Protein AF-Q0J909-F1 (afdb_monomer)

Radius of gyration: 33.49 Å; Cα contacts (8 Å, |Δi|>4): 844; chains: 1; bounding box: 97×80×98 Å

Structure (mmCIF, N/CA/C/O backbone):
data_AF-Q0J909-F1
#
_entry.id   AF-Q0J909-F1
#
loop_
_atom_site.group_PDB
_atom_site.id
_atom_site.type_symbol
_atom_site.label_atom_id
_atom_site.label_alt_id
_atom_site.label_comp_id
_atom_site.label_asym_id
_atom_site.label_entity_id
_atom_site.label_seq_id
_atom_site.pdbx_PDB_ins_code
_atom_site.Cartn_x
_atom_site.Cartn_y
_atom_site.Cartn_z
_atom_site.occupancy
_atom_site.B_iso_or_equiv
_atom_site.auth_seq_id
_atom_site.auth_comp_id
_atom_site.auth_asym_id
_atom_site.auth_atom_id
_atom_site.pdbx_PDB_model_num
ATOM 1 N N . MET A 1 1 ? -29.937 -26.859 -43.754 1.00 43.00 1 MET A N 1
ATOM 2 C CA . MET A 1 1 ? -29.170 -27.765 -44.635 1.00 43.00 1 MET A CA 1
ATOM 3 C C . MET A 1 1 ? -28.444 -27.011 -45.752 1.00 43.00 1 MET A C 1
ATOM 5 O O . MET A 1 1 ? -27.355 -27.433 -46.075 1.00 43.00 1 MET A O 1
ATOM 9 N N . GLY A 1 2 ? -28.944 -25.880 -46.273 1.00 47.59 2 GLY A N 1
ATOM 10 C CA . GLY A 1 2 ? -28.291 -25.130 -47.368 1.00 47.59 2 GLY A CA 1
ATOM 11 C C . GLY A 1 2 ? -27.468 -23.893 -46.971 1.00 47.59 2 GLY A C 1
ATOM 12 O O . GLY A 1 2 ? -27.563 -22.887 -47.648 1.00 47.59 2 GLY A O 1
ATOM 13 N N . LEU A 1 3 ? -26.727 -23.919 -45.856 1.00 42.72 3 LEU A N 1
ATOM 14 C CA . LEU A 1 3 ? -25.835 -22.806 -45.449 1.00 42.72 3 LEU A CA 1
ATOM 15 C C . LEU A 1 3 ? -24.378 -23.249 -45.230 1.00 42.72 3 LEU A C 1
ATOM 17 O O . LEU A 1 3 ? -23.549 -22.442 -44.827 1.00 42.72 3 LEU A O 1
ATOM 21 N N . LEU A 1 4 ? -24.066 -24.528 -45.478 1.00 38.72 4 LEU A N 1
ATOM 22 C CA . LEU A 1 4 ? -22.717 -25.081 -45.316 1.00 38.72 4 LEU A CA 1
ATOM 23 C C . LEU A 1 4 ? -22.028 -25.434 -46.646 1.00 38.72 4 LEU A C 1
ATOM 25 O O . LEU A 1 4 ? -20.832 -25.696 -46.635 1.00 38.72 4 LEU A O 1
ATOM 29 N N . GLU A 1 5 ? -22.743 -25.430 -47.774 1.00 42.75 5 GLU A N 1
ATOM 30 C CA . GLU A 1 5 ? -22.166 -25.790 -49.081 1.00 42.75 5 GLU A CA 1
ATOM 31 C C . GLU A 1 5 ? -21.520 -24.604 -49.813 1.00 42.75 5 GLU A C 1
ATOM 33 O O . GLU A 1 5 ? -20.544 -24.803 -50.533 1.00 42.75 5 GLU A O 1
ATOM 38 N N . ASP A 1 6 ? -21.937 -23.364 -49.539 1.00 44.66 6 ASP A N 1
ATOM 39 C CA . ASP A 1 6 ? -21.357 -22.175 -50.189 1.00 44.66 6 ASP A CA 1
ATOM 40 C C . ASP A 1 6 ? -19.928 -21.845 -49.723 1.00 44.66 6 ASP A C 1
ATOM 42 O O . ASP A 1 6 ? -19.246 -21.025 -50.333 1.00 44.66 6 ASP A O 1
ATOM 46 N N . LEU A 1 7 ? -19.436 -22.499 -48.665 1.00 38.06 7 LEU A N 1
ATOM 47 C CA . LEU A 1 7 ? -18.060 -22.324 -48.189 1.00 38.06 7 LEU A CA 1
ATOM 48 C C . LEU A 1 7 ? -17.057 -23.315 -48.793 1.00 38.06 7 LEU A C 1
ATOM 50 O O . LEU A 1 7 ? -15.861 -23.148 -48.569 1.00 38.06 7 LEU A O 1
ATOM 54 N N . LEU A 1 8 ? -17.498 -24.323 -49.555 1.00 39.81 8 LEU A N 1
ATOM 55 C CA . LEU A 1 8 ? -16.590 -25.354 -50.081 1.00 39.81 8 LEU A CA 1
ATOM 56 C C . LEU A 1 8 ? -16.497 -25.423 -51.609 1.00 39.81 8 LEU A C 1
ATOM 58 O O . LEU A 1 8 ? -15.704 -26.214 -52.118 1.00 39.81 8 LEU A O 1
ATOM 62 N N . LEU A 1 9 ? -17.230 -24.592 -52.354 1.00 37.00 9 LEU A N 1
ATOM 63 C CA . LEU A 1 9 ? -17.228 -24.641 -53.819 1.00 37.00 9 LEU A CA 1
ATOM 64 C C . LEU A 1 9 ? -17.112 -23.249 -54.461 1.00 37.00 9 LEU A C 1
ATOM 66 O O . LEU A 1 9 ? -18.035 -22.749 -55.092 1.00 37.00 9 LEU A O 1
ATOM 70 N N . ALA A 1 10 ? -15.923 -22.656 -54.366 1.00 34.31 10 ALA A N 1
ATOM 71 C CA . ALA A 1 10 ? -15.422 -21.693 -55.348 1.00 34.31 10 ALA A CA 1
ATOM 72 C C . ALA A 1 10 ? -13.923 -21.963 -55.593 1.00 34.31 10 ALA A C 1
ATOM 74 O O . ALA A 1 10 ? -13.232 -22.434 -54.689 1.00 34.31 10 ALA A O 1
ATOM 75 N N . PRO A 1 11 ? -13.432 -21.799 -56.832 1.00 37.03 11 PRO A N 1
ATOM 76 C CA . PRO A 1 11 ? -12.669 -22.855 -57.485 1.00 37.03 11 PRO A CA 1
ATOM 77 C C . PRO A 1 11 ? -11.154 -22.654 -57.441 1.00 37.03 11 PRO A C 1
ATOM 79 O O . PRO A 1 11 ? -10.652 -21.533 -57.391 1.00 37.03 11 PRO A O 1
ATOM 82 N N . ARG A 1 12 ? -10.443 -23.788 -57.543 1.00 33.84 12 ARG A N 1
ATOM 83 C CA . ARG A 1 12 ? -9.033 -23.893 -57.946 1.00 33.84 12 ARG A CA 1
ATOM 84 C C . ARG A 1 12 ? -8.745 -22.921 -59.092 1.00 33.84 12 ARG A C 1
ATOM 86 O O . ARG A 1 12 ? -9.200 -23.132 -60.213 1.00 33.84 12 ARG A O 1
ATOM 93 N N . VAL A 1 13 ? -7.973 -21.881 -58.805 1.00 36.84 13 VAL A N 1
ATOM 94 C CA . VAL A 1 13 ? -7.290 -21.104 -59.834 1.00 36.84 13 VAL A CA 1
ATOM 95 C C . VAL A 1 13 ? -6.000 -21.855 -60.141 1.00 36.84 13 VAL A C 1
ATOM 97 O O . VAL A 1 13 ? -4.994 -21.694 -59.457 1.00 36.84 13 VAL A O 1
ATOM 100 N N . ASP A 1 14 ? -6.064 -22.722 -61.149 1.00 33.91 14 ASP A N 1
ATOM 101 C CA . ASP A 1 14 ? -4.879 -23.224 -61.835 1.00 33.91 14 ASP A CA 1
ATOM 102 C C . ASP A 1 14 ? -4.364 -22.090 -62.730 1.00 33.91 14 ASP A C 1
ATOM 104 O O . ASP A 1 14 ? -4.928 -21.786 -63.780 1.00 33.91 14 ASP A O 1
ATOM 108 N N . GLY A 1 15 ? -3.309 -21.420 -62.278 1.00 31.89 15 GLY A N 1
ATOM 109 C CA . GLY A 1 15 ? -2.657 -20.341 -63.007 1.00 31.89 15 GLY A CA 1
ATOM 110 C C . GLY A 1 15 ? -1.181 -20.317 -62.661 1.00 31.89 15 GLY A C 1
ATOM 111 O O . GLY A 1 15 ? -0.756 -19.570 -61.787 1.00 31.89 15 GLY A O 1
ATOM 112 N N . GLY A 1 16 ? -0.409 -21.176 -63.327 1.00 27.52 16 GLY A N 1
ATOM 113 C CA . GLY A 1 16 ? 1.044 -21.128 -63.291 1.00 27.52 16 GLY A CA 1
ATOM 114 C C . GLY A 1 16 ? 1.539 -19.781 -63.809 1.00 27.52 16 GLY A C 1
ATOM 115 O O . GLY A 1 16 ? 1.366 -19.454 -64.979 1.00 27.52 16 GLY A O 1
ATOM 116 N N . GLY A 1 17 ? 2.167 -19.016 -62.926 1.00 30.94 17 GLY A N 1
ATOM 117 C CA . GLY A 1 17 ? 2.993 -17.871 -63.266 1.00 30.94 17 GLY A CA 1
ATOM 118 C C . GLY A 1 17 ? 4.293 -18.019 -62.501 1.00 30.94 17 GLY A C 1
ATOM 119 O O . GLY A 1 17 ? 4.354 -17.673 -61.327 1.00 30.94 17 GLY A O 1
ATOM 120 N N . GLY A 1 18 ? 5.307 -18.592 -63.150 1.00 27.58 18 GLY A N 1
ATOM 121 C CA . GLY A 1 18 ? 6.688 -18.474 -62.699 1.00 27.58 18 GLY A CA 1
ATOM 122 C C . GLY A 1 18 ? 7.088 -17.011 -62.826 1.00 27.58 18 GLY A C 1
ATOM 123 O O . GLY A 1 18 ? 7.491 -16.574 -63.897 1.00 27.58 18 GLY A O 1
ATOM 124 N N . GLY A 1 19 ? 6.857 -16.250 -61.763 1.00 31.36 19 GLY A N 1
ATOM 125 C CA . GLY A 1 19 ? 7.408 -14.923 -61.556 1.00 31.36 19 GLY A CA 1
ATOM 126 C C . GLY A 1 19 ? 8.471 -15.060 -60.487 1.00 31.36 19 GLY A C 1
ATOM 127 O O . GLY A 1 19 ? 8.207 -15.640 -59.434 1.00 31.36 19 GLY A O 1
ATOM 128 N N . ASP A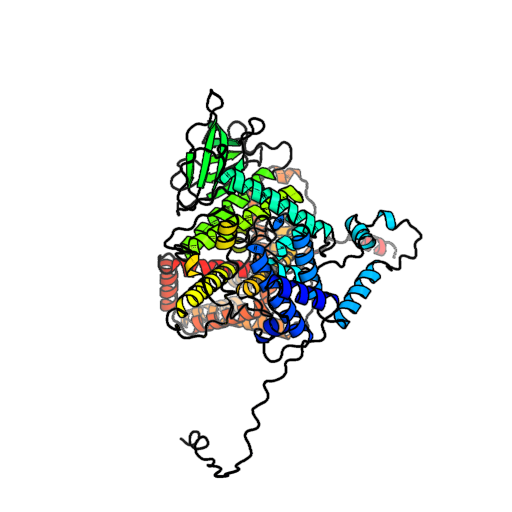 1 20 ? 9.671 -14.618 -60.827 1.00 36.84 20 ASP A N 1
ATOM 129 C CA . ASP A 1 20 ? 10.882 -14.695 -60.029 1.00 36.84 20 ASP A CA 1
ATOM 130 C C . ASP A 1 20 ? 10.630 -14.379 -58.556 1.00 36.84 20 ASP A C 1
ATOM 132 O O . ASP A 1 20 ? 9.845 -13.493 -58.220 1.00 36.84 20 ASP A O 1
ATOM 136 N N . GLY A 1 21 ? 11.291 -15.138 -57.680 1.00 31.75 21 GLY A N 1
ATOM 137 C CA . GLY A 1 21 ? 11.264 -14.917 -56.245 1.00 31.75 21 GLY A CA 1
ATOM 138 C C . GLY A 1 21 ? 11.787 -13.526 -55.916 1.00 31.75 21 GLY A C 1
ATOM 139 O O . GLY A 1 21 ? 12.967 -13.354 -55.622 1.00 31.75 21 GLY A O 1
ATOM 140 N N . GLU A 1 22 ? 10.898 -12.538 -55.936 1.00 31.69 22 GLU A N 1
ATOM 141 C CA . GLU A 1 22 ? 11.043 -11.317 -55.171 1.00 31.69 22 GLU A CA 1
ATOM 142 C C . GLU A 1 22 ? 11.067 -11.767 -53.717 1.00 31.69 22 GLU A C 1
ATOM 144 O O . GLU A 1 22 ? 10.040 -12.016 -53.082 1.00 31.69 22 GLU A O 1
ATOM 149 N N . ALA A 1 23 ? 12.290 -11.981 -53.228 1.00 35.38 23 ALA A N 1
ATOM 150 C CA . ALA A 1 23 ? 12.590 -12.061 -51.820 1.00 35.38 23 ALA A CA 1
ATOM 151 C C . ALA A 1 23 ? 11.832 -10.909 -51.170 1.00 35.38 23 ALA A C 1
ATOM 153 O O . ALA A 1 23 ? 12.134 -9.746 -51.428 1.00 35.38 23 ALA A O 1
ATOM 154 N N . MET A 1 24 ? 10.784 -11.259 -50.426 1.00 29.08 24 MET A N 1
ATOM 155 C CA . MET A 1 24 ? 9.930 -10.331 -49.710 1.00 29.08 24 MET A CA 1
ATOM 156 C C . MET A 1 24 ? 10.866 -9.471 -48.867 1.00 29.08 24 MET A C 1
ATOM 158 O O . MET A 1 24 ? 11.413 -9.952 -47.874 1.00 29.08 24 MET A O 1
ATOM 162 N N . ALA A 1 25 ? 11.159 -8.260 -49.349 1.00 31.27 25 ALA A N 1
ATOM 163 C CA . ALA A 1 25 ? 12.110 -7.373 -48.712 1.00 31.27 25 ALA A CA 1
ATOM 164 C C . ALA A 1 25 ? 11.622 -7.197 -47.279 1.00 31.27 25 ALA A C 1
ATOM 166 O O . ALA A 1 25 ? 10.479 -6.780 -47.060 1.00 31.27 25 ALA A O 1
ATOM 167 N N . ALA A 1 26 ? 12.444 -7.616 -46.313 1.00 33.62 26 ALA A N 1
ATOM 168 C CA . ALA A 1 26 ? 12.159 -7.357 -44.915 1.00 33.62 26 ALA A CA 1
ATOM 169 C C . ALA A 1 26 ? 11.871 -5.853 -44.816 1.00 33.62 26 ALA A C 1
ATOM 171 O O . ALA A 1 26 ? 12.670 -5.077 -45.342 1.00 33.62 26 ALA A O 1
ATOM 172 N N . PRO A 1 27 ? 10.718 -5.432 -44.269 1.00 35.47 27 PRO A N 1
ATOM 173 C CA . PRO A 1 27 ? 10.393 -4.020 -44.196 1.00 35.47 27 PRO A CA 1
ATOM 174 C C . PRO A 1 27 ? 11.543 -3.324 -43.474 1.00 35.47 27 PRO A C 1
ATOM 176 O O . PRO A 1 27 ? 11.805 -3.625 -42.309 1.00 35.47 27 PRO A O 1
ATOM 179 N N . ASP A 1 28 ? 12.252 -2.448 -44.187 1.00 40.09 28 ASP A N 1
ATOM 180 C CA . ASP A 1 28 ? 13.230 -1.540 -43.606 1.00 40.09 28 ASP A CA 1
ATOM 181 C C . ASP A 1 28 ? 12.456 -0.665 -42.618 1.00 40.09 28 ASP A C 1
ATOM 183 O O . ASP A 1 28 ? 11.872 0.360 -42.979 1.00 40.09 28 ASP A O 1
ATOM 187 N N . TYR A 1 29 ? 12.366 -1.105 -41.364 1.00 49.53 29 TYR A N 1
ATOM 188 C CA . TYR A 1 29 ? 11.854 -0.287 -40.278 1.00 49.53 29 TYR A CA 1
ATOM 189 C C . TYR A 1 29 ? 12.897 0.799 -40.031 1.00 49.53 29 TYR A C 1
ATOM 191 O O . TYR A 1 29 ? 13.772 0.668 -39.179 1.00 49.53 29 TYR A O 1
ATOM 199 N N . ALA A 1 30 ? 12.834 1.858 -40.838 1.00 55.03 30 ALA A N 1
ATOM 200 C CA . ALA A 1 30 ? 13.628 3.052 -40.638 1.00 55.03 30 ALA A CA 1
ATOM 201 C C . ALA A 1 30 ? 13.407 3.548 -39.202 1.00 55.03 30 ALA A C 1
ATOM 203 O O . ALA A 1 30 ? 12.271 3.613 -38.717 1.00 55.03 30 ALA A O 1
ATOM 204 N N . ILE A 1 31 ? 14.506 3.871 -38.519 1.00 58.97 31 ILE A N 1
ATOM 205 C CA . ILE A 1 31 ? 14.492 4.484 -37.190 1.00 58.97 31 ILE A CA 1
ATOM 206 C C . ILE A 1 31 ? 13.526 5.680 -37.242 1.00 58.97 31 ILE A C 1
ATOM 208 O O . ILE A 1 31 ? 13.651 6.509 -38.150 1.00 58.97 31 ILE A O 1
ATOM 212 N N . PRO A 1 32 ? 12.543 5.782 -36.326 1.00 65.62 32 PRO A N 1
ATOM 213 C CA . PRO A 1 32 ? 11.624 6.912 -36.342 1.00 65.62 32 PRO A CA 1
ATOM 214 C C . PRO A 1 32 ? 12.419 8.215 -36.164 1.00 65.62 32 PRO A C 1
ATOM 216 O O . PRO A 1 32 ? 13.461 8.195 -35.504 1.00 65.62 32 PRO A O 1
ATOM 219 N N . PRO A 1 33 ? 11.963 9.354 -36.714 1.00 75.44 33 PRO A N 1
ATOM 220 C CA . PRO A 1 33 ? 12.597 10.638 -36.437 1.00 75.44 33 PRO A CA 1
ATOM 221 C C . PRO A 1 33 ? 12.484 10.932 -34.933 1.00 75.44 33 PRO A C 1
ATOM 223 O O . PRO A 1 33 ? 11.413 11.263 -34.426 1.00 75.44 33 PRO A O 1
ATOM 226 N N . LEU A 1 34 ? 13.588 10.727 -34.214 1.00 82.69 34 LEU A N 1
ATOM 227 C CA . LEU A 1 34 ? 13.705 10.958 -32.779 1.00 82.69 34 LEU A CA 1
ATOM 228 C C . LEU A 1 34 ? 14.229 12.370 -32.523 1.00 82.69 34 LEU A C 1
ATOM 230 O O . LEU A 1 34 ? 15.119 12.841 -33.232 1.00 82.69 34 LEU A O 1
ATOM 234 N N . SER A 1 35 ? 13.753 12.995 -31.448 1.00 87.31 35 SER A N 1
ATOM 235 C CA . SER A 1 35 ? 14.297 14.262 -30.970 1.00 87.31 35 SER A CA 1
ATOM 236 C C . SER A 1 35 ? 15.788 14.124 -30.642 1.00 87.31 35 SER A C 1
ATOM 238 O O . SER A 1 35 ? 16.225 13.042 -30.228 1.00 87.31 35 SER A O 1
ATOM 240 N N . PRO A 1 36 ? 16.595 15.198 -30.723 1.00 86.88 36 PRO A N 1
ATOM 241 C CA . PRO A 1 36 ? 18.010 15.160 -30.355 1.00 86.88 36 PRO A CA 1
ATOM 242 C C . PRO A 1 36 ? 18.249 14.561 -28.965 1.00 86.88 36 PRO A C 1
ATOM 244 O O . PRO A 1 36 ? 19.218 13.831 -28.743 1.00 86.88 36 PRO A O 1
ATOM 247 N N . THR A 1 37 ? 17.336 14.826 -28.022 1.00 86.94 37 THR A N 1
ATOM 248 C CA . THR A 1 37 ? 17.410 14.252 -26.675 1.00 86.94 37 THR A CA 1
ATOM 249 C C . THR A 1 37 ? 17.089 12.765 -26.637 1.00 86.94 37 THR A C 1
ATOM 251 O O . THR A 1 37 ? 17.826 12.014 -25.997 1.00 86.94 37 THR A O 1
ATOM 254 N N . ALA A 1 38 ? 16.057 12.314 -27.352 1.00 89.44 38 ALA A N 1
ATOM 255 C CA . ALA A 1 38 ? 15.718 10.898 -27.425 1.00 89.44 38 ALA A CA 1
ATOM 256 C C . ALA A 1 38 ? 16.793 10.094 -28.166 1.00 89.44 38 ALA A C 1
ATOM 258 O O . ALA A 1 38 ? 17.232 9.059 -27.666 1.00 89.44 38 ALA A O 1
ATOM 259 N N . ALA A 1 39 ? 17.303 10.613 -29.286 1.00 89.44 39 ALA A N 1
ATOM 260 C CA . ALA A 1 39 ? 18.415 10.016 -30.015 1.00 89.44 39 ALA A CA 1
ATOM 261 C C . ALA A 1 39 ? 19.658 9.883 -29.120 1.00 89.44 39 ALA A C 1
ATOM 263 O O . ALA A 1 39 ? 20.246 8.805 -29.044 1.00 89.44 39 ALA A O 1
ATOM 264 N N . SER A 1 40 ? 20.027 10.935 -28.381 1.00 91.44 40 SER A N 1
ATOM 265 C CA . SER A 1 40 ? 21.156 10.901 -27.438 1.00 91.44 40 SER A CA 1
ATOM 266 C C . SER A 1 40 ? 20.986 9.826 -26.355 1.00 91.44 40 SER A C 1
ATOM 268 O O . SER A 1 40 ? 21.911 9.049 -26.095 1.00 91.44 40 SER A O 1
ATOM 270 N N . VAL A 1 41 ? 19.789 9.719 -25.766 1.00 93.06 41 VAL A N 1
ATOM 271 C CA . VAL A 1 41 ? 19.477 8.684 -24.769 1.00 93.06 41 VAL A CA 1
ATOM 272 C C . VAL A 1 41 ? 19.569 7.285 -25.373 1.00 93.06 41 VAL A C 1
ATOM 274 O O . VAL A 1 41 ? 20.197 6.423 -24.763 1.00 93.06 41 VAL A O 1
ATOM 277 N N . VAL A 1 42 ? 19.017 7.053 -26.568 1.00 90.75 42 VAL A N 1
ATOM 278 C CA . VAL A 1 42 ? 19.082 5.748 -27.250 1.00 90.75 42 VAL A CA 1
ATOM 279 C C . VAL A 1 42 ? 20.530 5.340 -27.527 1.00 90.75 42 VAL A C 1
ATOM 281 O O . VAL A 1 42 ? 20.920 4.227 -27.179 1.00 90.75 42 VAL A O 1
ATOM 284 N N . HIS A 1 43 ? 21.364 6.248 -28.044 1.00 91.44 43 HIS A N 1
ATOM 285 C CA . HIS A 1 43 ? 22.791 5.976 -28.261 1.00 91.44 43 HIS A CA 1
ATOM 286 C C . HIS A 1 43 ? 23.529 5.669 -26.952 1.00 91.44 43 HIS A C 1
ATOM 288 O O . HIS A 1 43 ? 24.398 4.796 -26.911 1.00 91.44 43 HIS A O 1
ATOM 294 N N . ARG A 1 44 ? 23.192 6.372 -25.863 1.00 93.19 44 ARG A N 1
ATOM 295 C CA . ARG A 1 44 ? 23.768 6.101 -24.541 1.00 93.19 44 ARG A CA 1
ATOM 296 C C . ARG A 1 44 ? 23.315 4.743 -23.999 1.00 93.19 44 ARG A C 1
ATOM 298 O O . ARG A 1 44 ? 24.145 4.021 -23.458 1.00 93.19 44 ARG A O 1
ATOM 305 N N . CYS A 1 45 ? 22.049 4.375 -24.188 1.00 91.06 45 CYS A N 1
ATOM 306 C CA . CYS A 1 45 ? 21.513 3.071 -23.796 1.00 91.06 45 CYS A CA 1
ATOM 307 C C . CYS A 1 45 ? 22.178 1.926 -24.569 1.00 91.06 45 CYS A C 1
ATOM 309 O O . CYS A 1 45 ? 22.599 0.949 -23.959 1.00 91.06 45 CYS A O 1
ATOM 311 N N . ALA A 1 46 ? 22.336 2.077 -25.886 1.00 88.19 46 ALA A N 1
ATOM 312 C CA . ALA A 1 46 ? 23.019 1.108 -26.741 1.00 88.19 46 ALA A CA 1
ATOM 313 C C . ALA A 1 46 ? 24.483 0.903 -26.308 1.00 88.19 46 ALA A C 1
ATOM 315 O O . ALA A 1 46 ? 24.937 -0.227 -26.136 1.00 88.19 46 ALA A O 1
ATOM 316 N N . ARG A 1 47 ? 25.190 1.998 -25.989 1.00 91.06 47 ARG A N 1
ATOM 317 C CA . ARG A 1 47 ? 26.558 1.941 -25.450 1.00 91.06 47 ARG A CA 1
ATOM 318 C C . ARG A 1 47 ? 26.644 1.190 -24.121 1.00 91.06 47 ARG A C 1
ATOM 320 O O . ARG A 1 47 ? 27.578 0.423 -23.933 1.00 91.06 47 ARG A O 1
ATOM 327 N N . ILE A 1 48 ? 25.690 1.411 -23.214 1.00 88.19 48 ILE A N 1
ATOM 328 C CA . ILE A 1 48 ? 25.613 0.690 -21.932 1.00 88.19 48 ILE A CA 1
ATOM 329 C C . ILE A 1 48 ? 25.341 -0.800 -22.169 1.00 88.19 48 ILE A C 1
ATOM 331 O O . ILE A 1 48 ? 25.934 -1.639 -21.501 1.00 88.19 48 ILE A O 1
ATOM 335 N N . ALA A 1 49 ? 24.484 -1.131 -23.137 1.00 83.50 49 ALA A N 1
ATOM 336 C CA . ALA A 1 49 ? 24.191 -2.511 -23.509 1.00 83.50 49 ALA A CA 1
ATOM 337 C C . ALA A 1 49 ? 25.360 -3.217 -24.225 1.00 83.50 49 ALA A C 1
ATOM 339 O O . ALA A 1 49 ? 25.352 -4.440 -24.308 1.00 83.50 49 ALA A O 1
ATOM 340 N N . GLY A 1 50 ? 26.345 -2.473 -24.742 1.00 84.19 50 GLY A N 1
ATOM 341 C CA . GLY A 1 50 ? 27.449 -3.019 -25.537 1.00 84.19 50 GLY A CA 1
ATOM 342 C C . GLY A 1 50 ? 27.038 -3.450 -26.950 1.00 84.19 50 GLY A C 1
ATOM 343 O O . GLY A 1 50 ? 27.705 -4.288 -27.546 1.00 84.19 50 GLY A O 1
ATOM 344 N N . VAL A 1 51 ? 25.939 -2.899 -27.472 1.00 83.81 51 VAL A N 1
ATOM 345 C CA . VAL A 1 51 ? 25.309 -3.291 -28.745 1.00 83.81 51 VAL A CA 1
ATOM 346 C C . VAL A 1 51 ? 25.124 -2.047 -29.621 1.00 83.81 51 VAL A C 1
ATOM 348 O O . VAL A 1 51 ? 24.938 -0.944 -29.104 1.00 83.81 51 VAL A O 1
ATOM 351 N N . GLU A 1 52 ? 25.169 -2.192 -30.947 1.00 83.69 52 GLU A N 1
ATOM 352 C CA . GLU A 1 52 ? 24.856 -1.081 -31.857 1.00 83.69 52 GLU A CA 1
ATOM 353 C C . GLU A 1 52 ? 23.361 -0.726 -31.829 1.00 83.69 52 GLU A C 1
ATOM 355 O O . GLU A 1 52 ? 22.505 -1.584 -31.612 1.00 83.69 52 GLU A O 1
ATOM 360 N N . VAL A 1 53 ? 23.021 0.544 -32.084 1.00 81.94 53 VAL A N 1
ATOM 361 C CA . VAL A 1 53 ? 21.620 1.008 -32.072 1.00 81.94 53 VAL A CA 1
ATOM 362 C C . VAL A 1 53 ? 20.767 0.201 -33.058 1.00 81.94 53 VAL A C 1
ATOM 364 O O . VAL A 1 53 ? 19.710 -0.293 -32.675 1.00 81.94 53 VAL A O 1
ATOM 367 N N . GLU A 1 54 ? 21.254 -0.026 -34.280 1.00 78.75 54 GLU A N 1
ATOM 368 C CA . GLU A 1 54 ? 20.578 -0.849 -35.292 1.00 78.75 54 GLU A CA 1
ATOM 369 C C . GLU A 1 54 ? 20.268 -2.266 -34.797 1.00 78.75 54 GLU A C 1
ATOM 371 O O . GLU A 1 54 ? 19.176 -2.785 -35.015 1.00 78.75 54 GLU A O 1
ATOM 376 N N . GLN A 1 55 ? 21.218 -2.902 -34.110 1.00 77.88 55 GLN A N 1
ATOM 377 C CA . GLN A 1 55 ? 21.049 -4.257 -33.584 1.00 77.88 55 GLN A CA 1
ATOM 378 C C . GLN A 1 55 ? 20.024 -4.289 -32.444 1.00 77.88 55 GLN A C 1
ATOM 380 O O . GLN A 1 55 ? 19.220 -5.218 -32.358 1.00 77.88 55 GLN A O 1
ATOM 385 N N . LEU A 1 56 ? 20.016 -3.254 -31.599 1.00 75.88 56 LEU A N 1
ATOM 386 C CA . LEU A 1 56 ? 19.037 -3.099 -30.528 1.00 75.88 56 LEU A CA 1
ATOM 387 C C . LEU A 1 56 ? 17.619 -2.946 -31.096 1.00 75.88 56 LEU A C 1
ATOM 389 O O . LEU A 1 56 ? 16.699 -3.613 -30.629 1.00 75.88 56 LEU A O 1
ATOM 393 N N . LEU A 1 57 ? 17.457 -2.118 -32.132 1.00 76.62 57 LEU A N 1
ATOM 394 C CA . LEU A 1 57 ? 16.168 -1.867 -32.782 1.00 76.62 57 LEU A CA 1
ATOM 395 C C . LEU A 1 57 ? 15.687 -3.045 -33.634 1.00 76.62 57 LEU A C 1
ATOM 397 O O . LEU A 1 57 ? 14.491 -3.298 -33.679 1.00 76.62 57 LEU A O 1
ATOM 401 N N . ARG A 1 58 ? 16.589 -3.827 -34.242 1.00 71.94 58 ARG A N 1
ATOM 402 C CA . ARG A 1 58 ? 16.214 -5.071 -34.944 1.00 71.94 58 ARG A CA 1
ATOM 403 C C . ARG A 1 58 ? 15.584 -6.113 -34.023 1.00 71.94 58 ARG A C 1
ATOM 405 O O . ARG A 1 58 ? 14.774 -6.908 -34.481 1.00 71.94 58 ARG A O 1
ATOM 412 N N . ARG A 1 59 ? 15.963 -6.117 -32.740 1.00 68.44 59 ARG A N 1
ATOM 413 C CA . ARG A 1 59 ? 15.373 -6.996 -31.716 1.00 68.44 59 ARG A CA 1
ATOM 414 C C . ARG A 1 59 ? 14.020 -6.491 -31.206 1.00 68.44 59 ARG A C 1
ATOM 416 O O . ARG A 1 59 ? 13.340 -7.215 -30.488 1.00 68.44 59 ARG A O 1
ATOM 423 N N . PHE A 1 60 ? 13.647 -5.257 -31.536 1.00 69.69 60 PHE A N 1
ATOM 424 C CA . PHE A 1 60 ? 12.397 -4.652 -31.109 1.00 69.69 60 PHE A CA 1
ATOM 425 C C . PHE A 1 60 ? 11.292 -4.937 -32.133 1.00 69.69 60 PHE A C 1
ATOM 427 O O . PHE A 1 60 ? 11.327 -4.432 -33.252 1.00 69.69 60 PHE A O 1
ATOM 434 N N . GLU A 1 61 ? 10.291 -5.726 -31.746 1.00 65.94 61 GLU A N 1
ATOM 435 C CA . GLU A 1 61 ? 9.086 -5.943 -32.550 1.00 65.94 61 GLU A CA 1
ATOM 436 C C . GLU A 1 61 ? 7.997 -4.934 -32.135 1.00 65.94 61 GLU A C 1
ATOM 438 O O . GLU A 1 61 ? 7.442 -5.057 -31.040 1.00 65.94 61 GLU A O 1
ATOM 443 N N . PRO A 1 62 ? 7.664 -3.921 -32.960 1.00 61.88 62 PRO A N 1
ATOM 444 C CA . PRO A 1 62 ? 6.595 -2.985 -32.622 1.00 61.88 62 PRO A CA 1
ATOM 445 C C . PRO A 1 62 ? 5.205 -3.623 -32.669 1.00 61.88 62 PRO A C 1
ATOM 447 O O . PRO A 1 62 ? 4.915 -4.472 -33.519 1.00 61.88 62 PRO A O 1
ATOM 450 N N . GLU A 1 63 ? 4.293 -3.132 -31.825 1.00 62.16 63 GLU A N 1
ATOM 451 C CA . GLU A 1 63 ? 2.873 -3.455 -31.956 1.00 62.16 63 GLU A CA 1
ATOM 452 C C . GLU A 1 63 ? 2.333 -2.884 -33.285 1.00 62.16 63 GLU A C 1
ATOM 454 O O . GLU A 1 63 ? 2.465 -1.698 -33.606 1.00 62.16 63 GLU A O 1
ATOM 459 N N . LYS A 1 64 ? 1.742 -3.753 -34.117 1.00 57.34 64 LYS A N 1
ATOM 460 C CA . LYS A 1 64 ? 1.231 -3.373 -35.444 1.00 57.34 64 LYS A CA 1
ATOM 461 C C . LYS A 1 64 ? 0.116 -2.331 -35.314 1.00 57.34 64 LYS A C 1
ATOM 463 O O . LYS A 1 64 ? -0.931 -2.617 -34.739 1.00 57.34 64 LYS A O 1
ATOM 468 N N . GLY A 1 65 ? 0.298 -1.176 -35.956 1.00 61.50 65 GLY A N 1
ATOM 469 C CA . GLY A 1 65 ? -0.713 -0.113 -36.036 1.00 61.50 65 GLY A CA 1
ATOM 470 C C . GLY A 1 65 ? -0.537 1.030 -35.034 1.00 61.50 65 GLY A C 1
ATOM 471 O O . GLY A 1 65 ? -1.413 1.894 -34.959 1.00 61.50 65 GLY A O 1
ATOM 472 N N . ASP A 1 66 ? 0.572 1.064 -34.294 1.00 63.31 66 ASP A N 1
ATOM 473 C CA . ASP A 1 66 ? 0.877 2.175 -33.399 1.00 63.31 66 ASP A CA 1
ATOM 474 C C . ASP A 1 66 ? 1.059 3.503 -34.147 1.00 63.31 66 ASP A C 1
ATOM 476 O O . ASP A 1 66 ? 1.651 3.586 -35.225 1.00 63.31 66 ASP A O 1
ATOM 480 N N . GLN A 1 67 ? 0.548 4.578 -33.544 1.00 75.06 67 GLN A N 1
ATOM 481 C CA . GLN A 1 67 ? 0.809 5.941 -34.006 1.00 75.06 67 GLN A CA 1
ATOM 482 C C . GLN A 1 67 ? 2.320 6.235 -33.935 1.00 75.06 67 GLN A C 1
ATOM 484 O O . GLN A 1 67 ? 2.975 5.741 -33.014 1.00 75.06 67 GLN A O 1
ATOM 489 N N . PRO A 1 68 ? 2.879 7.098 -34.808 1.00 77.88 68 PRO A N 1
ATOM 490 C CA . PRO A 1 68 ? 4.316 7.405 -34.818 1.00 77.88 68 PRO A CA 1
ATOM 491 C C . PRO A 1 68 ? 4.886 7.784 -33.441 1.00 77.88 68 PRO A C 1
ATOM 493 O O . PRO A 1 68 ? 5.959 7.320 -33.062 1.00 77.88 68 PRO A O 1
ATOM 496 N N . LEU A 1 69 ? 4.124 8.548 -32.647 1.00 81.88 69 LEU A N 1
ATOM 497 C CA . LEU A 1 69 ? 4.480 8.913 -31.271 1.00 81.88 69 LEU A CA 1
ATOM 498 C C . LEU A 1 69 ? 4.539 7.708 -30.325 1.00 81.88 69 LEU A C 1
ATOM 500 O O . LEU A 1 69 ? 5.445 7.611 -29.502 1.00 81.88 69 LEU A O 1
ATOM 504 N N . ALA A 1 70 ? 3.570 6.794 -30.416 1.00 82.19 70 ALA A N 1
ATOM 505 C CA . ALA A 1 70 ? 3.524 5.594 -29.582 1.00 82.19 70 ALA A CA 1
ATOM 506 C C . ALA A 1 70 ? 4.690 4.653 -29.912 1.00 82.19 70 ALA A C 1
ATOM 508 O O . ALA A 1 70 ? 5.345 4.146 -28.999 1.00 82.19 70 ALA A O 1
ATOM 509 N N . TYR A 1 71 ? 5.014 4.515 -31.199 1.00 82.38 71 TYR A N 1
ATOM 510 C CA . TYR A 1 71 ? 6.183 3.770 -31.650 1.00 82.38 71 TYR A CA 1
ATOM 511 C C . TYR A 1 71 ? 7.486 4.383 -31.115 1.00 82.38 71 TYR A C 1
ATOM 513 O O . TYR A 1 71 ? 8.275 3.688 -30.476 1.00 82.38 71 TYR A O 1
ATOM 521 N N . ALA A 1 72 ? 7.677 5.699 -31.270 1.00 84.94 72 ALA A N 1
ATOM 522 C CA . ALA A 1 72 ? 8.869 6.389 -30.778 1.00 84.94 72 ALA A CA 1
ATOM 523 C C . ALA A 1 72 ? 9.028 6.277 -29.245 1.00 84.94 72 ALA A C 1
ATOM 525 O O . ALA A 1 72 ? 10.128 6.016 -28.750 1.00 84.94 72 ALA A O 1
ATOM 526 N N . ARG A 1 73 ? 7.928 6.381 -28.479 1.00 88.69 73 ARG A N 1
ATOM 527 C CA . ARG A 1 73 ? 7.933 6.123 -27.026 1.00 88.69 73 ARG A CA 1
ATOM 528 C C . ARG A 1 73 ? 8.338 4.697 -26.690 1.00 88.69 73 ARG A C 1
ATOM 530 O O . ARG A 1 73 ? 9.127 4.505 -25.769 1.00 88.69 73 ARG A O 1
ATOM 537 N N . SER A 1 74 ? 7.810 3.719 -27.418 1.00 85.88 74 SER A N 1
ATOM 538 C CA . SER A 1 74 ? 8.090 2.302 -27.172 1.00 85.88 74 SER A CA 1
ATOM 539 C C . SER A 1 74 ? 9.551 1.955 -27.464 1.00 85.88 74 SER A C 1
ATOM 541 O O . SER A 1 74 ? 10.160 1.219 -26.692 1.00 85.88 74 SER A O 1
ATOM 543 N N . VAL A 1 75 ? 10.153 2.575 -28.486 1.00 86.56 75 VAL A N 1
ATOM 544 C CA . VAL A 1 75 ? 11.595 2.475 -28.765 1.00 86.56 75 VAL A CA 1
ATOM 545 C C . VAL A 1 75 ? 12.428 3.025 -27.602 1.00 86.56 75 VAL A C 1
ATOM 547 O O . VAL A 1 75 ? 13.320 2.340 -27.100 1.00 86.56 75 VAL A O 1
ATOM 550 N N . VAL A 1 76 ? 12.131 4.242 -27.127 1.00 89.75 76 VAL A N 1
ATOM 551 C CA . VAL A 1 76 ? 12.845 4.831 -25.978 1.00 89.75 76 VAL A CA 1
ATOM 552 C C . VAL A 1 76 ? 12.657 3.977 -24.723 1.00 89.75 76 VAL A C 1
ATOM 554 O O . VAL A 1 76 ? 13.616 3.755 -23.982 1.00 89.75 76 VAL A O 1
ATOM 557 N N . GLU A 1 77 ? 11.443 3.476 -24.491 1.00 88.50 77 GLU A N 1
ATOM 558 C CA . GLU A 1 77 ? 11.099 2.599 -23.370 1.00 88.50 77 GLU A CA 1
ATOM 559 C C . GLU A 1 77 ? 11.926 1.304 -23.403 1.00 88.50 77 GLU A C 1
ATOM 561 O O . GLU A 1 77 ? 12.591 0.978 -22.418 1.00 88.50 77 GLU A O 1
ATOM 566 N N . TYR A 1 78 ? 11.965 0.621 -24.550 1.00 85.69 78 TYR A N 1
ATOM 567 C CA . TYR A 1 78 ? 12.726 -0.612 -24.756 1.00 85.69 78 TYR A CA 1
ATOM 568 C C . TYR A 1 78 ? 14.223 -0.421 -24.482 1.00 85.69 78 TYR A C 1
ATOM 570 O O . TYR A 1 78 ? 14.805 -1.118 -23.644 1.00 85.69 78 TYR A O 1
ATOM 578 N N . CYS A 1 79 ? 14.832 0.582 -25.122 1.00 88.19 79 CYS A N 1
ATOM 579 C CA . CYS A 1 79 ? 16.246 0.908 -24.942 1.00 88.19 79 CYS A CA 1
ATOM 580 C C . CYS A 1 79 ? 16.563 1.262 -23.482 1.00 88.19 79 CYS A C 1
ATOM 582 O O . CYS A 1 79 ? 17.565 0.799 -22.928 1.00 88.19 79 CYS A O 1
ATOM 584 N N . SER A 1 80 ? 15.686 2.041 -22.838 1.00 90.56 80 SER A N 1
ATOM 585 C CA . SER A 1 80 ? 15.848 2.438 -21.437 1.00 90.56 80 SER A CA 1
ATOM 586 C C . SER A 1 80 ? 15.808 1.235 -20.500 1.00 90.56 80 SER A C 1
ATOM 588 O O . SER A 1 80 ? 16.624 1.139 -19.586 1.00 90.56 80 SER A O 1
ATOM 590 N N . TYR A 1 81 ? 14.889 0.296 -20.726 1.00 87.56 81 TYR A N 1
ATOM 591 C CA . TYR A 1 81 ? 14.770 -0.908 -19.909 1.00 87.56 81 TYR A CA 1
ATOM 592 C C . TYR A 1 81 ? 15.988 -1.820 -20.017 1.00 87.56 81 TYR A C 1
ATOM 594 O O . TYR A 1 81 ? 16.422 -2.359 -18.999 1.00 87.56 81 TYR A O 1
ATOM 602 N N . ILE A 1 82 ? 16.567 -1.966 -21.209 1.00 84.25 82 ILE A N 1
ATOM 603 C CA . ILE A 1 82 ? 17.796 -2.748 -21.391 1.00 84.25 82 ILE A CA 1
ATOM 604 C C . ILE A 1 82 ? 18.961 -2.088 -20.652 1.00 84.25 82 ILE A C 1
ATOM 606 O O . ILE A 1 82 ? 19.629 -2.744 -19.853 1.00 84.25 82 ILE A O 1
ATOM 610 N N . ALA A 1 83 ? 19.157 -0.781 -20.834 1.00 88.88 83 ALA A N 1
ATOM 611 C CA . ALA A 1 83 ? 20.228 -0.057 -20.152 1.00 88.88 83 ALA A CA 1
ATOM 612 C C . ALA A 1 83 ? 20.073 -0.084 -18.623 1.00 88.88 83 ALA A C 1
ATOM 614 O O . ALA A 1 83 ? 21.044 -0.314 -17.906 1.00 88.88 83 ALA A O 1
ATOM 615 N N . LEU A 1 84 ? 18.850 0.090 -18.111 1.00 89.50 84 LEU A N 1
ATOM 616 C CA . LEU A 1 84 ? 18.562 -0.002 -16.680 1.00 89.50 84 LEU A CA 1
ATOM 617 C C . LEU A 1 84 ? 18.899 -1.381 -16.110 1.00 89.50 84 LEU A C 1
ATOM 619 O O . LEU A 1 84 ? 19.453 -1.451 -15.016 1.00 89.50 84 LEU A O 1
ATOM 623 N N . ARG A 1 85 ? 18.606 -2.468 -16.831 1.00 82.00 85 ARG A N 1
ATOM 624 C CA . ARG A 1 85 ? 18.956 -3.827 -16.386 1.00 82.00 85 ARG A CA 1
ATOM 625 C C . ARG A 1 85 ? 20.462 -3.974 -16.204 1.00 82.00 85 ARG A C 1
ATOM 627 O O . ARG A 1 85 ? 20.892 -4.384 -15.128 1.00 82.00 85 ARG A O 1
ATOM 634 N N . VAL A 1 86 ? 21.244 -3.548 -17.197 1.00 85.25 86 VAL A N 1
ATOM 635 C CA . VAL A 1 86 ? 22.713 -3.585 -17.133 1.00 85.25 86 VAL A CA 1
ATOM 636 C C . VAL A 1 86 ? 23.238 -2.716 -15.984 1.00 85.25 86 VAL A C 1
ATOM 638 O O . VAL A 1 86 ? 24.014 -3.189 -15.156 1.00 85.25 86 VAL A O 1
ATOM 641 N N . GLU A 1 87 ? 22.758 -1.475 -15.859 1.00 86.94 87 GLU A N 1
ATOM 642 C CA . GLU A 1 87 ? 23.188 -0.553 -14.797 1.00 86.94 87 GLU A CA 1
ATOM 643 C C . GLU A 1 87 ? 22.857 -1.064 -13.389 1.00 86.94 87 GLU A C 1
ATOM 645 O O . GLU A 1 87 ? 23.654 -0.898 -12.468 1.00 86.94 87 GLU A O 1
ATOM 650 N N . THR A 1 88 ? 21.709 -1.724 -13.199 1.00 84.00 88 THR A N 1
ATOM 651 C CA . THR A 1 88 ? 21.294 -2.224 -11.874 1.00 84.00 88 THR A CA 1
ATOM 652 C C . THR A 1 88 ? 22.114 -3.409 -11.360 1.00 84.00 88 THR A C 1
ATOM 654 O O . THR A 1 88 ? 22.022 -3.733 -10.173 1.00 84.00 88 THR A O 1
ATOM 657 N N . LYS A 1 89 ? 22.939 -4.039 -12.208 1.00 81.00 89 LYS A N 1
ATOM 658 C CA . LYS A 1 89 ? 23.928 -5.038 -11.771 1.00 81.00 89 LYS A CA 1
ATOM 659 C C . LYS A 1 89 ? 25.132 -4.404 -11.086 1.00 81.00 89 LYS A C 1
ATOM 661 O O . LYS A 1 89 ? 25.752 -5.026 -10.224 1.00 81.00 89 LYS A O 1
ATOM 666 N N . ARG A 1 90 ? 25.481 -3.173 -11.466 1.00 84.00 90 ARG A N 1
ATOM 667 C CA . ARG A 1 90 ? 26.636 -2.470 -10.910 1.00 84.00 90 ARG A CA 1
ATOM 668 C C . ARG A 1 90 ? 26.390 -2.176 -9.435 1.00 84.00 90 ARG A C 1
ATOM 670 O O . ARG A 1 90 ? 25.341 -1.667 -9.053 1.00 84.00 90 ARG A O 1
ATOM 677 N N . HIS A 1 91 ? 27.368 -2.460 -8.584 1.00 78.25 91 HIS A N 1
ATOM 678 C CA . HIS A 1 91 ? 27.267 -2.089 -7.176 1.00 78.25 91 HIS A CA 1
ATOM 679 C C . HIS A 1 91 ? 27.219 -0.565 -7.007 1.00 78.25 91 HIS A C 1
ATOM 681 O O . HIS A 1 91 ? 27.866 0.175 -7.742 1.00 78.25 91 HIS A O 1
ATOM 687 N N . ASP A 1 92 ? 26.454 -0.097 -6.018 1.00 83.06 92 ASP A N 1
ATOM 688 C CA . ASP A 1 92 ? 26.351 1.317 -5.636 1.00 83.06 92 ASP A CA 1
ATOM 689 C C . ASP A 1 92 ? 25.870 2.284 -6.749 1.00 83.06 92 ASP A C 1
ATOM 691 O O . ASP A 1 92 ? 26.035 3.500 -6.620 1.00 83.06 92 ASP A O 1
ATOM 695 N N . TYR A 1 93 ? 25.189 1.789 -7.793 1.00 89.75 93 TYR A N 1
ATOM 696 C CA . TYR A 1 93 ? 24.645 2.606 -8.894 1.00 89.75 93 TYR A CA 1
ATOM 697 C C . TYR A 1 93 ? 23.738 3.767 -8.428 1.00 89.75 93 TYR A C 1
ATOM 699 O O . TYR A 1 93 ? 23.743 4.841 -9.019 1.00 89.75 93 TYR A O 1
ATOM 707 N N . LEU A 1 94 ? 23.011 3.608 -7.312 1.00 90.69 94 LEU A N 1
ATOM 708 C CA . LEU A 1 94 ? 22.165 4.659 -6.712 1.00 90.69 94 LEU A CA 1
ATOM 709 C C . LEU A 1 94 ? 22.944 5.807 -6.050 1.00 90.69 94 LEU A C 1
ATOM 711 O O . LEU A 1 94 ? 22.342 6.778 -5.591 1.00 90.69 94 LEU A O 1
ATOM 715 N N . SER A 1 95 ? 24.264 5.688 -5.924 1.00 90.19 95 SER A N 1
ATOM 716 C CA . SER A 1 95 ? 25.118 6.783 -5.456 1.00 90.19 95 SER A CA 1
ATOM 717 C C . SER A 1 95 ? 25.721 7.592 -6.606 1.00 90.19 95 SER A C 1
ATOM 719 O O . SER A 1 95 ? 26.195 8.709 -6.380 1.00 90.19 95 SER A O 1
ATOM 721 N N . ASP A 1 96 ? 25.655 7.057 -7.827 1.00 93.12 96 ASP A N 1
ATOM 722 C CA . ASP A 1 96 ? 26.239 7.645 -9.022 1.00 93.12 96 ASP A CA 1
ATOM 723 C C . ASP A 1 96 ? 25.347 8.762 -9.590 1.00 93.12 96 ASP A C 1
ATOM 725 O O . ASP A 1 96 ? 24.205 8.557 -10.011 1.00 93.12 96 ASP A O 1
ATOM 729 N N . SER A 1 97 ? 25.887 9.981 -9.644 1.00 93.56 97 SER A N 1
ATOM 730 C CA . SER A 1 97 ? 25.196 11.125 -10.245 1.00 93.56 97 SER A CA 1
ATOM 731 C C . SER A 1 97 ? 24.952 10.970 -11.747 1.00 93.56 97 SER A C 1
ATOM 733 O O . SER A 1 97 ? 23.999 11.561 -12.270 1.00 93.56 97 SER A O 1
ATOM 735 N N . GLU A 1 98 ? 25.782 10.193 -12.448 1.00 93.50 98 GLU A N 1
ATOM 736 C CA . GLU A 1 98 ? 25.577 9.918 -13.869 1.00 93.50 98 GLU A CA 1
ATOM 737 C C . GLU A 1 98 ? 24.371 9.013 -14.096 1.00 93.50 98 GLU A C 1
ATOM 739 O O . GLU A 1 98 ? 23.615 9.262 -15.038 1.00 93.50 98 GLU A O 1
ATOM 744 N N . PHE A 1 99 ? 24.147 8.038 -13.207 1.00 95.31 99 PHE A N 1
ATOM 745 C CA . PHE A 1 99 ? 22.953 7.193 -13.214 1.00 95.31 99 PHE A CA 1
ATOM 746 C C . PHE A 1 99 ? 21.691 8.023 -12.946 1.00 95.31 99 PHE A C 1
ATOM 748 O O . PHE A 1 99 ? 20.679 7.867 -13.631 1.00 95.31 99 PHE A O 1
ATOM 755 N N . HIS A 1 100 ? 21.749 8.975 -12.007 1.00 95.50 100 HIS A N 1
ATOM 756 C CA . HIS A 1 100 ? 20.620 9.877 -11.736 1.00 95.50 100 HIS A CA 1
ATOM 757 C C . HIS A 1 100 ? 20.276 10.734 -12.953 1.00 95.50 100 HIS A C 1
ATOM 759 O O . HIS A 1 100 ? 19.104 10.939 -13.259 1.00 95.50 100 HIS A O 1
ATOM 765 N N . SER A 1 101 ? 21.299 11.242 -13.642 1.00 94.62 101 SER A N 1
ATOM 766 C CA . SER A 1 101 ? 21.112 12.045 -14.851 1.00 94.62 101 SER A CA 1
ATOM 767 C C . SER A 1 101 ? 20.568 11.185 -15.989 1.00 94.62 101 SER A C 1
ATOM 769 O O . SER A 1 101 ? 19.561 11.548 -16.577 1.00 94.62 101 SER A O 1
ATOM 771 N N . LEU A 1 102 ? 21.150 10.001 -16.218 1.00 95.62 102 LEU A N 1
ATOM 772 C CA . LEU A 1 102 ? 20.705 9.045 -17.235 1.00 95.62 102 LEU A CA 1
ATOM 773 C C . LEU A 1 102 ? 19.221 8.702 -17.092 1.00 95.62 102 LEU A C 1
ATOM 775 O O . LEU A 1 102 ? 18.459 8.824 -18.043 1.00 95.62 102 LEU A O 1
ATOM 779 N N . THR A 1 103 ? 18.809 8.288 -15.897 1.00 95.88 103 THR A N 1
ATOM 780 C CA . THR A 1 103 ? 17.424 7.879 -15.628 1.00 95.88 103 THR A CA 1
ATOM 781 C C . THR A 1 103 ? 16.440 9.041 -15.701 1.00 95.88 103 THR A C 1
ATOM 783 O O . THR A 1 103 ? 15.290 8.854 -16.096 1.00 95.88 103 THR A O 1
ATOM 786 N N . TYR A 1 104 ? 16.890 10.255 -15.380 1.00 95.56 104 TYR A N 1
ATOM 787 C CA . TYR A 1 104 ? 16.106 11.463 -15.598 1.00 95.56 104 TYR A CA 1
ATOM 788 C C . TYR A 1 104 ? 15.944 11.793 -17.084 1.00 95.56 104 TYR A C 1
ATOM 790 O O . TYR A 1 104 ? 14.831 12.059 -17.536 1.00 95.56 104 TYR A O 1
ATOM 798 N N . ASP A 1 105 ? 17.031 11.707 -17.848 1.00 94.81 105 ASP A N 1
ATOM 799 C CA . ASP A 1 105 ? 17.038 11.964 -19.286 1.00 94.81 105 ASP A CA 1
ATOM 800 C C . ASP A 1 105 ? 16.190 10.922 -20.037 1.00 94.81 105 ASP A C 1
ATOM 802 O O . ASP A 1 105 ? 15.465 11.288 -20.957 1.00 94.81 105 ASP A O 1
ATOM 806 N N . MET A 1 106 ? 16.177 9.655 -19.593 1.00 96.00 106 MET A N 1
ATOM 807 C CA . MET A 1 106 ? 15.267 8.614 -20.103 1.00 96.00 106 MET A CA 1
ATOM 808 C C . MET A 1 106 ? 13.791 9.010 -19.956 1.00 96.00 106 MET A C 1
ATOM 810 O O . MET A 1 106 ? 13.005 8.819 -20.881 1.00 96.00 106 MET A O 1
ATOM 814 N N . MET A 1 107 ? 13.400 9.596 -18.817 1.00 96.00 107 MET A N 1
ATOM 815 C CA . MET A 1 107 ? 12.027 10.076 -18.621 1.00 96.00 107 MET A CA 1
ATOM 816 C C . MET A 1 107 ? 11.696 11.258 -19.538 1.00 96.00 107 MET A C 1
ATOM 818 O O . MET A 1 107 ? 10.609 11.292 -20.109 1.00 96.00 107 MET A O 1
ATOM 822 N N . ILE A 1 108 ? 12.625 12.205 -19.707 1.00 92.81 108 ILE A N 1
ATOM 823 C CA . ILE A 1 108 ? 12.444 13.346 -20.621 1.00 92.81 108 ILE A CA 1
ATOM 824 C C . ILE A 1 108 ? 12.310 12.863 -22.069 1.00 92.81 108 ILE A C 1
ATOM 826 O O . ILE A 1 108 ? 11.396 13.290 -22.774 1.00 92.81 108 ILE A O 1
ATOM 830 N N . ALA A 1 109 ? 13.189 11.953 -22.495 1.00 92.88 109 ALA A N 1
ATOM 831 C CA . ALA A 1 109 ? 13.170 11.365 -23.829 1.00 92.88 109 ALA A CA 1
ATOM 832 C C . ALA A 1 109 ? 11.872 10.597 -24.105 1.00 92.88 109 ALA A C 1
ATOM 834 O O . ALA A 1 109 ? 11.358 10.646 -25.215 1.00 92.88 109 ALA A O 1
ATOM 835 N N . TRP A 1 110 ? 11.315 9.909 -23.105 1.00 92.94 110 TRP A N 1
ATOM 836 C CA . TRP A 1 110 ? 10.035 9.217 -23.259 1.00 92.94 110 TRP A CA 1
ATOM 837 C C . TRP A 1 110 ? 8.846 10.193 -23.329 1.00 92.94 110 TRP A C 1
ATOM 839 O O . TRP A 1 110 ? 7.870 9.946 -24.040 1.00 92.94 110 TRP A O 1
ATOM 849 N N . GLU A 1 111 ? 8.901 11.316 -22.604 1.00 90.75 111 GLU A N 1
ATOM 850 C CA . GLU A 1 111 ? 7.836 12.328 -22.636 1.00 90.75 111 GLU A CA 1
ATOM 851 C C . GLU A 1 111 ? 7.754 13.030 -24.001 1.00 90.75 111 GLU A C 1
ATOM 853 O O . GLU A 1 111 ? 6.650 13.149 -24.545 1.00 90.75 111 GLU A O 1
ATOM 858 N N . ALA A 1 112 ? 8.913 13.407 -24.560 1.00 88.88 112 ALA A N 1
ATOM 859 C CA . ALA A 1 112 ? 9.085 14.034 -25.877 1.00 88.88 112 ALA A CA 1
ATOM 860 C C . ALA A 1 112 ? 10.073 13.244 -26.764 1.00 88.88 112 ALA A C 1
ATOM 862 O O . ALA A 1 112 ? 11.248 13.623 -26.893 1.00 88.88 112 ALA A O 1
ATOM 863 N N . PRO A 1 113 ? 9.612 12.135 -27.371 1.00 87.19 113 PRO A N 1
ATOM 864 C CA . PRO A 1 113 ? 10.461 11.297 -28.209 1.00 87.19 113 PRO A CA 1
ATOM 865 C C . PRO A 1 113 ? 10.716 11.897 -29.596 1.00 87.19 113 PRO A C 1
ATOM 867 O O . PRO A 1 113 ? 11.725 11.564 -30.202 1.00 87.19 113 PRO A O 1
ATOM 870 N N . ASP A 1 114 ? 9.842 12.774 -30.086 1.00 86.19 114 ASP A N 1
ATOM 871 C CA . ASP A 1 114 ? 9.864 13.435 -31.395 1.00 86.19 114 ASP A CA 1
ATOM 872 C C . ASP A 1 114 ? 10.032 14.961 -31.258 1.00 86.19 114 ASP A C 1
ATOM 874 O O . ASP A 1 114 ? 9.745 15.544 -30.207 1.00 86.19 114 ASP A O 1
ATOM 878 N N . ASP A 1 115 ? 10.483 15.61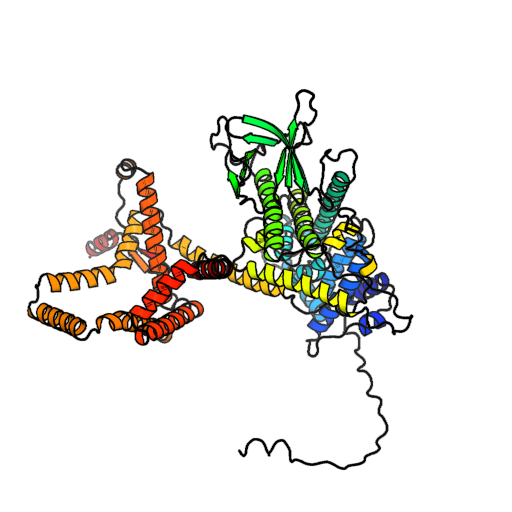4 -32.331 1.00 81.31 115 ASP A N 1
ATOM 879 C CA . ASP A 1 115 ? 10.767 17.056 -32.344 1.00 81.31 115 ASP A CA 1
ATOM 880 C C . ASP A 1 115 ? 9.520 17.931 -32.144 1.00 81.31 115 ASP A C 1
ATOM 882 O O . ASP A 1 115 ? 9.600 18.980 -31.502 1.00 81.31 115 ASP A O 1
ATOM 886 N N . GLU A 1 116 ? 8.358 17.514 -32.660 1.00 81.75 116 GLU A N 1
ATOM 887 C CA . GLU A 1 116 ? 7.116 18.285 -32.535 1.00 81.75 116 GLU A CA 1
ATOM 888 C C . GLU A 1 116 ? 6.640 18.329 -31.079 1.00 81.75 116 GLU A C 1
ATOM 890 O O . GLU A 1 116 ? 6.357 19.408 -30.541 1.00 81.75 116 GLU A O 1
ATOM 895 N N . THR A 1 117 ? 6.604 17.170 -30.413 1.00 80.31 117 THR A N 1
ATOM 896 C CA . THR A 1 117 ? 6.270 17.096 -28.984 1.00 80.31 117 THR A CA 1
ATOM 897 C C . THR A 1 117 ? 7.315 17.809 -28.128 1.00 80.31 117 THR A C 1
ATOM 899 O O . THR A 1 117 ? 6.944 18.487 -27.163 1.00 80.31 117 THR A O 1
ATOM 902 N N . ASP A 1 118 ? 8.606 17.719 -28.477 1.00 77.38 118 ASP A N 1
ATOM 903 C CA . ASP A 1 118 ? 9.663 18.451 -27.769 1.00 77.38 118 ASP A CA 1
ATOM 904 C C . ASP A 1 118 ? 9.448 19.971 -27.857 1.00 77.38 118 ASP A C 1
ATOM 906 O O . ASP A 1 118 ? 9.382 20.658 -26.831 1.00 77.38 118 ASP A O 1
ATOM 910 N N . ALA A 1 119 ? 9.222 20.500 -29.063 1.00 77.56 119 ALA A N 1
ATOM 911 C CA . ALA A 1 119 ? 8.956 21.920 -29.273 1.00 77.56 119 ALA A CA 1
ATOM 912 C C . ALA A 1 119 ? 7.688 22.396 -28.535 1.00 77.56 119 ALA A C 1
ATOM 914 O O . ALA A 1 119 ? 7.678 23.479 -27.935 1.00 77.56 119 ALA A O 1
ATOM 915 N N . ALA A 1 120 ? 6.626 21.581 -28.524 1.00 78.69 120 ALA A N 1
ATOM 916 C CA . ALA A 1 120 ? 5.387 21.892 -27.814 1.00 78.69 120 ALA A CA 1
ATOM 917 C C . ALA A 1 120 ? 5.594 21.987 -26.290 1.00 78.69 120 ALA A C 1
ATOM 919 O O . ALA A 1 120 ? 5.123 22.939 -25.656 1.00 78.69 120 ALA A O 1
ATOM 920 N N . LEU A 1 121 ? 6.331 21.042 -25.696 1.00 73.31 121 LEU A N 1
ATOM 921 C CA . LEU A 1 121 ? 6.628 21.047 -24.260 1.00 73.31 121 LEU A CA 1
ATOM 922 C C . LEU A 1 121 ? 7.587 22.172 -23.868 1.00 73.31 121 LEU A C 1
ATOM 924 O O . LEU A 1 121 ? 7.406 22.782 -22.808 1.00 73.31 121 LEU A O 1
ATOM 928 N N . GLN A 1 122 ? 8.561 22.504 -24.719 1.00 70.31 122 GLN A N 1
ATOM 929 C CA . GLN A 1 122 ? 9.420 23.670 -24.506 1.00 70.31 122 GLN A CA 1
ATOM 930 C C . GLN A 1 122 ? 8.586 24.953 -24.465 1.00 70.31 122 GLN A C 1
ATOM 932 O O . GLN A 1 122 ? 8.657 25.696 -23.486 1.00 70.31 122 GLN A O 1
ATOM 937 N N . LYS A 1 123 ? 7.704 25.170 -25.450 1.00 68.19 123 LYS A N 1
ATOM 938 C CA . LYS A 1 123 ? 6.816 26.344 -25.485 1.00 68.19 123 LYS A CA 1
ATOM 939 C C . LYS A 1 123 ? 5.915 26.431 -24.248 1.00 68.19 123 LYS A C 1
ATOM 941 O O . LYS A 1 123 ? 5.734 27.515 -23.695 1.00 68.19 123 LYS A O 1
ATOM 946 N N . MET A 1 124 ? 5.390 25.297 -23.776 1.00 62.88 124 MET A N 1
ATOM 947 C CA . MET A 1 124 ? 4.568 25.252 -22.564 1.00 62.88 124 MET A CA 1
ATOM 948 C C . MET A 1 124 ? 5.375 25.607 -21.306 1.00 62.88 124 MET A C 1
ATOM 950 O O . MET A 1 124 ? 4.879 26.338 -20.450 1.00 62.88 124 MET A O 1
ATOM 954 N N . SER A 1 125 ? 6.632 25.161 -21.225 1.00 57.88 125 SER A N 1
ATOM 955 C CA . SER A 1 125 ? 7.552 25.481 -20.123 1.00 57.88 125 SER A CA 1
ATOM 956 C C . SER A 1 125 ? 7.826 26.987 -20.025 1.00 57.88 125 SER A C 1
ATOM 958 O O . SER A 1 125 ? 7.818 27.536 -18.925 1.00 57.88 125 SER A O 1
ATOM 960 N N . PHE A 1 126 ? 7.979 27.667 -21.168 1.00 51.88 126 PHE A N 1
ATOM 961 C CA . PHE A 1 126 ? 8.128 29.126 -21.225 1.00 51.88 126 PHE A CA 1
ATOM 962 C C . PHE A 1 126 ? 6.814 29.879 -20.972 1.00 51.88 126 PHE A C 1
ATOM 964 O O . PHE A 1 126 ? 6.843 30.975 -20.431 1.00 51.88 126 PHE A O 1
ATOM 971 N N . SER A 1 127 ? 5.645 29.306 -21.282 1.00 48.91 127 SER A N 1
ATOM 972 C CA . SER A 1 127 ? 4.358 29.980 -21.026 1.00 48.91 127 SER A CA 1
ATOM 973 C C . SER A 1 127 ? 4.035 30.166 -19.537 1.00 48.91 127 SER A C 1
ATOM 975 O O . SER A 1 127 ? 3.370 31.132 -19.181 1.00 48.91 127 SER A O 1
ATOM 977 N N . PHE A 1 128 ? 4.570 29.313 -18.650 1.00 48.91 128 PHE A N 1
ATOM 978 C CA . PHE A 1 128 ? 4.506 29.542 -17.198 1.00 48.91 128 PHE A CA 1
ATOM 979 C C . PHE A 1 128 ? 5.263 30.809 -16.758 1.00 48.91 128 PHE A C 1
ATOM 981 O O . PHE A 1 128 ? 5.127 31.220 -15.608 1.00 48.91 128 PHE A O 1
ATOM 988 N N . VAL A 1 129 ? 6.072 31.403 -17.643 1.00 47.50 129 VAL A N 1
ATOM 989 C CA . VAL A 1 129 ? 6.855 32.619 -17.394 1.00 47.50 129 VAL A CA 1
ATOM 990 C C . VAL A 1 129 ? 6.090 33.880 -17.802 1.00 47.50 129 VAL A C 1
ATOM 992 O O . VAL A 1 129 ? 6.214 34.883 -17.114 1.00 47.50 129 VAL A O 1
ATOM 995 N N . ASP A 1 130 ? 5.273 33.830 -18.860 1.00 41.78 130 ASP A N 1
ATOM 996 C CA . ASP A 1 130 ? 4.584 35.013 -19.413 1.00 41.78 130 ASP A CA 1
ATOM 997 C C . ASP A 1 130 ? 3.132 35.137 -18.927 1.00 41.78 130 ASP A C 1
ATOM 999 O O . ASP A 1 130 ? 2.237 35.594 -19.639 1.00 41.78 130 ASP A O 1
ATOM 1003 N N . GLY A 1 131 ? 2.875 34.685 -17.695 1.00 40.50 131 GLY A N 1
ATOM 1004 C CA . GLY A 1 131 ? 1.648 35.036 -16.994 1.00 40.50 131 GLY A CA 1
ATOM 1005 C C . GLY A 1 131 ? 1.516 36.556 -16.998 1.00 40.50 131 GLY A C 1
ATOM 1006 O O . GLY A 1 131 ? 2.299 37.236 -16.346 1.00 40.50 131 GLY A O 1
ATOM 1007 N N . LYS A 1 132 ? 0.552 37.035 -17.789 1.00 38.75 132 LYS A N 1
ATOM 1008 C CA . LYS A 1 132 ? 0.111 38.412 -18.067 1.00 38.75 132 LYS A CA 1
ATOM 1009 C C . LYS A 1 132 ? -0.338 39.177 -16.807 1.00 38.75 132 LYS A C 1
ATOM 1011 O O . LYS A 1 132 ? -1.371 39.842 -16.823 1.00 38.75 132 LYS A O 1
ATOM 1016 N N . ASP A 1 133 ? 0.403 39.083 -15.715 1.00 44.12 133 ASP A N 1
ATOM 1017 C CA . ASP A 1 133 ? 0.187 39.941 -14.563 1.00 44.12 133 ASP A CA 1
ATOM 1018 C C . ASP A 1 133 ? 0.842 41.285 -14.894 1.00 44.12 133 ASP A C 1
ATOM 1020 O O . ASP A 1 133 ? 2.025 41.512 -14.658 1.00 44.12 133 ASP A O 1
ATOM 1024 N N . ASP A 1 134 ? 0.032 42.158 -15.501 1.00 40.91 134 ASP A N 1
ATOM 1025 C CA . ASP A 1 134 ? 0.271 43.585 -15.758 1.00 40.91 134 ASP A CA 1
ATOM 1026 C C . ASP A 1 134 ? 0.453 44.407 -14.453 1.00 40.91 134 ASP A C 1
ATOM 1028 O O . ASP A 1 134 ? 0.180 45.603 -14.430 1.00 40.91 134 ASP A O 1
ATOM 1032 N N . ASP A 1 135 ? 0.939 43.804 -13.367 1.00 47.25 135 ASP A N 1
ATOM 1033 C CA . ASP A 1 135 ? 1.224 44.491 -12.114 1.00 47.25 135 ASP A CA 1
ATOM 1034 C C . ASP A 1 135 ? 2.703 44.308 -11.751 1.00 47.25 135 ASP A C 1
ATOM 1036 O O . ASP A 1 135 ? 3.171 43.202 -11.484 1.00 47.25 135 ASP A O 1
ATOM 1040 N N . ASP A 1 136 ? 3.418 45.435 -11.685 1.00 44.31 136 ASP A N 1
ATOM 1041 C CA . ASP A 1 136 ? 4.810 45.672 -11.250 1.00 44.31 136 ASP A CA 1
ATOM 1042 C C . ASP A 1 136 ? 5.165 45.137 -9.835 1.00 44.31 136 ASP A C 1
ATOM 1044 O O . ASP A 1 136 ? 6.118 45.568 -9.179 1.00 44.31 136 ASP A O 1
ATOM 1048 N N . CYS A 1 137 ? 4.414 44.178 -9.304 1.00 39.62 137 CYS A N 1
ATOM 1049 C CA . CYS A 1 137 ? 4.542 43.689 -7.947 1.00 39.62 137 CYS A CA 1
ATOM 1050 C C . CYS A 1 137 ? 5.397 42.416 -7.890 1.00 39.62 137 CYS A C 1
ATOM 1052 O O . CYS A 1 137 ? 4.876 41.316 -7.757 1.00 39.62 137 CYS A O 1
ATOM 1054 N N . GLY A 1 138 ? 6.726 42.564 -7.946 1.00 45.50 138 GLY A N 1
ATOM 1055 C CA . GLY A 1 138 ? 7.686 41.679 -7.258 1.00 45.50 138 GLY A CA 1
ATOM 1056 C C . GLY A 1 138 ? 7.479 40.156 -7.353 1.00 45.50 138 GLY A C 1
ATOM 1057 O O . GLY A 1 138 ? 7.831 39.450 -6.405 1.00 45.50 138 GLY A O 1
ATOM 1058 N N . SER A 1 139 ? 6.949 39.645 -8.472 1.00 51.62 139 SER A N 1
ATOM 1059 C CA . SER A 1 139 ? 6.579 38.231 -8.690 1.00 51.62 139 SER A CA 1
ATOM 1060 C C . SER A 1 139 ? 7.721 37.246 -8.384 1.00 51.62 139 SER A C 1
ATOM 1062 O O . SER A 1 139 ? 7.489 36.125 -7.926 1.00 51.62 139 SER A O 1
ATOM 1064 N N . MET A 1 140 ? 8.974 37.704 -8.485 1.00 45.25 140 MET A N 1
ATOM 1065 C CA . MET A 1 140 ? 10.172 36.942 -8.123 1.00 45.25 140 MET A CA 1
ATOM 1066 C C . MET A 1 140 ? 10.156 36.416 -6.674 1.00 45.25 140 MET A C 1
ATOM 1068 O O . MET A 1 140 ? 10.677 35.333 -6.417 1.00 45.25 140 MET A O 1
ATOM 1072 N N . PHE A 1 141 ? 9.528 37.128 -5.727 1.00 50.12 141 PHE A N 1
ATOM 1073 C CA . PHE A 1 141 ? 9.434 36.682 -4.329 1.00 50.12 141 PHE A CA 1
ATOM 1074 C C . PHE A 1 141 ? 8.356 35.613 -4.082 1.00 50.12 141 PHE A C 1
ATOM 1076 O O . PHE A 1 141 ? 8.382 34.965 -3.034 1.00 50.12 141 PHE A O 1
ATOM 1083 N N . CYS A 1 142 ? 7.431 35.394 -5.022 1.00 52.19 142 CYS A N 1
ATOM 1084 C CA . CYS A 1 142 ? 6.358 34.402 -4.893 1.00 52.19 142 CYS A CA 1
ATOM 1085 C C . CYS A 1 142 ? 6.603 33.114 -5.690 1.00 52.19 142 CYS A C 1
ATOM 1087 O O . CYS A 1 142 ? 5.768 32.207 -5.657 1.00 52.19 142 CYS A O 1
ATOM 1089 N N . LEU A 1 143 ? 7.744 32.984 -6.368 1.00 53.28 143 LEU A N 1
ATOM 1090 C CA . LEU A 1 143 ? 8.122 31.730 -7.010 1.00 53.28 143 LEU A CA 1
ATOM 1091 C C . LEU A 1 143 ? 8.568 30.723 -5.948 1.00 53.28 143 LEU A C 1
ATOM 1093 O O . LEU A 1 143 ? 9.371 31.025 -5.062 1.00 53.28 143 LEU A O 1
ATOM 1097 N N . SER A 1 144 ? 8.073 29.486 -6.037 1.00 60.28 144 SER A N 1
ATOM 1098 C CA . SER A 1 144 ? 8.637 28.418 -5.216 1.00 60.28 144 SER A CA 1
ATOM 1099 C C . SER A 1 144 ? 10.134 28.272 -5.547 1.00 60.28 144 SER A C 1
ATOM 1101 O O . SER A 1 144 ? 10.528 28.456 -6.702 1.00 60.28 144 SER A O 1
ATOM 1103 N N . PRO A 1 145 ? 10.996 27.878 -4.590 1.00 65.31 145 PRO A N 1
ATOM 1104 C CA . PRO A 1 145 ? 12.415 27.631 -4.869 1.00 65.31 145 PRO A CA 1
ATOM 1105 C C . PRO A 1 145 ? 12.642 26.654 -6.025 1.00 65.31 145 PRO A C 1
ATOM 1107 O O . PRO A 1 145 ? 13.646 26.719 -6.722 1.00 65.31 145 PRO A O 1
ATOM 1110 N N . THR A 1 146 ? 11.689 25.750 -6.237 1.00 62.31 146 THR A N 1
ATOM 1111 C CA . THR A 1 146 ? 11.671 24.813 -7.354 1.00 62.31 146 THR A CA 1
ATOM 1112 C C . THR A 1 146 ? 11.313 25.470 -8.679 1.00 62.31 146 THR A C 1
ATOM 1114 O O . THR A 1 146 ? 11.939 25.128 -9.670 1.00 62.31 146 THR A O 1
ATOM 1117 N N . GLN A 1 147 ? 10.380 26.422 -8.712 1.00 64.19 147 GLN A N 1
ATOM 1118 C CA . GLN A 1 147 ? 10.078 27.199 -9.916 1.00 64.19 147 GLN A CA 1
ATOM 1119 C C . GLN A 1 147 ? 11.264 28.087 -10.308 1.00 64.19 147 GLN A C 1
ATOM 1121 O O . GLN A 1 147 ? 11.632 28.130 -11.478 1.00 64.19 147 GLN A O 1
ATOM 1126 N N . MET A 1 148 ? 11.931 28.699 -9.323 1.00 64.31 148 MET A N 1
ATOM 1127 C CA . MET A 1 148 ? 13.197 29.399 -9.557 1.00 64.31 148 MET A CA 1
ATOM 1128 C C . MET A 1 148 ? 14.282 28.445 -10.068 1.00 64.31 148 MET A C 1
ATOM 1130 O O . MET A 1 148 ? 14.981 28.765 -11.018 1.00 64.31 148 MET A O 1
ATOM 1134 N N . ALA A 1 149 ? 14.410 27.249 -9.487 1.00 63.03 149 ALA A N 1
ATOM 1135 C CA . ALA A 1 149 ? 15.386 26.270 -9.958 1.00 63.03 149 ALA A CA 1
ATOM 1136 C C . ALA A 1 149 ? 15.105 25.787 -11.388 1.00 63.03 149 ALA A C 1
ATOM 1138 O O . ALA A 1 149 ? 16.045 25.619 -12.153 1.00 63.03 149 ALA A O 1
ATOM 1139 N N . ILE A 1 150 ? 13.834 25.617 -11.768 1.00 64.44 150 ILE A N 1
ATOM 1140 C CA . ILE A 1 150 ? 13.441 25.300 -13.149 1.00 64.44 150 ILE A CA 1
ATOM 1141 C C . ILE A 1 150 ? 13.890 26.421 -14.099 1.00 64.44 150 ILE A C 1
ATOM 1143 O O . ILE A 1 150 ? 14.416 26.136 -15.172 1.00 64.44 150 ILE A O 1
ATOM 1147 N N . GLN A 1 151 ? 13.733 27.687 -13.691 1.00 61.91 151 GLN A N 1
ATOM 1148 C CA . GLN A 1 151 ? 14.194 28.844 -14.466 1.00 61.91 151 GLN A CA 1
ATOM 1149 C C . GLN A 1 151 ? 15.726 28.923 -14.565 1.00 61.91 151 GLN A C 1
ATOM 1151 O O . GLN A 1 151 ? 16.242 29.294 -15.615 1.00 61.91 151 GLN A O 1
ATOM 1156 N N . VAL A 1 152 ? 16.451 28.579 -13.495 1.00 59.44 152 VAL A N 1
ATOM 1157 C CA . VAL A 1 152 ? 17.919 28.702 -13.423 1.00 59.44 152 VAL A CA 1
ATOM 1158 C C . VAL A 1 152 ? 18.638 27.529 -14.094 1.00 59.44 152 VAL A C 1
ATOM 1160 O O . VAL A 1 152 ? 19.563 27.752 -14.869 1.00 59.44 152 VAL A O 1
ATOM 1163 N N . ASP A 1 153 ? 18.228 26.287 -13.817 1.00 61.06 153 ASP A N 1
ATOM 1164 C CA . ASP A 1 153 ? 18.893 25.090 -14.352 1.00 61.06 153 ASP A CA 1
ATOM 1165 C C . ASP A 1 153 ? 18.558 24.862 -15.836 1.00 61.06 153 ASP A C 1
ATOM 1167 O O . ASP A 1 153 ? 19.236 24.082 -16.506 1.00 61.06 153 ASP A O 1
ATOM 1171 N N . GLY A 1 154 ? 17.475 25.471 -16.341 1.00 66.31 154 GLY A N 1
ATOM 1172 C CA . GLY A 1 154 ? 16.972 25.279 -17.706 1.00 66.31 154 GLY A CA 1
ATOM 1173 C C . GLY A 1 154 ? 16.538 23.839 -18.019 1.00 66.31 154 GLY A C 1
ATOM 1174 O O . GLY A 1 154 ? 16.212 23.519 -19.163 1.00 66.31 154 GLY A O 1
ATOM 1175 N N . ARG A 1 155 ? 16.540 22.941 -17.023 1.00 74.81 155 ARG A N 1
ATOM 1176 C CA . ARG A 1 155 ? 16.146 21.541 -17.192 1.00 74.81 155 ARG A CA 1
ATOM 1177 C C . ARG A 1 155 ? 14.627 21.425 -17.266 1.00 74.81 155 ARG A C 1
ATOM 1179 O O . ARG A 1 155 ? 13.898 21.939 -16.418 1.00 74.81 155 ARG A O 1
ATOM 1186 N N . ARG A 1 156 ? 14.155 20.672 -18.262 1.00 80.88 156 ARG A N 1
ATOM 1187 C CA . ARG A 1 156 ? 12.743 20.296 -18.400 1.00 80.88 156 ARG A CA 1
ATOM 1188 C C . ARG A 1 156 ? 12.288 19.485 -17.188 1.00 80.88 156 ARG A C 1
ATOM 1190 O O . ARG A 1 156 ? 13.069 18.739 -16.605 1.00 80.88 156 ARG A O 1
ATOM 1197 N N . THR A 1 157 ? 11.018 19.634 -16.820 1.00 87.25 157 THR A N 1
ATOM 1198 C CA . THR A 1 157 ? 10.399 18.842 -15.750 1.00 87.25 157 THR A CA 1
ATOM 1199 C C . THR A 1 157 ? 9.716 17.603 -16.309 1.00 87.25 157 THR A C 1
ATOM 1201 O O . THR A 1 157 ? 9.297 17.585 -17.460 1.00 87.25 157 THR A O 1
ATOM 1204 N N . VAL A 1 158 ? 9.583 16.575 -15.475 1.00 91.25 158 VAL A N 1
ATOM 1205 C CA . VAL A 1 158 ? 9.035 15.273 -15.863 1.00 91.25 158 VAL A CA 1
ATOM 1206 C C . VAL A 1 158 ? 7.573 15.140 -15.424 1.00 91.25 158 VAL A C 1
ATOM 1208 O O . VAL A 1 158 ? 7.200 15.505 -14.302 1.00 91.25 158 VAL A O 1
ATOM 1211 N N . SER A 1 159 ? 6.739 14.606 -16.312 1.00 91.31 159 SER A N 1
ATOM 1212 C CA . SER A 1 159 ? 5.344 14.227 -16.074 1.00 91.31 159 SER A CA 1
ATOM 1213 C C . SER A 1 159 ? 5.194 13.013 -15.149 1.00 91.31 159 SER A C 1
ATOM 1215 O O . SER A 1 159 ? 6.077 12.154 -15.066 1.00 91.31 159 SER A O 1
ATOM 1217 N N . PRO A 1 160 ? 4.024 12.866 -14.501 1.00 91.94 160 PRO A N 1
ATOM 1218 C CA . PRO A 1 160 ? 3.691 11.635 -13.788 1.00 91.94 160 PRO A CA 1
ATOM 1219 C C . PRO A 1 160 ? 3.680 10.401 -14.702 1.00 91.94 160 PRO A C 1
ATOM 1221 O O . PRO A 1 160 ? 3.957 9.303 -14.226 1.00 91.94 160 PRO A O 1
ATOM 1224 N N . GLU A 1 161 ? 3.354 10.560 -15.989 1.00 91.06 161 GLU A N 1
ATOM 1225 C CA . GLU A 1 161 ? 3.257 9.460 -16.956 1.00 91.06 161 GLU A CA 1
ATOM 1226 C C . GLU A 1 161 ? 4.636 8.915 -17.327 1.00 91.06 161 GLU A C 1
ATOM 1228 O O . GLU A 1 161 ? 4.863 7.712 -17.199 1.00 91.06 161 GLU A O 1
ATOM 1233 N N . ALA A 1 162 ? 5.581 9.796 -17.669 1.00 93.12 162 ALA A N 1
ATOM 1234 C CA . ALA A 1 162 ? 6.957 9.406 -17.960 1.00 93.12 162 ALA A CA 1
ATOM 1235 C 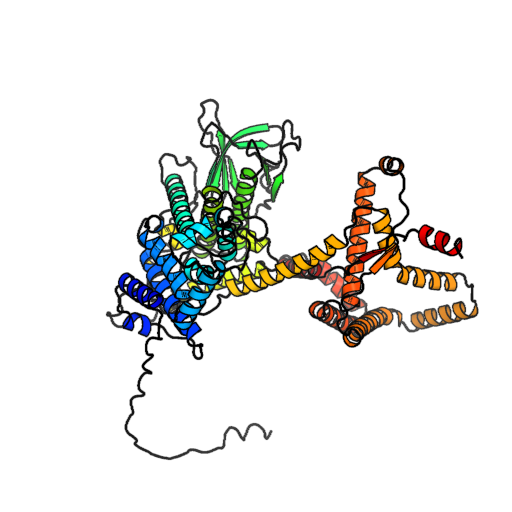C . ALA A 1 162 ? 7.638 8.753 -16.750 1.00 93.12 162 ALA A C 1
ATOM 1237 O O . ALA A 1 162 ? 8.269 7.700 -16.874 1.00 93.12 162 ALA A O 1
ATOM 1238 N N . PHE A 1 163 ? 7.432 9.311 -15.551 1.00 95.38 163 PHE A N 1
ATOM 1239 C CA . PHE A 1 163 ? 7.924 8.703 -14.314 1.00 95.38 163 PHE A CA 1
ATOM 1240 C C . PHE A 1 163 ? 7.307 7.322 -14.059 1.00 95.38 163 PHE A C 1
ATOM 1242 O O . PHE A 1 163 ? 8.010 6.387 -13.677 1.00 95.38 163 PHE A O 1
ATOM 1249 N N . ALA A 1 164 ? 5.996 7.173 -14.273 1.00 91.56 164 ALA A N 1
ATOM 1250 C CA . ALA A 1 164 ? 5.292 5.911 -14.066 1.00 91.56 164 ALA A CA 1
ATOM 1251 C C . ALA A 1 164 ? 5.661 4.823 -15.079 1.00 91.56 164 ALA A C 1
ATOM 1253 O O . ALA A 1 164 ? 5.493 3.646 -14.762 1.00 91.56 164 ALA A O 1
ATOM 1254 N N . LYS A 1 165 ? 6.148 5.202 -16.261 1.00 89.94 165 LYS A N 1
ATOM 1255 C CA . LYS A 1 165 ? 6.576 4.269 -17.303 1.00 89.94 165 LYS A CA 1
ATOM 1256 C C . LYS A 1 165 ? 8.012 3.803 -17.093 1.00 89.94 165 LYS A C 1
ATOM 1258 O O . LYS A 1 165 ? 8.230 2.617 -16.894 1.00 89.94 165 LYS A O 1
ATOM 1263 N N . ILE A 1 166 ? 8.975 4.718 -17.008 1.00 91.69 166 ILE A N 1
ATOM 1264 C CA . ILE A 1 166 ? 10.399 4.342 -16.985 1.00 91.69 166 ILE A CA 1
ATOM 1265 C C . ILE A 1 166 ? 10.849 3.789 -15.622 1.00 91.69 166 ILE A C 1
ATOM 1267 O O . ILE A 1 166 ? 11.559 2.788 -15.547 1.00 91.69 166 ILE A O 1
ATOM 1271 N N . ILE A 1 167 ? 10.451 4.421 -14.514 1.00 94.00 167 ILE A N 1
ATOM 1272 C CA . ILE A 1 167 ? 11.076 4.166 -13.204 1.00 94.00 167 ILE A CA 1
ATOM 1273 C C . ILE A 1 167 ? 10.739 2.797 -12.589 1.00 94.00 167 ILE A C 1
ATOM 1275 O O . ILE A 1 167 ? 11.634 2.210 -11.976 1.00 94.00 167 ILE A O 1
ATOM 1279 N N . PRO A 1 168 ? 9.517 2.236 -12.725 1.00 90.88 168 PRO A N 1
ATOM 1280 C CA . PRO A 1 168 ? 9.212 0.902 -12.201 1.00 90.88 168 PRO A CA 1
ATOM 1281 C C . PRO A 1 168 ? 10.044 -0.240 -12.788 1.00 90.88 168 PRO A C 1
ATOM 1283 O O . PRO A 1 168 ? 10.048 -1.319 -12.200 1.00 90.88 168 PRO A O 1
ATOM 1286 N N . ALA A 1 169 ? 10.763 -0.017 -13.894 1.00 87.25 169 ALA A N 1
ATOM 1287 C CA . ALA A 1 169 ? 11.726 -0.986 -14.412 1.00 87.25 169 ALA A CA 1
ATOM 1288 C C . ALA A 1 169 ? 12.934 -1.191 -13.490 1.00 87.25 169 ALA A C 1
ATOM 1290 O O . ALA A 1 169 ? 13.619 -2.200 -13.602 1.00 87.25 169 ALA A O 1
ATOM 1291 N N . CYS A 1 170 ? 13.174 -0.279 -12.545 1.00 90.25 170 CYS A N 1
ATOM 1292 C CA . CYS A 1 170 ? 14.092 -0.493 -11.437 1.00 90.25 170 CYS A CA 1
ATOM 1293 C C . CYS A 1 170 ? 13.286 -0.632 -10.132 1.00 90.25 170 CYS A C 1
ATOM 1295 O O . CYS A 1 170 ? 12.921 0.386 -9.523 1.00 90.25 170 CYS A O 1
ATOM 1297 N N . PRO A 1 171 ? 13.041 -1.866 -9.645 1.00 90.75 171 PRO A N 1
ATOM 1298 C CA . PRO A 1 171 ? 12.215 -2.115 -8.465 1.00 90.75 171 PRO A CA 1
ATOM 1299 C C . PRO A 1 171 ? 12.729 -1.445 -7.196 1.00 90.75 171 PRO A C 1
ATOM 1301 O O . PRO A 1 171 ? 11.953 -1.256 -6.262 1.00 90.75 171 PRO A O 1
ATOM 1304 N N . ALA A 1 172 ? 14.011 -1.069 -7.137 1.00 92.75 172 ALA A N 1
ATOM 1305 C CA . ALA A 1 172 ? 14.559 -0.257 -6.057 1.00 92.75 172 ALA A CA 1
ATOM 1306 C C . ALA A 1 172 ? 13.925 1.142 -6.022 1.00 92.75 172 ALA A C 1
ATOM 1308 O O . ALA A 1 172 ? 13.455 1.590 -4.971 1.00 92.75 172 ALA A O 1
ATOM 1309 N N . MET A 1 173 ? 13.861 1.808 -7.180 1.00 95.00 173 MET A N 1
ATOM 1310 C CA . MET A 1 173 ? 13.446 3.206 -7.307 1.00 95.00 173 MET A CA 1
ATOM 1311 C C . MET A 1 173 ? 11.937 3.390 -7.168 1.00 95.00 173 MET A C 1
ATOM 1313 O O . MET A 1 173 ? 11.503 4.303 -6.463 1.00 95.00 173 MET A O 1
ATOM 1317 N N . ALA A 1 174 ? 11.127 2.533 -7.792 1.00 94.38 174 ALA A N 1
ATOM 1318 C CA . ALA A 1 174 ? 9.673 2.558 -7.655 1.00 94.38 174 ALA A CA 1
ATOM 1319 C C . ALA A 1 174 ? 9.062 1.181 -7.930 1.00 94.38 174 ALA A C 1
ATOM 1321 O O . ALA A 1 174 ? 9.681 0.316 -8.529 1.00 94.38 174 ALA A O 1
ATOM 1322 N N . HIS A 1 175 ? 7.813 0.994 -7.508 1.00 93.38 175 HIS A N 1
ATOM 1323 C CA . HIS A 1 175 ? 7.029 -0.193 -7.841 1.00 93.38 175 HIS A CA 1
ATOM 1324 C C . HIS A 1 175 ? 5.777 0.225 -8.609 1.00 93.38 175 HIS A C 1
ATOM 1326 O O . HIS A 1 175 ? 5.131 1.204 -8.230 1.00 93.38 175 HIS A O 1
ATOM 1332 N N . ALA A 1 176 ? 5.379 -0.540 -9.629 1.00 90.00 176 ALA A N 1
ATOM 1333 C CA . ALA A 1 176 ? 4.264 -0.197 -10.519 1.00 90.00 176 ALA A CA 1
ATOM 1334 C C . ALA A 1 176 ? 2.948 0.117 -9.772 1.00 90.00 176 ALA A C 1
ATOM 1336 O O . ALA A 1 176 ? 2.214 1.030 -10.137 1.00 90.00 176 ALA A O 1
ATOM 1337 N N . ILE A 1 177 ? 2.669 -0.588 -8.667 1.00 92.38 177 ILE A N 1
ATOM 1338 C CA . ILE A 1 177 ? 1.478 -0.342 -7.826 1.00 92.38 177 ILE A CA 1
ATOM 1339 C C . ILE A 1 177 ? 1.501 1.038 -7.143 1.00 92.38 177 ILE A C 1
ATOM 1341 O O . ILE A 1 177 ? 0.450 1.645 -6.952 1.00 92.38 177 ILE A O 1
ATOM 1345 N N . THR A 1 178 ? 2.671 1.520 -6.717 1.00 94.38 178 THR A N 1
ATOM 1346 C CA . THR A 1 178 ? 2.792 2.700 -5.842 1.00 94.38 178 THR A CA 1
ATOM 1347 C C . THR A 1 178 ? 3.470 3.891 -6.509 1.00 94.38 178 THR A C 1
ATOM 1349 O O . THR A 1 178 ? 3.590 4.942 -5.882 1.00 94.38 178 THR A O 1
ATOM 1352 N N . VAL A 1 179 ? 3.861 3.763 -7.780 1.00 94.19 179 VAL A N 1
ATOM 1353 C CA . VAL A 1 179 ? 4.642 4.765 -8.515 1.00 94.19 179 VAL A CA 1
ATOM 1354 C C . VAL A 1 179 ? 3.961 6.133 -8.582 1.00 94.19 179 VAL A C 1
ATOM 1356 O O . VAL A 1 179 ? 4.608 7.140 -8.321 1.00 94.19 179 VAL A O 1
ATOM 1359 N N . ARG A 1 180 ? 2.641 6.188 -8.806 1.00 92.69 180 ARG A N 1
ATOM 1360 C CA . ARG A 1 180 ? 1.884 7.455 -8.826 1.00 92.69 180 ARG A CA 1
ATOM 1361 C C . ARG A 1 180 ? 1.855 8.135 -7.459 1.00 92.69 180 ARG A C 1
ATOM 1363 O O . ARG A 1 180 ? 2.086 9.329 -7.359 1.00 92.69 180 ARG A O 1
ATOM 1370 N N . ASN A 1 181 ? 1.655 7.357 -6.396 1.00 93.88 181 ASN A N 1
ATOM 1371 C CA . ASN A 1 181 ? 1.687 7.875 -5.028 1.00 93.88 181 ASN A CA 1
ATOM 1372 C C . ASN A 1 181 ? 3.084 8.370 -4.635 1.00 93.88 181 ASN A C 1
ATOM 1374 O O . ASN A 1 181 ? 3.209 9.325 -3.872 1.00 93.88 181 ASN A O 1
ATOM 1378 N N . LEU A 1 182 ? 4.132 7.700 -5.126 1.00 95.94 182 LEU A N 1
ATOM 1379 C CA . LEU A 1 182 ? 5.510 8.133 -4.931 1.00 95.94 182 LEU A CA 1
ATOM 1380 C C . LEU A 1 182 ? 5.772 9.444 -5.674 1.00 95.94 182 LEU A C 1
ATOM 1382 O O . LEU A 1 182 ? 6.319 10.360 -5.071 1.00 95.94 182 LEU A O 1
ATOM 1386 N N . PHE A 1 183 ? 5.338 9.550 -6.932 1.00 95.56 183 PHE A N 1
ATOM 1387 C CA . PHE A 1 183 ? 5.434 10.784 -7.705 1.00 95.56 183 PHE A CA 1
ATOM 1388 C C . PHE A 1 183 ? 4.743 11.938 -6.978 1.00 95.56 183 PHE A C 1
ATOM 1390 O O . PHE A 1 183 ? 5.407 12.916 -6.653 1.00 95.56 183 PHE A O 1
ATOM 1397 N N . ASP A 1 184 ? 3.473 11.769 -6.592 1.00 92.31 184 ASP A N 1
ATOM 1398 C CA . ASP A 1 184 ? 2.722 12.772 -5.830 1.00 92.31 184 ASP A CA 1
ATOM 1399 C C . ASP A 1 184 ? 3.467 13.184 -4.553 1.00 92.31 184 ASP A C 1
ATOM 1401 O O . ASP A 1 184 ? 3.541 14.364 -4.219 1.00 92.31 184 ASP A O 1
ATOM 1405 N N . ALA A 1 185 ? 4.055 12.220 -3.831 1.00 91.94 185 ALA A N 1
ATOM 1406 C CA . ALA A 1 185 ? 4.829 12.503 -2.627 1.00 91.94 185 ALA A CA 1
ATOM 1407 C C . ALA A 1 185 ? 6.054 13.388 -2.912 1.00 91.94 185 ALA A C 1
ATOM 1409 O O . ALA A 1 185 ? 6.332 14.294 -2.125 1.00 91.94 185 ALA A O 1
ATOM 1410 N N . LEU A 1 186 ? 6.753 13.146 -4.023 1.00 92.38 186 LEU A N 1
ATOM 1411 C CA . LEU A 1 186 ? 7.929 13.910 -4.442 1.00 92.38 186 LEU A CA 1
ATOM 1412 C C . LEU A 1 186 ? 7.562 15.284 -5.022 1.00 92.38 186 LEU A C 1
ATOM 1414 O O . LEU A 1 186 ? 8.297 16.244 -4.801 1.00 92.38 186 LEU A O 1
ATOM 1418 N N . THR A 1 187 ? 6.428 15.400 -5.717 1.00 90.06 187 THR A N 1
ATOM 1419 C CA . THR A 1 187 ? 6.026 16.618 -6.442 1.00 90.06 187 THR A CA 1
ATOM 1420 C C . THR A 1 187 ? 5.037 17.508 -5.695 1.00 90.06 187 THR A C 1
ATOM 1422 O O . THR A 1 187 ? 4.546 18.491 -6.254 1.00 90.06 187 THR A O 1
ATOM 1425 N N . ASN A 1 188 ? 4.731 17.208 -4.427 1.00 82.88 188 ASN A N 1
ATOM 1426 C CA . ASN A 1 188 ? 3.852 18.046 -3.601 1.00 82.88 188 ASN A CA 1
ATOM 1427 C C . ASN A 1 188 ? 4.327 19.512 -3.522 1.00 82.88 188 ASN A C 1
ATOM 1429 O O . ASN A 1 188 ? 3.505 20.403 -3.335 1.00 82.88 188 ASN A O 1
ATOM 1433 N N . SER A 1 189 ? 5.633 19.769 -3.662 1.00 75.88 189 SER A N 1
ATOM 1434 C CA . SER A 1 189 ? 6.228 21.113 -3.636 1.00 75.88 189 SER A CA 1
ATOM 1435 C C . SER A 1 189 ? 6.421 21.756 -5.018 1.00 75.88 189 SER A C 1
ATOM 1437 O O . SER A 1 189 ? 6.917 22.878 -5.097 1.00 75.88 189 SER A O 1
ATOM 1439 N N . THR A 1 190 ? 6.077 21.067 -6.109 1.00 74.38 190 THR A N 1
ATOM 1440 C CA . THR A 1 190 ? 6.367 21.489 -7.496 1.00 74.38 190 THR A CA 1
ATOM 1441 C C . THR A 1 190 ? 5.138 21.548 -8.392 1.00 74.38 190 THR A C 1
ATOM 1443 O O . THR A 1 190 ? 5.257 21.503 -9.613 1.00 74.38 190 THR A O 1
ATOM 1446 N N . GLY A 1 191 ? 3.939 21.599 -7.810 1.00 72.38 191 GLY A N 1
ATOM 1447 C CA . GLY A 1 191 ? 2.705 21.711 -8.591 1.00 72.38 191 GLY A CA 1
ATOM 1448 C C . GLY A 1 191 ? 2.423 20.504 -9.497 1.00 72.38 191 GLY A C 1
ATOM 1449 O O . GLY A 1 191 ? 1.715 20.644 -10.487 1.00 72.38 191 GLY A O 1
ATOM 1450 N N . GLY A 1 192 ? 2.966 19.319 -9.181 1.00 83.94 192 GLY A N 1
ATOM 1451 C CA . GLY A 1 192 ? 2.693 18.087 -9.937 1.00 83.94 192 GLY A CA 1
ATOM 1452 C C . GLY A 1 192 ? 3.645 17.791 -11.102 1.00 83.94 192 GLY A C 1
ATOM 1453 O O . GLY A 1 192 ? 3.345 16.921 -11.917 1.00 83.94 192 GLY A O 1
ATOM 1454 N N . ARG A 1 193 ? 4.794 18.471 -11.186 1.00 88.69 193 ARG A N 1
ATOM 1455 C CA . ARG A 1 193 ? 5.877 18.153 -12.136 1.00 88.69 193 ARG A CA 1
ATOM 1456 C C . ARG A 1 193 ? 7.173 17.815 -11.405 1.00 88.69 193 ARG A C 1
ATOM 1458 O O . ARG A 1 193 ? 7.497 18.444 -10.402 1.00 88.69 193 ARG A O 1
ATOM 1465 N N . LEU A 1 194 ? 7.932 16.829 -11.871 1.00 91.38 194 LEU A N 1
ATOM 1466 C CA . LEU A 1 194 ? 9.150 16.384 -11.187 1.00 91.38 194 LEU A CA 1
ATOM 1467 C C . LEU A 1 194 ? 10.393 17.094 -11.735 1.00 91.38 194 LEU A C 1
ATOM 1469 O O . LEU A 1 194 ? 10.797 16.881 -12.877 1.00 91.38 194 LEU A O 1
ATOM 1473 N N . HIS A 1 195 ? 11.037 17.896 -10.890 1.00 90.12 195 HIS A N 1
ATOM 1474 C CA . HIS A 1 195 ? 12.315 18.534 -11.209 1.00 90.12 195 HIS A CA 1
ATOM 1475 C C . HIS A 1 195 ? 13.517 17.642 -10.847 1.00 90.12 195 HIS A C 1
ATOM 1477 O O . HIS A 1 195 ? 13.470 16.901 -9.857 1.00 90.12 195 HIS A O 1
ATOM 1483 N N . PHE A 1 196 ? 14.619 17.767 -11.594 1.00 91.38 196 PHE A N 1
ATOM 1484 C CA . PHE A 1 196 ? 15.831 16.962 -11.415 1.00 91.38 196 PHE A CA 1
ATOM 1485 C C . PHE A 1 196 ? 16.390 17.027 -9.989 1.00 91.38 196 PHE A C 1
ATOM 1487 O O . PHE A 1 196 ? 16.711 15.995 -9.412 1.00 91.38 196 PHE A O 1
ATOM 1494 N N . LEU A 1 197 ? 16.436 18.212 -9.370 1.00 90.25 197 LEU A N 1
ATOM 1495 C CA . LEU A 1 197 ? 16.941 18.382 -7.996 1.00 90.25 197 LEU A CA 1
ATOM 1496 C C . LEU A 1 197 ? 16.200 17.504 -6.974 1.00 90.25 197 LEU A C 1
ATOM 1498 O O . LEU A 1 197 ? 16.814 16.952 -6.059 1.00 90.25 197 LEU A O 1
ATOM 1502 N N . ILE A 1 198 ? 14.881 17.357 -7.131 1.00 91.50 198 ILE A N 1
ATOM 1503 C CA . ILE A 1 198 ? 14.052 16.521 -6.252 1.00 91.50 198 ILE A CA 1
ATOM 1504 C C . ILE A 1 198 ? 14.326 15.049 -6.519 1.00 91.50 198 ILE A C 1
ATOM 1506 O O . ILE A 1 198 ? 14.493 14.281 -5.573 1.00 91.50 198 ILE A O 1
ATOM 1510 N N . TYR A 1 199 ? 14.404 14.671 -7.794 1.00 94.69 199 TYR A N 1
ATOM 1511 C CA . TYR A 1 199 ? 14.706 13.306 -8.202 1.00 94.69 199 TYR A CA 1
ATOM 1512 C C . TYR A 1 199 ? 16.094 12.859 -7.714 1.00 94.69 199 TYR A C 1
ATOM 1514 O O . TYR A 1 199 ? 16.225 11.844 -7.032 1.00 94.69 199 TYR A O 1
ATOM 1522 N N . HIS A 1 200 ? 17.115 13.686 -7.935 1.00 94.62 200 HIS A N 1
ATOM 1523 C CA . HIS A 1 200 ? 18.479 13.489 -7.442 1.00 94.62 200 HIS A CA 1
ATOM 1524 C C . HIS A 1 200 ? 18.534 13.374 -5.916 1.00 94.62 200 HIS A C 1
ATOM 1526 O O . HIS A 1 200 ? 19.185 12.478 -5.373 1.00 94.62 200 HIS A O 1
ATOM 1532 N N . LYS A 1 201 ? 17.819 14.253 -5.198 1.00 94.19 201 LYS A N 1
ATOM 1533 C CA . LYS A 1 201 ? 17.699 14.178 -3.735 1.00 94.19 201 LYS A CA 1
ATOM 1534 C C . LYS A 1 201 ? 17.043 12.867 -3.298 1.00 94.19 201 LYS A C 1
ATOM 1536 O O . LYS A 1 201 ? 17.509 12.259 -2.335 1.00 94.19 201 LYS A O 1
ATOM 1541 N N . TYR A 1 202 ? 15.987 12.435 -3.987 1.00 96.56 202 TYR A N 1
ATOM 1542 C CA . TYR A 1 202 ? 15.291 11.185 -3.696 1.00 96.56 202 TYR A CA 1
ATOM 1543 C C . TYR A 1 202 ? 16.230 9.983 -3.803 1.00 96.56 202 TYR A C 1
ATOM 1545 O O . TYR A 1 202 ? 16.334 9.231 -2.833 1.00 96.56 202 TYR A O 1
ATOM 1553 N N . LEU A 1 203 ? 16.970 9.850 -4.907 1.00 97.38 203 LEU A N 1
ATOM 1554 C CA . LEU A 1 203 ? 17.894 8.730 -5.103 1.00 97.38 203 LEU A CA 1
ATOM 1555 C C . LEU A 1 203 ? 19.056 8.745 -4.100 1.00 97.38 203 LEU A C 1
ATOM 1557 O O . LEU A 1 203 ? 19.323 7.725 -3.469 1.00 97.38 203 LEU A O 1
ATOM 1561 N N . LYS A 1 204 ? 19.643 9.916 -3.807 1.00 96.44 204 LYS A N 1
ATOM 1562 C CA . LYS A 1 204 ? 20.652 10.043 -2.734 1.00 96.44 204 LYS A CA 1
ATOM 1563 C C . LYS A 1 204 ? 20.117 9.638 -1.359 1.00 96.44 204 LYS A C 1
ATOM 1565 O O . LYS A 1 204 ? 20.840 9.059 -0.549 1.00 96.44 204 LYS A O 1
ATOM 1570 N N . CYS A 1 205 ? 18.871 9.986 -1.042 1.00 96.44 205 CYS A N 1
ATOM 1571 C CA . CYS A 1 205 ? 18.240 9.567 0.208 1.00 96.44 205 CYS A CA 1
ATOM 1572 C C . CYS A 1 205 ? 17.914 8.066 0.205 1.00 96.44 205 CYS A C 1
ATOM 1574 O O . CYS A 1 205 ? 18.019 7.430 1.253 1.00 96.44 205 CYS A O 1
ATOM 1576 N N . LEU A 1 206 ? 17.539 7.498 -0.944 1.00 96.81 206 LEU A N 1
ATOM 1577 C CA . LEU A 1 206 ? 17.285 6.068 -1.106 1.00 96.81 206 LEU A CA 1
ATOM 1578 C C . LEU A 1 206 ? 18.563 5.252 -0.882 1.00 96.81 206 LEU A C 1
ATOM 1580 O O . LEU A 1 206 ? 18.545 4.331 -0.069 1.00 96.81 206 LEU A O 1
ATOM 1584 N N . ASP A 1 207 ? 19.678 5.654 -1.496 1.00 95.44 207 ASP A N 1
ATOM 1585 C CA . ASP A 1 207 ? 20.999 5.047 -1.288 1.00 95.44 207 ASP A CA 1
ATOM 1586 C C . ASP A 1 207 ? 21.403 5.048 0.196 1.00 95.44 207 ASP A C 1
ATOM 1588 O O . ASP A 1 207 ? 21.751 4.009 0.758 1.00 95.44 207 ASP A O 1
ATOM 1592 N N . LYS A 1 208 ? 21.251 6.184 0.894 1.00 94.81 208 LYS A N 1
ATOM 1593 C CA . LYS A 1 208 ? 21.538 6.277 2.340 1.00 94.81 208 LYS A CA 1
ATOM 1594 C C . LYS A 1 208 ? 20.728 5.279 3.172 1.00 94.81 208 LYS A C 1
ATOM 1596 O O . LYS A 1 208 ? 21.277 4.664 4.091 1.00 94.81 208 LYS A O 1
ATOM 1601 N N . VAL A 1 209 ? 19.437 5.132 2.867 1.00 93.62 209 VAL A N 1
ATOM 1602 C CA . VAL A 1 209 ? 18.543 4.185 3.553 1.00 93.62 209 VAL A CA 1
ATOM 1603 C C . VAL A 1 209 ? 18.944 2.740 3.249 1.00 93.62 209 VAL A C 1
ATOM 1605 O O . VAL A 1 209 ? 19.006 1.922 4.167 1.00 93.62 209 VAL A O 1
ATOM 1608 N N . LEU A 1 210 ? 19.293 2.429 2.001 1.00 92.06 210 LEU A N 1
ATOM 1609 C CA . LEU A 1 210 ? 19.742 1.095 1.595 1.00 92.06 210 LEU A CA 1
ATOM 1610 C C . LEU A 1 210 ? 21.069 0.706 2.252 1.00 92.06 210 LEU A C 1
ATOM 1612 O O . LEU A 1 210 ? 21.176 -0.368 2.845 1.00 92.06 210 LEU A O 1
ATOM 1616 N N . ARG A 1 211 ? 22.055 1.609 2.265 1.00 90.88 211 ARG A N 1
ATOM 1617 C CA . ARG A 1 211 ? 23.323 1.403 2.986 1.00 90.88 211 ARG A CA 1
ATOM 1618 C C . ARG A 1 211 ? 23.106 1.224 4.487 1.00 90.88 211 ARG A C 1
ATOM 1620 O O . ARG A 1 211 ? 23.864 0.512 5.145 1.00 90.88 211 ARG A O 1
ATOM 1627 N N . PHE A 1 212 ? 22.106 1.886 5.071 1.00 89.44 212 PHE A N 1
ATOM 1628 C CA . PHE A 1 212 ? 21.734 1.662 6.468 1.00 89.44 212 PHE A CA 1
ATOM 1629 C C . PHE A 1 212 ? 21.154 0.257 6.685 1.00 89.44 212 PHE A C 1
ATOM 1631 O O . PHE A 1 212 ? 21.616 -0.437 7.589 1.00 89.44 212 PHE A O 1
ATOM 1638 N N . ALA A 1 213 ? 20.235 -0.193 5.827 1.00 89.50 213 ALA A N 1
ATOM 1639 C CA . ALA A 1 213 ? 19.678 -1.547 5.883 1.00 89.50 213 ALA A CA 1
ATOM 1640 C C . ALA A 1 213 ? 20.762 -2.633 5.731 1.00 89.50 213 ALA A C 1
ATOM 1642 O O . ALA A 1 213 ? 20.789 -3.600 6.497 1.00 89.50 213 ALA A O 1
ATOM 1643 N N . LYS A 1 214 ? 21.723 -2.430 4.818 1.00 87.19 214 LYS A N 1
ATOM 1644 C CA . LYS A 1 214 ? 22.853 -3.350 4.606 1.00 87.19 214 LYS A CA 1
ATOM 1645 C C . LYS A 1 214 ? 23.759 -3.442 5.834 1.00 87.19 214 LYS A C 1
ATOM 1647 O O . LYS A 1 214 ? 24.111 -4.536 6.263 1.00 87.19 214 LYS A O 1
ATOM 1652 N N . ARG A 1 215 ? 24.085 -2.301 6.454 1.00 85.06 215 ARG A N 1
ATOM 1653 C CA . ARG A 1 215 ? 24.893 -2.257 7.689 1.00 85.06 215 ARG A CA 1
ATOM 1654 C C . ARG A 1 215 ? 24.229 -2.965 8.865 1.00 85.06 215 ARG A C 1
ATOM 1656 O O . ARG A 1 215 ? 24.935 -3.551 9.679 1.00 85.06 215 ARG A O 1
ATOM 1663 N N . ILE A 1 216 ? 22.904 -2.880 8.973 1.00 83.25 216 ILE A N 1
ATOM 1664 C CA . ILE A 1 216 ? 22.158 -3.590 10.016 1.00 83.25 216 ILE A CA 1
ATOM 1665 C C . ILE A 1 216 ? 22.169 -5.097 9.769 1.00 83.25 216 ILE A C 1
ATOM 1667 O O . ILE A 1 216 ? 22.294 -5.852 10.724 1.00 83.25 216 ILE A O 1
ATOM 1671 N N . SER A 1 217 ? 22.049 -5.519 8.511 1.00 76.12 217 SER A N 1
ATOM 1672 C CA . SER A 1 217 ? 21.953 -6.939 8.163 1.00 76.12 217 SER A CA 1
ATOM 1673 C C . SER A 1 217 ? 23.301 -7.667 8.268 1.00 76.12 217 SER A C 1
ATOM 1675 O O . SER A 1 217 ? 23.326 -8.816 8.686 1.00 76.12 217 SER A O 1
ATOM 1677 N N . GLY A 1 218 ? 24.421 -7.011 7.927 1.00 64.75 218 GLY A N 1
ATOM 1678 C CA . GLY A 1 218 ? 25.750 -7.650 7.889 1.00 64.75 218 GLY A CA 1
ATOM 1679 C C . GLY A 1 218 ? 26.738 -7.264 8.999 1.00 64.75 218 GLY A C 1
ATOM 1680 O O . GLY A 1 218 ? 27.873 -7.729 8.984 1.00 64.75 218 GLY A O 1
ATOM 1681 N N . GLY A 1 219 ? 26.390 -6.360 9.920 1.00 54.72 219 GLY A N 1
ATOM 1682 C CA . GLY A 1 219 ? 27.363 -5.772 10.849 1.00 54.72 219 GLY A CA 1
ATOM 1683 C C . GLY A 1 219 ? 27.477 -6.476 12.206 1.00 54.72 219 GLY A C 1
ATOM 1684 O O . GLY A 1 219 ? 26.491 -6.957 12.742 1.00 54.72 219 GLY A O 1
ATOM 1685 N N . HIS A 1 220 ? 28.638 -6.361 12.867 1.00 46.81 220 HIS A N 1
ATOM 1686 C CA . HIS A 1 220 ? 28.827 -6.691 14.298 1.00 46.81 220 HIS A CA 1
ATOM 1687 C C . HIS A 1 220 ? 27.876 -5.940 15.258 1.00 46.81 220 HIS A C 1
ATOM 1689 O O . HIS A 1 220 ? 27.793 -6.267 16.436 1.00 46.81 220 HIS A O 1
ATOM 1695 N N . LYS A 1 221 ? 27.184 -4.899 14.769 1.00 51.41 221 LYS A N 1
ATOM 1696 C CA . LYS A 1 221 ? 26.143 -4.154 15.498 1.00 51.41 221 LYS A CA 1
ATOM 1697 C C . LYS A 1 221 ? 24.730 -4.687 15.248 1.00 51.41 221 LYS A C 1
ATOM 1699 O O . LYS A 1 221 ? 23.781 -4.095 15.768 1.00 51.41 221 LYS A O 1
ATOM 1704 N N . ALA A 1 222 ? 24.576 -5.726 14.427 1.00 55.38 222 ALA A N 1
ATOM 1705 C CA . ALA A 1 222 ? 23.308 -6.414 14.280 1.00 55.38 222 ALA A CA 1
ATOM 1706 C C . ALA A 1 222 ? 22.852 -6.884 15.671 1.00 55.38 222 ALA A C 1
ATOM 1708 O O . ALA A 1 222 ? 23.680 -7.331 16.472 1.00 55.38 222 ALA A O 1
ATOM 1709 N N . PRO A 1 223 ? 21.564 -6.732 16.008 1.00 60.31 223 PRO A N 1
ATOM 1710 C CA . PRO A 1 223 ? 21.038 -7.332 17.222 1.00 60.31 223 PRO A CA 1
ATOM 1711 C C . PRO A 1 223 ? 21.289 -8.846 17.137 1.00 60.31 223 PRO A C 1
ATOM 1713 O O . PRO A 1 223 ? 21.150 -9.421 16.057 1.00 60.31 223 PRO A O 1
ATOM 1716 N N . ALA A 1 224 ? 21.708 -9.479 18.237 1.00 68.31 224 ALA A N 1
ATOM 1717 C CA . ALA A 1 224 ? 22.013 -10.912 18.293 1.00 68.31 224 ALA A CA 1
ATOM 1718 C C . ALA A 1 224 ? 20.714 -11.743 18.253 1.00 68.31 224 ALA A C 1
ATOM 1720 O O . ALA A 1 224 ? 20.378 -12.466 19.187 1.00 68.31 224 ALA A O 1
ATOM 1721 N N . LEU A 1 225 ? 19.937 -11.566 17.184 1.00 76.00 225 LEU A N 1
ATOM 1722 C CA . LEU A 1 225 ? 18.661 -12.217 16.946 1.00 76.00 225 LEU A CA 1
ATOM 1723 C C . LEU A 1 225 ? 18.907 -13.512 16.183 1.00 76.00 225 LEU A C 1
ATOM 1725 O O . LEU A 1 225 ? 19.622 -13.533 15.182 1.00 76.00 225 LEU A O 1
ATOM 1729 N N . GLN A 1 226 ? 18.253 -14.581 16.626 1.00 77.62 226 GLN A N 1
ATOM 1730 C CA . GLN A 1 226 ? 18.143 -15.815 15.857 1.00 77.62 226 GLN A CA 1
ATOM 1731 C C . GLN A 1 226 ? 17.132 -15.584 14.727 1.00 77.62 226 GLN A C 1
ATOM 1733 O O . GLN A 1 226 ? 15.932 -15.815 14.887 1.00 77.62 226 GLN A O 1
ATOM 1738 N N . LEU A 1 227 ? 17.611 -15.022 13.618 1.00 83.06 227 LEU A N 1
ATOM 1739 C CA . LEU A 1 227 ? 16.813 -14.806 12.415 1.00 83.06 227 LEU A CA 1
ATOM 1740 C C . LEU A 1 227 ? 16.684 -16.111 11.633 1.00 83.06 227 LEU A C 1
ATOM 1742 O O . LEU A 1 227 ? 17.613 -16.916 11.580 1.00 83.06 227 LEU A O 1
ATOM 1746 N N . SER A 1 228 ? 15.520 -16.311 11.025 1.00 81.06 228 SER A N 1
ATOM 1747 C CA . SER A 1 228 ? 15.299 -17.422 10.101 1.00 81.06 228 SER A CA 1
ATOM 1748 C C . SER A 1 228 ? 15.950 -17.165 8.736 1.00 81.06 228 SER A C 1
ATOM 1750 O O . SER A 1 228 ? 16.197 -16.019 8.355 1.00 81.06 228 SER A O 1
ATOM 1752 N N . ASP A 1 229 ? 16.209 -18.224 7.967 1.00 76.81 229 ASP A N 1
ATOM 1753 C CA . ASP A 1 229 ? 16.750 -18.082 6.610 1.00 76.81 229 ASP A CA 1
ATOM 1754 C C . ASP A 1 229 ? 15.847 -17.198 5.734 1.00 76.81 229 ASP A C 1
ATOM 1756 O O . ASP A 1 229 ? 14.631 -17.402 5.645 1.00 76.81 229 ASP A O 1
ATOM 1760 N N . GLY A 1 230 ? 16.453 -16.216 5.062 1.00 78.94 230 GLY A N 1
ATOM 1761 C CA . GLY A 1 230 ? 15.750 -15.244 4.218 1.00 78.94 230 GLY A CA 1
ATOM 1762 C C . GLY A 1 230 ? 15.011 -14.142 4.992 1.00 78.94 230 GLY A C 1
ATOM 1763 O O . GLY A 1 230 ? 14.280 -13.346 4.395 1.00 78.94 230 GLY A O 1
ATOM 1764 N N . GLU A 1 231 ? 15.168 -14.068 6.315 1.00 88.56 231 GLU A N 1
ATOM 1765 C CA . GLU A 1 231 ? 14.565 -13.023 7.133 1.00 88.56 231 GLU A CA 1
ATOM 1766 C C . GLU A 1 231 ? 15.401 -11.741 7.145 1.00 88.56 231 GLU A C 1
ATOM 1768 O O . GLU A 1 231 ? 16.443 -11.638 7.784 1.00 88.56 231 GLU A O 1
ATOM 1773 N N . VAL A 1 232 ? 14.893 -10.716 6.462 1.00 89.94 232 VAL A N 1
ATOM 1774 C CA . VAL A 1 232 ? 15.554 -9.406 6.379 1.00 89.94 232 VAL A CA 1
ATOM 1775 C C . VAL A 1 232 ? 15.087 -8.470 7.496 1.00 89.94 232 VAL A C 1
ATOM 1777 O O . VAL A 1 232 ? 13.879 -8.350 7.743 1.00 89.94 232 VAL A O 1
ATOM 1780 N N . ILE A 1 233 ? 16.028 -7.763 8.135 1.00 91.38 233 ILE A N 1
ATOM 1781 C CA . ILE A 1 233 ? 15.731 -6.670 9.073 1.00 91.38 233 ILE A CA 1
ATOM 1782 C C . ILE A 1 233 ? 15.306 -5.425 8.285 1.00 91.38 233 ILE A C 1
ATOM 1784 O O . ILE A 1 233 ? 16.030 -4.932 7.423 1.00 91.38 233 ILE A O 1
ATOM 1788 N N . LEU A 1 234 ? 14.132 -4.887 8.612 1.00 92.62 234 LEU A N 1
ATOM 1789 C CA . LEU A 1 234 ? 13.531 -3.745 7.923 1.00 92.62 234 LEU A CA 1
ATOM 1790 C C . LEU A 1 234 ? 13.833 -2.422 8.628 1.00 92.62 234 LEU A C 1
ATOM 1792 O O . LEU A 1 234 ? 14.161 -1.424 7.984 1.00 92.62 234 LEU A O 1
ATOM 1796 N N . ASP A 1 235 ? 13.704 -2.398 9.956 1.00 91.56 235 ASP A N 1
ATOM 1797 C CA . ASP A 1 235 ? 14.033 -1.223 10.758 1.00 91.56 235 ASP A CA 1
ATOM 1798 C C . ASP A 1 235 ? 14.316 -1.597 12.216 1.00 91.56 235 ASP A C 1
ATOM 1800 O O . ASP A 1 235 ? 13.777 -2.573 12.742 1.00 91.56 235 ASP A O 1
ATOM 1804 N N . ILE A 1 236 ? 15.132 -0.777 12.876 1.00 89.19 236 ILE A N 1
ATOM 1805 C CA . ILE A 1 236 ? 15.481 -0.903 14.291 1.00 89.19 236 ILE A CA 1
ATOM 1806 C C . ILE A 1 236 ? 15.229 0.438 14.962 1.00 89.19 236 ILE A C 1
ATOM 1808 O O . ILE A 1 236 ? 15.666 1.489 14.488 1.00 89.19 236 ILE A O 1
ATOM 1812 N N . TYR A 1 237 ? 14.570 0.409 16.114 1.00 84.44 237 TYR A N 1
ATOM 1813 C CA . TYR A 1 237 ? 14.341 1.601 16.912 1.00 84.44 237 TYR A CA 1
ATOM 1814 C C . TYR A 1 237 ? 14.579 1.334 18.401 1.00 84.44 237 TYR A C 1
ATOM 1816 O O . TYR A 1 237 ? 14.260 0.270 18.912 1.00 84.44 237 TYR A O 1
ATOM 1824 N N . GLY A 1 238 ? 15.142 2.318 19.110 1.00 71.44 238 GLY A N 1
ATOM 1825 C CA . GLY A 1 238 ? 15.519 2.190 20.525 1.00 71.44 238 GLY A CA 1
ATOM 1826 C C . GLY A 1 238 ? 16.964 1.729 20.757 1.00 71.44 238 GLY A C 1
ATOM 1827 O O . GLY A 1 238 ? 17.344 1.487 21.894 1.00 71.44 238 GLY A O 1
ATOM 1828 N N . ALA A 1 239 ? 17.784 1.639 19.700 1.00 60.41 239 ALA A N 1
ATOM 1829 C CA . ALA A 1 239 ? 19.216 1.332 19.813 1.00 60.41 239 ALA A CA 1
ATOM 1830 C C . ALA A 1 239 ? 20.033 2.464 20.466 1.00 60.41 239 ALA A C 1
ATOM 1832 O O . ALA A 1 239 ? 21.086 2.219 21.042 1.00 60.41 239 ALA A O 1
ATOM 1833 N N . ALA A 1 240 ? 19.558 3.710 20.369 1.00 59.31 240 ALA A N 1
ATOM 1834 C CA . ALA A 1 240 ? 20.113 4.827 21.119 1.00 59.31 240 ALA A CA 1
ATOM 1835 C C . ALA A 1 240 ? 19.370 4.943 22.454 1.00 59.31 240 ALA A C 1
ATOM 1837 O O . ALA A 1 240 ? 18.148 5.124 22.466 1.00 59.31 240 ALA A O 1
ATOM 1838 N N . THR A 1 241 ? 20.116 4.918 23.560 1.00 58.75 241 THR A N 1
ATOM 1839 C CA . THR A 1 241 ? 19.609 5.085 24.937 1.00 58.75 241 THR A CA 1
ATOM 1840 C C . THR A 1 241 ? 18.764 6.349 25.125 1.00 58.75 241 THR A C 1
ATOM 1842 O O . THR A 1 241 ? 17.946 6.425 26.034 1.00 58.75 241 THR A O 1
ATOM 1845 N N . THR A 1 242 ? 18.902 7.335 24.235 1.00 61.94 242 THR A N 1
ATOM 1846 C CA . THR A 1 242 ? 18.194 8.616 24.302 1.00 61.94 242 THR A CA 1
ATOM 1847 C C . THR A 1 242 ? 16.693 8.532 24.018 1.00 61.94 242 THR A C 1
ATOM 1849 O O . THR A 1 242 ? 15.971 9.456 24.393 1.00 61.94 242 THR A O 1
ATOM 1852 N N . LYS A 1 243 ? 16.194 7.486 23.335 1.00 72.69 243 LYS A N 1
ATOM 1853 C CA . LYS A 1 243 ? 14.760 7.351 22.989 1.00 72.69 243 LYS A CA 1
ATOM 1854 C C . LYS A 1 243 ? 14.307 5.878 22.938 1.00 72.69 243 LYS A C 1
ATOM 1856 O O . LYS A 1 243 ? 14.046 5.390 21.831 1.00 72.69 243 LYS A O 1
ATOM 1861 N N . PRO A 1 244 ? 14.196 5.176 24.083 1.00 79.88 244 PRO A N 1
ATOM 1862 C CA . PRO A 1 244 ? 13.732 3.789 24.109 1.00 79.88 244 PRO A CA 1
ATOM 1863 C C . PRO A 1 244 ? 12.270 3.670 23.653 1.00 79.88 244 PRO A C 1
ATOM 1865 O O . PRO A 1 244 ? 11.509 4.643 23.676 1.00 79.88 244 PRO A O 1
ATOM 1868 N N . ILE A 1 245 ? 11.880 2.465 23.237 1.00 86.81 245 ILE A N 1
ATOM 1869 C CA . ILE A 1 245 ? 10.468 2.087 23.083 1.00 86.81 245 ILE A CA 1
ATOM 1870 C C . ILE A 1 245 ? 9.996 1.530 24.410 1.00 86.81 245 ILE A C 1
ATOM 1872 O O . ILE A 1 245 ? 10.719 0.767 25.045 1.00 86.81 245 ILE A O 1
ATOM 1876 N N . LEU A 1 246 ? 8.785 1.904 24.809 1.00 88.62 246 LEU A N 1
ATOM 1877 C CA . LEU A 1 246 ? 8.149 1.334 25.987 1.00 88.62 246 LEU A CA 1
ATOM 1878 C C . LEU A 1 246 ? 7.150 0.279 25.525 1.00 88.62 246 LEU A C 1
ATOM 1880 O O . LEU A 1 246 ? 6.227 0.575 24.766 1.00 88.62 246 LEU A O 1
ATOM 1884 N N . GLN A 1 247 ? 7.352 -0.953 25.962 1.00 89.50 247 GLN A N 1
ATOM 1885 C CA . GLN A 1 247 ? 6.376 -2.017 25.827 1.00 89.50 247 GLN A CA 1
ATOM 1886 C C . GLN A 1 247 ? 5.468 -2.016 27.053 1.00 89.50 247 GLN A C 1
ATOM 1888 O O . GLN A 1 247 ? 5.961 -2.090 28.174 1.00 89.50 247 GLN A O 1
ATOM 1893 N N . HIS A 1 248 ? 4.156 -2.005 26.841 1.00 88.12 248 HIS A N 1
ATOM 1894 C CA . HIS A 1 248 ? 3.166 -2.149 27.903 1.00 88.12 248 HIS A CA 1
ATOM 1895 C C . HIS A 1 248 ? 2.398 -3.459 27.759 1.00 88.12 248 HIS A C 1
ATOM 1897 O O . HIS A 1 248 ? 1.887 -3.764 26.676 1.00 88.12 248 HIS A O 1
ATOM 1903 N N . ILE A 1 249 ? 2.306 -4.213 28.853 1.00 86.56 249 ILE A N 1
ATOM 1904 C CA . ILE A 1 249 ? 1.500 -5.435 28.977 1.00 86.56 249 ILE A CA 1
ATOM 1905 C C . ILE A 1 249 ? 0.752 -5.333 30.306 1.00 86.56 249 ILE A C 1
ATOM 1907 O O . ILE A 1 249 ? 1.376 -5.306 31.372 1.00 86.56 249 ILE A O 1
ATOM 1911 N N . GLY A 1 250 ? -0.572 -5.200 30.241 1.00 82.50 250 GLY A N 1
ATOM 1912 C CA . GLY A 1 250 ? -1.388 -4.898 31.414 1.00 82.50 250 GLY A CA 1
ATOM 1913 C C . GLY A 1 250 ? -0.936 -3.593 32.076 1.00 82.50 250 GLY A C 1
ATOM 1914 O O . GLY A 1 250 ? -0.945 -2.534 31.451 1.00 82.50 250 GLY A O 1
ATOM 1915 N N . THR A 1 251 ? -0.512 -3.674 33.336 1.00 80.31 251 THR A N 1
ATOM 1916 C CA . THR A 1 251 ? 0.040 -2.547 34.110 1.00 80.31 251 THR A CA 1
ATOM 1917 C C . THR A 1 251 ? 1.568 -2.468 34.084 1.00 80.31 251 THR A C 1
ATOM 1919 O O . THR A 1 251 ? 2.135 -1.568 34.699 1.00 80.31 251 THR A O 1
ATOM 1922 N N . SER A 1 252 ? 2.247 -3.411 33.423 1.00 85.19 252 SER A N 1
ATOM 1923 C CA . SER A 1 252 ? 3.711 -3.452 33.355 1.00 85.19 252 SER A CA 1
ATOM 1924 C C . SER A 1 252 ? 4.236 -2.664 32.155 1.00 85.19 252 SER A C 1
ATOM 1926 O O . SER A 1 252 ? 3.663 -2.740 31.067 1.00 85.19 252 SER A O 1
ATOM 1928 N N . THR A 1 253 ? 5.337 -1.937 32.351 1.00 86.62 253 THR A N 1
ATOM 1929 C CA . THR A 1 253 ? 6.000 -1.135 31.316 1.00 86.62 253 THR A CA 1
ATOM 1930 C C . THR A 1 253 ? 7.485 -1.473 31.274 1.00 86.62 253 THR A C 1
ATOM 1932 O O . THR A 1 253 ? 8.176 -1.330 32.280 1.00 86.62 253 THR A O 1
ATOM 1935 N N . TRP A 1 254 ? 7.986 -1.868 30.107 1.00 87.31 254 TRP A N 1
ATOM 1936 C CA . TRP A 1 254 ? 9.375 -2.274 29.900 1.00 87.31 254 TRP A CA 1
ATOM 1937 C C . TRP A 1 254 ? 10.038 -1.404 28.829 1.00 87.31 254 TRP A C 1
ATOM 1939 O O . TRP A 1 254 ? 9.525 -1.334 27.710 1.00 87.31 254 TRP A O 1
ATOM 1949 N N . PRO A 1 255 ? 11.161 -0.728 29.120 1.00 89.00 255 PRO A N 1
ATOM 1950 C CA . PRO A 1 255 ? 11.949 -0.050 28.099 1.00 89.00 255 PRO A CA 1
ATOM 1951 C C . PRO A 1 255 ? 12.771 -1.059 27.288 1.00 89.00 255 PRO A C 1
ATOM 1953 O O . PRO A 1 255 ? 13.323 -2.011 27.833 1.00 89.00 255 PRO A O 1
ATOM 1956 N N . GLY A 1 256 ? 12.875 -0.841 25.979 1.00 89.81 256 GLY A N 1
ATOM 1957 C CA . GLY A 1 256 ? 13.551 -1.770 25.080 1.00 89.81 256 GLY A CA 1
ATOM 1958 C C . GLY A 1 256 ? 13.853 -1.215 23.696 1.00 89.81 256 GLY A C 1
ATOM 1959 O O . GLY A 1 256 ? 13.536 -0.067 23.351 1.00 89.81 256 GLY A O 1
ATOM 1960 N N . ARG A 1 257 ? 14.463 -2.086 22.896 1.00 89.44 257 ARG A N 1
ATOM 1961 C CA . ARG A 1 257 ? 14.685 -1.918 21.461 1.00 89.44 257 ARG A CA 1
ATOM 1962 C C . ARG A 1 257 ? 13.671 -2.768 20.702 1.00 89.44 257 ARG A C 1
ATOM 1964 O O . ARG A 1 257 ? 13.422 -3.911 21.061 1.00 89.44 257 ARG A O 1
ATOM 1971 N N . LEU A 1 258 ? 13.081 -2.199 19.656 1.00 92.44 258 LEU A N 1
ATOM 1972 C CA . LEU A 1 258 ? 12.173 -2.901 18.755 1.00 92.44 258 LEU A CA 1
ATOM 1973 C C . LEU A 1 258 ? 12.826 -3.031 17.384 1.00 92.44 258 LEU A C 1
ATOM 1975 O O . LEU A 1 258 ? 13.230 -2.031 16.783 1.00 92.44 258 LEU A O 1
ATOM 1979 N N . THR A 1 259 ? 12.856 -4.254 16.881 1.00 92.44 259 THR A N 1
ATOM 1980 C CA . THR A 1 259 ? 13.345 -4.594 15.549 1.00 92.44 259 THR A CA 1
ATOM 1981 C C . THR A 1 259 ? 12.191 -5.192 14.755 1.00 92.44 259 THR A C 1
ATOM 1983 O O . THR A 1 259 ? 11.562 -6.153 15.196 1.00 92.44 259 THR A O 1
ATOM 1986 N N . LEU A 1 260 ? 11.878 -4.609 13.598 1.00 95.38 260 LEU A N 1
ATOM 1987 C CA . LEU A 1 260 ? 10.936 -5.198 12.648 1.00 95.38 260 LEU A CA 1
ATOM 1988 C C . LEU A 1 260 ? 11.717 -5.940 11.577 1.00 95.38 260 LEU A C 1
ATOM 1990 O O . LEU A 1 260 ? 12.593 -5.363 10.929 1.00 95.38 260 LEU A O 1
ATOM 1994 N N . THR A 1 261 ? 11.329 -7.181 11.341 1.00 94.62 261 THR A N 1
ATOM 1995 C CA . THR A 1 261 ? 11.806 -7.985 10.224 1.00 94.62 261 THR A CA 1
ATOM 1996 C C . THR A 1 261 ? 10.664 -8.275 9.254 1.00 94.62 261 THR A C 1
ATOM 1998 O O . THR A 1 261 ? 9.498 -7.935 9.479 1.00 94.62 261 THR A O 1
ATOM 2001 N N . THR A 1 262 ? 10.997 -8.942 8.156 1.00 95.00 262 THR A N 1
ATOM 2002 C CA . THR A 1 262 ? 10.019 -9.485 7.204 1.00 95.00 262 THR A CA 1
ATOM 2003 C C . THR A 1 262 ? 9.091 -10.552 7.798 1.00 95.00 262 THR A C 1
ATOM 2005 O O . THR A 1 262 ? 8.082 -10.865 7.166 1.00 95.00 262 THR A O 1
ATOM 2008 N N . HIS A 1 263 ? 9.375 -11.106 8.984 1.00 94.06 263 HIS A N 1
ATOM 2009 C CA . HIS A 1 263 ? 8.591 -12.197 9.578 1.00 94.06 263 HIS A CA 1
ATOM 2010 C C . HIS A 1 263 ? 7.982 -11.859 10.941 1.00 94.06 263 HIS A C 1
ATOM 2012 O O . HIS A 1 263 ? 6.882 -12.334 11.234 1.00 94.06 263 HIS A O 1
ATOM 2018 N N . ALA A 1 264 ? 8.639 -11.040 11.761 1.00 95.00 264 ALA A N 1
ATOM 2019 C CA . ALA A 1 264 ? 8.211 -10.789 13.130 1.00 95.00 264 ALA A CA 1
ATOM 2020 C C . ALA A 1 264 ? 8.661 -9.418 13.663 1.00 95.00 264 ALA A C 1
ATOM 2022 O O . ALA A 1 264 ? 9.459 -8.694 13.065 1.00 95.00 264 ALA A O 1
ATOM 2023 N N . LEU A 1 265 ? 8.111 -9.056 14.819 1.00 95.12 265 LEU A N 1
ATOM 2024 C CA . LEU A 1 265 ? 8.635 -7.997 15.673 1.00 95.12 265 LEU A CA 1
ATOM 2025 C C . LEU A 1 265 ? 9.444 -8.628 16.804 1.00 95.12 265 LEU A C 1
ATOM 2027 O O . LEU A 1 265 ? 8.930 -9.478 17.524 1.00 95.12 265 LEU A O 1
ATOM 2031 N N . TYR A 1 266 ? 10.669 -8.159 16.991 1.00 93.69 266 TYR A N 1
ATOM 2032 C CA . TYR A 1 266 ? 11.555 -8.565 18.074 1.00 93.69 266 TYR A CA 1
ATOM 2033 C C . TYR A 1 266 ? 11.669 -7.408 19.056 1.00 93.69 266 TYR A C 1
ATOM 2035 O O . TYR A 1 266 ? 12.099 -6.316 18.678 1.00 93.69 266 TYR A O 1
ATOM 2043 N N . PHE A 1 267 ? 11.256 -7.631 20.301 1.00 93.06 267 PHE A N 1
ATOM 2044 C CA . PHE A 1 267 ? 11.416 -6.660 21.376 1.00 93.06 267 PHE A CA 1
ATOM 2045 C C . PHE A 1 267 ? 12.481 -7.141 22.355 1.00 93.06 267 PHE A C 1
ATOM 2047 O O . PHE A 1 267 ? 12.291 -8.145 23.031 1.00 93.06 267 PHE A O 1
ATOM 2054 N N . GLU A 1 268 ? 13.586 -6.413 22.430 1.00 90.81 268 GLU A N 1
ATOM 2055 C CA . GLU A 1 268 ? 14.701 -6.676 23.336 1.00 90.81 268 GLU A CA 1
ATOM 2056 C C . GLU A 1 268 ? 14.589 -5.735 24.547 1.00 90.81 268 GLU A C 1
ATOM 2058 O O . GLU A 1 268 ? 14.839 -4.528 24.402 1.00 90.81 268 GLU A O 1
ATOM 2063 N N . PRO A 1 269 ? 14.186 -6.232 25.733 1.00 89.56 269 PRO A N 1
ATOM 2064 C CA . PRO A 1 269 ? 14.098 -5.399 26.922 1.00 89.56 269 PRO A CA 1
ATOM 2065 C C . PRO A 1 269 ? 15.496 -5.000 27.405 1.00 89.56 269 PRO A C 1
ATOM 2067 O O . PRO A 1 269 ? 16.438 -5.794 27.351 1.00 89.56 269 PRO A O 1
ATOM 2070 N N . VAL A 1 270 ? 15.628 -3.763 27.885 1.00 87.38 270 VAL A N 1
ATOM 2071 C CA . VAL A 1 270 ? 16.871 -3.278 28.497 1.00 87.38 270 VAL A CA 1
ATOM 2072 C C . VAL A 1 270 ? 17.046 -3.945 29.862 1.00 87.38 270 VAL A C 1
ATOM 2074 O O . VAL A 1 270 ? 16.133 -3.931 30.689 1.00 87.38 270 VAL A O 1
ATOM 2077 N N . SER A 1 271 ? 18.217 -4.534 30.083 1.00 81.50 271 SER A N 1
ATOM 2078 C CA . SER A 1 271 ? 18.634 -5.110 31.359 1.00 81.50 271 SER A CA 1
ATOM 2079 C C . SER A 1 271 ? 19.191 -4.029 32.297 1.00 81.50 271 SER A C 1
ATOM 2081 O O . SER A 1 271 ? 19.423 -2.884 31.903 1.00 81.50 271 SER A O 1
ATOM 2083 N N . VAL A 1 272 ? 19.440 -4.398 33.555 1.00 77.44 272 VAL A N 1
ATOM 2084 C CA . VAL A 1 272 ? 20.039 -3.494 34.552 1.00 77.44 272 VAL A CA 1
ATOM 2085 C C . VAL A 1 272 ? 21.442 -3.032 34.130 1.00 77.44 272 VAL A C 1
ATOM 2087 O O . VAL A 1 272 ? 21.795 -1.879 34.361 1.00 77.44 272 VAL A O 1
ATOM 2090 N N . ASP A 1 273 ? 22.196 -3.879 33.423 1.00 78.94 273 ASP A N 1
ATOM 2091 C CA . ASP A 1 273 ? 23.570 -3.600 32.980 1.00 78.94 273 ASP A CA 1
ATOM 2092 C C . ASP A 1 273 ? 23.629 -2.760 31.688 1.00 78.94 273 ASP A C 1
ATOM 2094 O O . ASP A 1 273 ? 24.666 -2.691 31.027 1.00 78.94 273 ASP A O 1
ATOM 2098 N N . PHE A 1 274 ? 22.505 -2.155 31.278 1.00 72.38 274 PHE A N 1
ATOM 2099 C CA . PHE A 1 274 ? 22.320 -1.485 29.981 1.00 72.38 274 PHE A CA 1
ATOM 2100 C C . PHE A 1 274 ? 22.573 -2.388 28.760 1.00 72.38 274 PHE A C 1
ATOM 2102 O O . PHE A 1 274 ? 22.660 -1.900 27.629 1.00 72.38 274 PHE A O 1
ATOM 2109 N N . SER A 1 275 ? 22.662 -3.702 28.972 1.00 80.88 275 SER A N 1
ATOM 2110 C CA . SER A 1 275 ? 22.659 -4.707 27.915 1.00 80.88 275 SER A CA 1
ATOM 2111 C C . SER A 1 275 ? 21.220 -5.047 27.514 1.00 80.88 275 SER A C 1
ATOM 2113 O O . SER A 1 275 ? 20.252 -4.599 28.131 1.00 80.88 275 SER A O 1
ATOM 2115 N N . TYR A 1 276 ? 21.059 -5.805 26.436 1.00 80.62 276 TYR A N 1
ATOM 2116 C CA . TYR A 1 276 ? 19.748 -6.264 25.992 1.00 80.62 276 TYR A CA 1
ATOM 2117 C C . TYR A 1 276 ? 19.542 -7.712 26.424 1.00 80.62 276 TYR A C 1
ATOM 2119 O O . TYR A 1 276 ? 20.414 -8.553 26.210 1.00 80.62 276 TYR A O 1
ATOM 2127 N N . ASN A 1 277 ? 18.385 -7.983 27.022 1.00 85.19 277 ASN A N 1
ATOM 2128 C CA . ASN A 1 277 ? 17.932 -9.343 27.286 1.00 85.19 277 ASN A CA 1
ATOM 2129 C C . ASN A 1 277 ? 17.485 -10.025 25.983 1.00 85.19 277 ASN A C 1
ATOM 2131 O O . ASN A 1 277 ? 17.351 -9.385 24.937 1.00 85.19 277 ASN A O 1
ATOM 2135 N N . GLU A 1 278 ? 17.210 -11.326 26.069 1.00 87.38 278 GLU A N 1
ATOM 2136 C CA . GLU A 1 278 ? 16.674 -12.105 24.955 1.00 87.38 278 GLU A CA 1
ATOM 2137 C C . GLU A 1 278 ? 15.392 -11.478 24.380 1.00 87.38 278 GLU A C 1
ATOM 2139 O O . GLU A 1 278 ? 14.524 -10.978 25.104 1.00 87.38 278 GLU A O 1
ATOM 2144 N N . ALA A 1 279 ? 15.292 -11.486 23.051 1.00 89.00 279 ALA A N 1
ATOM 2145 C CA . ALA A 1 279 ? 14.209 -10.833 22.341 1.00 89.00 279 ALA A CA 1
ATOM 2146 C C . ALA A 1 279 ? 12.886 -11.600 22.472 1.00 89.00 279 ALA A C 1
ATOM 2148 O O . ALA A 1 279 ? 12.782 -12.773 22.114 1.00 89.00 279 ALA A O 1
ATOM 2149 N N . VAL A 1 280 ? 11.826 -10.900 22.872 1.00 91.62 280 VAL A N 1
ATOM 2150 C CA . VAL A 1 280 ? 10.455 -11.407 22.787 1.00 91.62 280 VAL A CA 1
ATOM 2151 C C . VAL A 1 280 ? 9.966 -11.276 21.345 1.00 91.62 280 VAL A C 1
ATOM 2153 O O . VAL A 1 280 ? 9.923 -10.172 20.794 1.00 91.62 280 VAL A O 1
ATOM 2156 N N . VAL A 1 281 ? 9.581 -12.401 20.737 1.00 93.00 281 VAL A N 1
ATOM 2157 C CA . VAL A 1 281 ? 9.200 -12.482 19.318 1.00 93.00 281 VAL A CA 1
ATOM 2158 C C . VAL A 1 281 ? 7.680 -12.446 19.143 1.00 93.00 281 VAL A C 1
ATOM 2160 O O . VAL A 1 281 ? 6.949 -13.289 19.665 1.00 93.00 281 VAL A O 1
ATOM 2163 N N . TYR A 1 282 ? 7.196 -11.499 18.342 1.00 94.56 282 TYR A N 1
ATOM 2164 C CA . TYR A 1 282 ? 5.796 -11.370 17.944 1.00 94.56 282 TYR A CA 1
ATOM 2165 C C . TYR A 1 282 ? 5.642 -11.665 16.453 1.00 94.56 282 TYR A C 1
ATOM 2167 O O . TYR A 1 282 ? 5.945 -10.836 15.594 1.00 94.56 282 TYR A O 1
ATOM 2175 N N . ASP A 1 283 ? 5.160 -12.866 16.157 1.00 94.50 283 ASP A N 1
ATOM 2176 C CA . ASP A 1 283 ? 5.077 -13.412 14.804 1.00 94.50 283 ASP A CA 1
ATOM 2177 C C . ASP A 1 283 ? 4.020 -12.715 13.920 1.00 94.50 283 ASP A C 1
ATOM 2179 O O . ASP A 1 283 ? 2.826 -12.671 14.241 1.00 94.50 283 ASP A O 1
ATOM 2183 N N . LEU A 1 284 ? 4.451 -12.220 12.757 1.00 95.31 284 LEU A N 1
ATOM 2184 C CA . LEU A 1 284 ? 3.599 -11.630 11.716 1.00 95.31 284 LEU A CA 1
ATOM 2185 C C . LEU A 1 284 ? 3.353 -12.592 10.540 1.00 95.31 284 LEU A C 1
ATOM 2187 O O . LEU A 1 284 ? 2.481 -12.334 9.705 1.00 95.31 284 LEU A O 1
ATOM 2191 N N . SER A 1 285 ? 4.090 -13.702 10.475 1.00 93.12 285 SER A N 1
ATOM 2192 C CA . SER A 1 285 ? 4.097 -14.646 9.356 1.00 93.12 285 SER A CA 1
ATOM 2193 C C . SER A 1 285 ? 2.971 -15.682 9.424 1.00 93.12 285 SER A C 1
ATOM 2195 O O . SER A 1 285 ? 2.305 -15.949 8.414 1.00 93.12 285 SER A O 1
ATOM 2197 N N . ARG A 1 286 ? 2.687 -16.246 10.608 1.00 92.19 286 ARG A N 1
ATOM 2198 C CA . ARG A 1 286 ? 1.620 -17.252 10.796 1.00 92.19 286 ARG A CA 1
ATOM 2199 C C . ARG A 1 286 ? 0.245 -16.603 10.909 1.00 92.19 286 ARG A C 1
ATOM 2201 O O . ARG A 1 286 ? 0.121 -15.407 11.157 1.00 92.19 286 ARG A O 1
ATOM 2208 N N . ASP A 1 287 ? -0.823 -17.367 10.682 1.00 90.25 287 ASP A N 1
ATOM 2209 C CA . ASP A 1 287 ? -2.199 -16.852 10.767 1.00 90.25 287 ASP A CA 1
ATOM 2210 C C . ASP A 1 287 ? -2.745 -16.950 12.195 1.00 90.25 287 ASP A C 1
ATOM 2212 O O . ASP A 1 287 ? -3.614 -17.764 12.500 1.00 90.25 287 ASP A O 1
ATOM 2216 N N . LEU A 1 288 ? -2.215 -16.117 13.091 1.00 91.94 288 LEU A N 1
ATOM 2217 C CA . LEU A 1 288 ? -2.566 -16.112 14.516 1.00 91.94 288 LEU A CA 1
ATOM 2218 C C . LEU A 1 288 ? -3.682 -15.107 14.829 1.00 91.94 288 LEU A C 1
ATOM 2220 O O . LEU A 1 288 ? -3.755 -14.574 15.936 1.00 91.94 288 LEU A O 1
ATOM 2224 N N . LYS A 1 289 ? -4.537 -14.797 13.840 1.00 89.00 289 LYS A N 1
ATOM 2225 C CA . LYS A 1 289 ? -5.596 -13.774 13.933 1.00 89.00 289 LYS A CA 1
ATOM 2226 C C . LYS A 1 289 ? -5.065 -12.448 14.502 1.00 89.00 289 LYS A C 1
ATOM 2228 O O . LYS A 1 289 ? -5.696 -11.846 15.373 1.00 89.00 289 LYS A O 1
ATOM 2233 N N . GLN A 1 290 ? -3.895 -12.013 14.026 1.00 93.69 290 GLN A N 1
ATOM 2234 C CA . GLN A 1 290 ? -3.250 -10.802 14.517 1.00 93.69 290 GLN A CA 1
ATOM 2235 C C . GLN A 1 290 ? -4.125 -9.571 14.262 1.00 93.69 290 GLN A C 1
ATOM 2237 O O . GLN A 1 290 ? -4.646 -9.361 13.164 1.00 93.69 290 GLN A O 1
ATOM 2242 N N . SER A 1 291 ? -4.246 -8.714 15.270 1.00 92.00 291 SER A N 1
ATOM 2243 C CA . SER A 1 291 ? -4.873 -7.407 15.167 1.00 92.00 291 SER A CA 1
ATOM 2244 C C . SER A 1 291 ? -3.868 -6.329 15.540 1.00 92.00 291 SER A C 1
ATOM 2246 O O . SER A 1 291 ? -3.377 -6.305 16.667 1.00 92.00 291 SER A O 1
ATOM 2248 N N . ILE A 1 292 ? -3.608 -5.429 14.591 1.00 94.06 292 ILE A N 1
ATOM 2249 C CA . ILE A 1 292 ? -2.745 -4.266 14.786 1.00 94.06 292 ILE A CA 1
ATOM 2250 C C . ILE A 1 292 ? -3.588 -3.001 14.691 1.00 94.06 292 ILE A C 1
ATOM 2252 O O . ILE A 1 292 ? -4.218 -2.734 13.653 1.00 94.06 292 ILE A O 1
ATOM 2256 N N . LYS A 1 293 ? -3.592 -2.208 15.763 1.00 92.69 293 LYS A N 1
ATOM 2257 C CA . LYS A 1 293 ? -4.330 -0.941 15.846 1.00 92.69 293 LYS A CA 1
ATOM 2258 C C . LYS A 1 293 ? -3.448 0.165 16.408 1.00 92.69 293 LYS A C 1
ATOM 2260 O O . LYS A 1 293 ? -2.469 -0.090 17.099 1.00 92.69 293 LYS A O 1
ATOM 2265 N N . ARG A 1 294 ? -3.804 1.397 16.063 1.00 91.31 294 ARG A N 1
ATOM 2266 C CA . ARG A 1 294 ? -3.302 2.584 16.754 1.00 91.31 294 ARG A CA 1
ATOM 2267 C C . ARG A 1 294 ? -4.097 2.683 18.043 1.00 91.31 294 ARG A C 1
ATOM 2269 O O . ARG A 1 294 ? -5.322 2.648 17.960 1.00 91.31 294 ARG A O 1
ATOM 2276 N N . GLU A 1 295 ? -3.410 2.804 19.163 1.00 85.81 295 GLU A N 1
ATOM 2277 C CA . GLU A 1 295 ? -4.053 2.969 20.461 1.00 85.81 295 GLU A CA 1
ATOM 2278 C C . GLU A 1 295 ? -3.412 4.139 21.205 1.00 85.81 295 GLU A C 1
ATOM 2280 O O . GLU A 1 295 ? -2.274 4.533 20.921 1.00 85.81 295 GLU A O 1
ATOM 2285 N N . SER A 1 296 ? -4.155 4.687 22.158 1.00 81.56 296 SER A N 1
ATOM 2286 C CA . SER A 1 296 ? -3.636 5.672 23.093 1.00 81.56 296 SER A CA 1
ATOM 2287 C C . SER A 1 296 ? -3.138 4.974 24.355 1.00 81.56 296 SER A C 1
ATOM 2289 O O . SER A 1 296 ? -3.851 4.150 24.923 1.00 81.56 296 SER A O 1
ATOM 2291 N N . THR A 1 297 ? -1.931 5.314 24.795 1.00 74.25 297 THR A N 1
ATOM 2292 C CA . THR A 1 297 ? -1.337 4.872 26.062 1.00 74.25 297 THR A CA 1
ATOM 2293 C C . THR A 1 297 ? -1.058 6.064 26.965 1.00 74.25 297 THR A C 1
ATOM 2295 O O . THR A 1 297 ? -1.077 7.220 26.544 1.00 74.25 297 THR A O 1
ATOM 2298 N N . GLY A 1 298 ? -0.809 5.787 28.234 1.00 68.50 298 GLY A N 1
ATOM 2299 C CA . GLY A 1 298 ? -0.509 6.779 29.248 1.00 68.50 298 GLY A CA 1
ATOM 2300 C C . GLY A 1 298 ? -0.252 6.091 30.583 1.00 68.50 298 GLY A C 1
ATOM 2301 O O . GLY A 1 298 ? -0.472 4.879 30.699 1.00 68.50 298 GLY A O 1
ATOM 2302 N N . PRO A 1 299 ? 0.218 6.843 31.591 1.00 64.56 299 PRO A N 1
ATOM 2303 C CA . PRO A 1 299 ? 0.395 6.327 32.941 1.00 64.56 299 PRO A CA 1
ATOM 2304 C C . PRO A 1 299 ? -0.859 5.573 33.406 1.00 64.56 299 PRO A C 1
ATOM 2306 O O . PRO A 1 299 ? -1.979 6.043 33.194 1.00 64.56 299 PRO A O 1
ATOM 2309 N N . TRP A 1 300 ? -0.670 4.387 33.991 1.00 60.50 300 TRP A N 1
ATOM 2310 C CA . TRP A 1 300 ? -1.748 3.525 34.506 1.00 60.50 300 TRP A CA 1
ATOM 2311 C C . TRP A 1 300 ? -2.809 3.096 33.473 1.00 60.50 300 TRP A C 1
ATOM 2313 O O . TRP A 1 300 ? -3.945 2.802 33.835 1.00 60.50 300 TRP A O 1
ATOM 2323 N N . GLY A 1 301 ? -2.459 3.056 32.182 1.00 62.31 301 GLY A N 1
ATOM 2324 C CA . GLY A 1 301 ? -3.382 2.654 31.113 1.00 62.31 301 GLY A CA 1
ATOM 2325 C C . GLY A 1 301 ? -4.348 3.758 30.669 1.00 62.31 301 GLY A C 1
ATOM 2326 O O . GLY A 1 301 ? -5.272 3.491 29.900 1.00 62.31 301 GLY A O 1
ATOM 2327 N N . ALA A 1 302 ? -4.145 5.001 31.118 1.00 66.69 302 ALA A N 1
ATOM 2328 C CA . ALA A 1 302 ? -4.943 6.135 30.672 1.00 66.69 302 ALA A CA 1
ATOM 2329 C C . ALA A 1 302 ? -4.739 6.402 29.167 1.00 66.69 302 ALA A C 1
ATOM 2331 O O . ALA A 1 302 ? -3.615 6.425 28.673 1.00 66.69 302 ALA A O 1
ATOM 2332 N N . GLN A 1 303 ? -5.818 6.661 28.426 1.00 70.06 303 GLN A N 1
ATOM 2333 C CA . GLN A 1 303 ? -5.781 6.944 26.983 1.00 70.06 303 GLN A CA 1
ATOM 2334 C C . GLN A 1 303 ? -5.368 8.401 26.689 1.00 70.06 303 GLN A C 1
ATOM 2336 O O . GLN A 1 303 ? -6.109 9.150 26.058 1.00 70.06 303 GLN A O 1
ATOM 2341 N N . LEU A 1 304 ? -4.195 8.820 27.173 1.00 69.25 304 LEU A N 1
ATOM 2342 C CA . LEU A 1 304 ? -3.746 10.220 27.115 1.00 69.25 304 LEU A CA 1
ATOM 2343 C C . LEU A 1 304 ? -2.911 10.540 25.874 1.00 69.25 304 LEU A C 1
ATOM 2345 O O . LEU A 1 304 ? -3.044 11.617 25.296 1.00 69.25 304 LEU A O 1
ATOM 2349 N N . PHE A 1 305 ? -2.040 9.619 25.466 1.00 73.50 305 PHE A N 1
ATOM 2350 C CA . PHE A 1 305 ? -1.090 9.832 24.384 1.00 73.50 305 PHE A CA 1
ATOM 2351 C C . PHE A 1 305 ? -1.351 8.846 23.260 1.00 73.50 305 PHE A C 1
ATOM 2353 O O . PHE A 1 305 ? -1.175 7.642 23.408 1.00 73.50 305 PHE A O 1
ATOM 2360 N N . ASP A 1 306 ? -1.682 9.355 22.084 1.00 81.75 306 ASP A N 1
ATOM 2361 C CA . ASP A 1 306 ? -1.917 8.589 20.864 1.00 81.75 306 ASP A CA 1
ATOM 2362 C C . ASP A 1 306 ? -0.596 8.105 20.222 1.00 81.75 306 ASP A C 1
ATOM 2364 O O . ASP A 1 306 ? -0.341 8.263 19.026 1.00 81.75 306 ASP A O 1
ATOM 2368 N N . LYS A 1 307 ? 0.293 7.521 21.029 1.00 85.31 307 LYS A N 1
ATOM 2369 C CA . LYS A 1 307 ? 1.683 7.210 20.664 1.00 85.31 307 LYS A CA 1
ATOM 2370 C C . LYS A 1 307 ? 1.978 5.717 20.606 1.00 85.31 307 LYS A C 1
ATOM 2372 O O . LYS A 1 307 ? 3.130 5.361 20.362 1.00 85.31 307 LYS A O 1
ATOM 2377 N N . ALA A 1 308 ? 0.970 4.855 20.752 1.00 90.38 308 ALA A N 1
ATOM 2378 C CA . ALA A 1 308 ? 1.171 3.416 20.771 1.00 90.38 308 ALA A CA 1
ATOM 2379 C C . ALA A 1 308 ? 0.619 2.664 19.555 1.00 90.38 308 ALA A C 1
ATOM 2381 O O . ALA A 1 308 ? -0.361 3.053 18.907 1.00 90.38 308 ALA A O 1
ATOM 2382 N N . VAL A 1 309 ? 1.269 1.539 19.263 1.00 93.94 309 VAL A N 1
ATOM 2383 C CA . VAL A 1 309 ? 0.774 0.500 18.360 1.00 93.94 309 VAL A CA 1
ATOM 2384 C C . VAL A 1 309 ? 0.445 -0.731 19.191 1.00 93.94 309 VAL A C 1
ATOM 2386 O O . VAL A 1 309 ? 1.318 -1.291 19.846 1.00 93.94 309 VAL A O 1
ATOM 2389 N N . MET A 1 310 ? -0.814 -1.153 19.147 1.00 93.69 310 MET A N 1
ATOM 2390 C CA . MET A 1 310 ? -1.275 -2.376 19.789 1.00 93.69 310 MET A CA 1
ATOM 2391 C C . MET A 1 310 ? -1.026 -3.574 18.876 1.00 93.69 310 MET A C 1
ATOM 2393 O O . MET A 1 310 ? -1.396 -3.538 17.698 1.00 93.69 310 MET A O 1
ATOM 2397 N N . TYR A 1 311 ? -0.453 -4.631 19.439 1.00 95.25 311 TYR A N 1
ATOM 2398 C CA . TYR A 1 311 ? -0.355 -5.963 18.868 1.00 95.25 311 TYR A CA 1
ATOM 2399 C C . TYR A 1 311 ? -1.143 -6.948 19.737 1.00 95.25 311 TYR A C 1
ATOM 2401 O O . TYR A 1 311 ? -0.917 -7.074 20.940 1.00 95.25 311 TYR A O 1
ATOM 2409 N N . LYS A 1 312 ? -2.058 -7.686 19.114 1.00 94.88 312 LYS A N 1
ATOM 2410 C CA . LYS A 1 312 ? -2.768 -8.804 19.740 1.00 94.88 312 LYS A CA 1
ATOM 2411 C C . LYS A 1 312 ? -2.871 -9.944 18.746 1.00 94.88 312 LYS A C 1
ATOM 2413 O O . LYS A 1 312 ? -3.111 -9.713 17.568 1.00 94.88 312 LYS A O 1
ATOM 2418 N N . SER A 1 313 ? -2.728 -11.164 19.226 1.00 94.19 313 SER A N 1
ATOM 2419 C CA . SER A 1 313 ? -2.816 -12.405 18.458 1.00 94.19 313 SER A CA 1
ATOM 2420 C C . SER A 1 313 ? -3.442 -13.505 19.316 1.00 94.19 313 SER A C 1
ATOM 2422 O O . SER A 1 313 ? -3.703 -13.299 20.500 1.00 94.19 313 SER A O 1
ATOM 2424 N N . SER A 1 314 ? -3.679 -14.681 18.740 1.00 92.31 314 SER A N 1
ATOM 2425 C CA . SER A 1 314 ? -4.153 -15.846 19.489 1.00 92.31 314 SER A CA 1
ATOM 2426 C C . SER A 1 314 ? -3.114 -16.417 20.457 1.00 92.31 314 SER A C 1
ATOM 2428 O O . SER A 1 314 ? -3.501 -17.132 21.375 1.00 92.31 314 SER A O 1
ATOM 2430 N N . SER A 1 315 ? -1.820 -16.133 20.267 1.00 89.00 315 SER A N 1
ATOM 2431 C CA . SER A 1 315 ? -0.758 -16.575 21.183 1.00 89.00 315 SER A CA 1
ATOM 2432 C C . SER A 1 315 ? -0.555 -15.627 22.369 1.00 89.00 315 SER A C 1
ATOM 2434 O O . SER A 1 315 ? -0.044 -16.040 23.406 1.00 89.00 315 SER A O 1
ATOM 2436 N N . THR A 1 316 ? -0.980 -14.368 22.256 1.00 88.69 316 THR A N 1
ATOM 2437 C CA . THR A 1 316 ? -0.870 -13.369 23.329 1.00 88.69 316 THR A CA 1
ATOM 2438 C C . THR A 1 316 ? -2.137 -13.356 24.185 1.00 88.69 316 THR A C 1
ATOM 2440 O O . THR A 1 316 ? -3.220 -13.095 23.658 1.00 88.69 316 THR A O 1
ATOM 2443 N N . ARG A 1 317 ? -2.010 -13.586 25.500 1.00 88.38 317 ARG A N 1
ATOM 2444 C CA . ARG A 1 317 ? -3.138 -13.506 26.452 1.00 88.38 317 ARG A CA 1
ATOM 2445 C C . ARG A 1 317 ? -3.680 -12.079 26.564 1.00 88.38 317 ARG A C 1
ATOM 2447 O O . ARG A 1 317 ? -4.877 -11.854 26.400 1.00 88.38 317 ARG A O 1
ATOM 2454 N N . GLU A 1 318 ? -2.780 -11.125 26.781 1.00 89.56 318 GLU A N 1
ATOM 2455 C CA . GLU A 1 318 ? -3.075 -9.695 26.861 1.00 89.56 318 GLU A CA 1
ATOM 2456 C C . GLU A 1 318 ? -2.553 -8.958 25.619 1.00 89.56 318 GLU A C 1
ATOM 2458 O O . GLU A 1 318 ? -1.565 -9.391 25.018 1.00 89.56 318 GLU A O 1
ATOM 2463 N N . PRO A 1 319 ? -3.216 -7.868 25.188 1.00 91.00 319 PRO A N 1
ATOM 2464 C CA . PRO A 1 319 ? -2.697 -7.024 24.121 1.00 91.00 319 PRO A CA 1
ATOM 2465 C C . PRO A 1 319 ? -1.394 -6.346 24.561 1.00 91.00 319 PRO A C 1
ATOM 2467 O O . PRO A 1 319 ? -1.290 -5.839 25.675 1.00 91.00 319 PRO A O 1
ATOM 2470 N N . VAL A 1 320 ? -0.423 -6.313 23.655 1.00 92.06 320 VAL A N 1
ATOM 2471 C CA . VAL A 1 320 ? 0.878 -5.673 23.858 1.00 92.06 320 VAL A CA 1
ATOM 2472 C C . VAL A 1 320 ? 0.857 -4.311 23.183 1.00 92.06 320 VAL A C 1
ATOM 2474 O O . VAL A 1 320 ? 0.478 -4.213 22.015 1.00 92.06 320 VAL A O 1
ATOM 2477 N N . PHE A 1 321 ? 1.278 -3.261 23.879 1.00 91.44 321 PHE A N 1
ATOM 2478 C CA . PHE A 1 321 ? 1.342 -1.913 23.316 1.00 91.44 321 PHE A CA 1
ATOM 2479 C C . PHE A 1 321 ? 2.789 -1.453 23.202 1.00 91.44 321 PHE A C 1
ATOM 2481 O O . PHE A 1 321 ? 3.499 -1.387 24.197 1.00 91.44 321 PHE A O 1
ATOM 2488 N N . PHE A 1 322 ? 3.215 -1.089 21.997 1.00 92.44 322 PHE A N 1
ATOM 2489 C CA . PHE A 1 322 ? 4.507 -0.450 21.768 1.00 92.44 322 PHE A CA 1
ATOM 2490 C C . PHE A 1 322 ? 4.307 1.055 21.697 1.00 92.44 322 PHE A C 1
ATOM 2492 O O . PHE A 1 322 ? 3.781 1.562 20.705 1.00 92.44 322 PHE A O 1
ATOM 2499 N N . GLU A 1 323 ? 4.696 1.764 22.748 1.00 89.88 323 GLU A N 1
ATOM 2500 C CA . GLU A 1 323 ? 4.683 3.218 22.792 1.00 89.88 323 GLU A CA 1
ATOM 2501 C C . GLU A 1 323 ? 5.964 3.785 22.177 1.00 89.88 323 GLU A C 1
ATOM 2503 O O . GLU A 1 323 ? 7.078 3.334 22.449 1.00 89.88 323 GLU A O 1
ATOM 2508 N N . PHE A 1 324 ? 5.785 4.816 21.353 1.00 89.12 324 PHE A N 1
ATOM 2509 C CA . PHE A 1 324 ? 6.842 5.527 20.650 1.00 89.12 324 PHE A CA 1
ATOM 2510 C C . PHE A 1 324 ? 6.949 6.968 21.182 1.00 89.12 324 PHE A C 1
ATOM 2512 O O . PHE A 1 324 ? 6.359 7.877 20.587 1.00 89.12 324 PHE A O 1
ATOM 2519 N N . PRO A 1 325 ? 7.719 7.226 22.260 1.00 82.88 325 PRO A N 1
ATOM 2520 C CA . PRO A 1 325 ? 7.777 8.544 22.890 1.00 82.88 325 PRO A CA 1
ATOM 2521 C C . PRO A 1 325 ? 8.273 9.638 21.934 1.00 82.88 325 PRO A C 1
ATOM 2523 O O . PRO A 1 325 ? 9.434 9.664 21.515 1.00 82.88 325 PRO A O 1
ATOM 2526 N N . GLN A 1 326 ? 7.392 10.569 21.573 1.00 80.25 326 GLN A N 1
ATOM 2527 C CA . GLN A 1 326 ? 7.683 11.701 20.691 1.00 80.25 326 GLN A CA 1
ATOM 2528 C C . GLN A 1 326 ? 7.161 12.995 21.327 1.00 80.25 326 GLN A C 1
ATOM 2530 O O . GLN A 1 326 ? 6.045 13.018 21.839 1.00 80.25 326 GLN A O 1
ATOM 2535 N N . PHE A 1 327 ? 7.962 14.067 21.315 1.00 73.62 327 PHE A N 1
ATOM 2536 C CA . PHE A 1 327 ? 7.597 15.342 21.953 1.00 73.62 327 PHE A CA 1
ATOM 2537 C C . PHE A 1 327 ? 6.371 16.002 21.311 1.00 73.62 327 PHE A C 1
ATOM 2539 O O . PHE A 1 327 ? 5.484 16.464 22.019 1.00 73.62 327 PHE A O 1
ATOM 2546 N N . LYS A 1 328 ? 6.306 16.024 19.974 1.00 79.00 328 LYS A N 1
ATOM 2547 C CA . LYS A 1 328 ? 5.183 16.577 19.207 1.00 79.00 328 LYS A CA 1
ATOM 2548 C C . LYS A 1 328 ? 4.795 15.641 18.064 1.00 79.00 328 LYS A C 1
ATOM 2550 O O . LYS A 1 328 ? 5.666 15.162 17.334 1.00 79.00 328 LYS A O 1
ATOM 2555 N N . GLY A 1 329 ? 3.489 15.431 17.910 1.00 81.50 329 GLY A N 1
ATOM 2556 C CA . GLY A 1 329 ? 2.895 14.588 16.875 1.00 81.50 329 GLY A CA 1
ATOM 2557 C C . GLY A 1 329 ? 3.040 13.084 17.121 1.00 81.50 329 GLY A C 1
ATOM 2558 O O . GLY A 1 329 ? 3.655 12.635 18.087 1.00 81.50 329 GLY A O 1
ATOM 2559 N N . HIS A 1 330 ? 2.471 12.317 16.197 1.00 85.62 330 HIS A N 1
ATOM 2560 C CA . HIS A 1 330 ? 2.385 10.854 16.227 1.00 85.62 330 HIS A CA 1
ATOM 2561 C C . HIS A 1 330 ? 3.037 10.208 14.986 1.00 85.62 330 HIS A C 1
ATOM 2563 O O . HIS A 1 330 ? 2.753 9.060 14.638 1.00 85.62 330 HIS A O 1
ATOM 2569 N N . THR A 1 331 ? 3.934 10.929 14.298 1.00 88.19 331 THR A N 1
ATOM 2570 C CA . THR A 1 331 ? 4.523 10.485 13.020 1.00 88.19 331 THR A CA 1
ATOM 2571 C C . THR A 1 331 ? 5.372 9.226 13.166 1.00 88.19 331 THR A C 1
ATOM 2573 O O . THR A 1 331 ? 5.391 8.391 12.260 1.00 88.19 331 THR A O 1
ATOM 2576 N N . ARG A 1 332 ? 6.045 9.038 14.312 1.00 88.88 332 ARG A N 1
ATOM 2577 C CA . ARG A 1 332 ? 6.812 7.813 14.576 1.00 88.88 332 ARG A CA 1
ATOM 2578 C C . ARG A 1 332 ? 5.898 6.602 14.732 1.00 88.88 332 ARG A C 1
ATOM 2580 O O . ARG A 1 332 ? 6.142 5.587 14.084 1.00 88.88 332 ARG A O 1
ATOM 2587 N N . ARG A 1 333 ? 4.841 6.739 15.538 1.00 91.19 333 ARG A N 1
ATOM 2588 C CA . ARG A 1 333 ? 3.813 5.707 15.727 1.00 91.19 333 ARG A CA 1
ATOM 2589 C C . ARG A 1 333 ? 3.162 5.336 14.401 1.00 91.19 333 ARG A C 1
ATOM 2591 O O . ARG A 1 333 ? 3.018 4.156 14.105 1.00 91.19 333 ARG A O 1
ATOM 2598 N N . ASP A 1 334 ? 2.803 6.324 13.584 1.00 92.81 334 ASP A N 1
ATOM 2599 C CA . ASP A 1 334 ? 2.157 6.072 12.295 1.00 92.81 334 ASP A CA 1
ATOM 2600 C C . ASP A 1 334 ? 3.062 5.395 11.278 1.00 92.81 334 ASP A C 1
ATOM 2602 O O . ASP A 1 334 ? 2.591 4.529 10.541 1.00 92.81 334 ASP A O 1
ATOM 2606 N N . TYR A 1 335 ? 4.347 5.748 11.265 1.00 94.19 335 TYR A N 1
ATOM 2607 C CA . TYR A 1 335 ? 5.333 5.062 10.445 1.00 94.19 335 TYR A CA 1
ATOM 2608 C C . TYR A 1 335 ? 5.436 3.583 10.831 1.00 94.19 335 TYR A C 1
ATOM 2610 O O . TYR A 1 335 ? 5.238 2.729 9.970 1.00 94.19 335 TYR A O 1
ATOM 2618 N N . TRP A 1 336 ? 5.650 3.282 12.118 1.00 94.81 336 TRP A N 1
ATOM 2619 C CA . TRP A 1 336 ? 5.742 1.904 12.614 1.00 94.81 336 TRP A CA 1
ATOM 2620 C C . TRP A 1 336 ? 4.450 1.123 12.366 1.00 94.81 336 TRP A C 1
ATOM 2622 O O . TRP A 1 336 ? 4.473 0.026 11.816 1.00 94.81 336 TRP A O 1
ATOM 2632 N N . PHE A 1 337 ? 3.299 1.724 12.658 1.00 95.62 337 PHE A N 1
ATOM 2633 C CA . PHE A 1 337 ? 1.999 1.139 12.343 1.00 95.62 337 PHE A CA 1
ATOM 2634 C C . PHE A 1 337 ? 1.856 0.777 10.856 1.00 95.62 337 PHE A C 1
ATOM 2636 O O . PHE A 1 337 ? 1.322 -0.285 10.531 1.00 95.62 337 PHE A O 1
ATOM 2643 N N . ALA A 1 338 ? 2.312 1.647 9.951 1.00 96.56 338 ALA A N 1
ATOM 2644 C CA . ALA A 1 338 ? 2.219 1.417 8.515 1.00 96.56 338 ALA A CA 1
ATOM 2645 C C . ALA A 1 338 ? 3.123 0.262 8.058 1.00 96.56 338 ALA A C 1
ATOM 2647 O O . ALA A 1 338 ? 2.637 -0.632 7.364 1.00 96.56 338 ALA A O 1
ATOM 2648 N N . ILE A 1 339 ? 4.392 0.237 8.474 1.00 97.25 339 ILE A N 1
ATOM 2649 C CA . ILE A 1 339 ? 5.349 -0.796 8.043 1.00 97.25 339 ILE A CA 1
ATOM 2650 C C . ILE A 1 339 ? 5.017 -2.177 8.632 1.00 97.25 339 ILE A C 1
ATOM 2652 O O . ILE A 1 339 ? 5.067 -3.164 7.906 1.00 97.25 339 ILE A O 1
ATOM 2656 N N . ILE A 1 340 ? 4.549 -2.260 9.888 1.00 98.00 340 ILE A N 1
ATOM 2657 C CA . ILE A 1 340 ? 4.122 -3.541 10.483 1.00 98.00 340 ILE A CA 1
ATOM 2658 C C . ILE A 1 340 ? 2.897 -4.080 9.728 1.00 98.00 340 ILE A C 1
ATOM 2660 O O . ILE A 1 340 ? 2.812 -5.270 9.419 1.00 98.00 340 ILE A O 1
ATOM 2664 N N . LYS A 1 341 ? 1.942 -3.204 9.379 1.00 96.75 341 LYS A N 1
ATOM 2665 C CA . LYS A 1 341 ? 0.790 -3.610 8.564 1.00 96.75 341 LYS A CA 1
ATOM 2666 C C . LYS A 1 341 ? 1.177 -4.044 7.157 1.00 96.75 341 LYS A C 1
ATOM 2668 O O . LYS A 1 341 ? 0.533 -4.950 6.640 1.00 96.75 341 LYS A O 1
ATOM 2673 N N . GLU A 1 342 ? 2.196 -3.435 6.557 1.00 97.62 342 GLU A N 1
ATOM 2674 C CA . GLU A 1 342 ? 2.677 -3.856 5.240 1.00 97.62 342 GLU A CA 1
ATOM 2675 C C . GLU A 1 342 ? 3.155 -5.309 5.277 1.00 97.62 342 GLU A C 1
ATOM 2677 O O . GLU A 1 342 ? 2.691 -6.118 4.475 1.00 97.62 342 GLU A O 1
ATOM 2682 N N . VAL A 1 343 ? 3.983 -5.659 6.267 1.00 98.19 343 VAL A N 1
ATOM 2683 C CA . VAL A 1 343 ? 4.467 -7.033 6.475 1.00 98.19 343 VAL A CA 1
ATOM 2684 C C . VAL A 1 343 ? 3.302 -8.000 6.708 1.00 98.19 343 VAL A C 1
ATOM 2686 O O . VAL A 1 343 ? 3.216 -9.046 6.062 1.00 98.19 343 VAL A O 1
ATOM 2689 N N . LEU A 1 344 ? 2.345 -7.633 7.568 1.00 96.94 344 LEU A N 1
ATOM 2690 C CA . LEU A 1 344 ? 1.177 -8.477 7.838 1.00 96.94 344 LEU A CA 1
ATOM 2691 C C . LEU A 1 344 ? 0.325 -8.708 6.574 1.00 96.94 344 LEU A C 1
ATOM 2693 O O . LEU A 1 344 ? -0.152 -9.821 6.331 1.00 96.94 344 LEU A O 1
ATOM 2697 N N . HIS A 1 345 ? 0.118 -7.673 5.755 1.00 96.88 345 HIS A N 1
ATOM 2698 C CA . HIS A 1 345 ? -0.640 -7.798 4.509 1.00 96.88 345 HIS A CA 1
ATOM 2699 C C . HIS A 1 345 ? 0.125 -8.575 3.429 1.00 96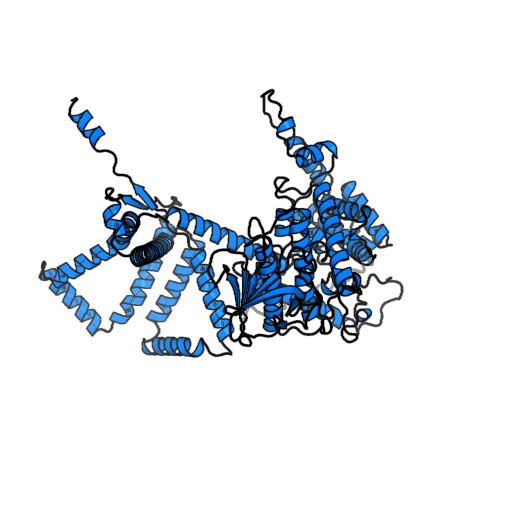.88 345 HIS A C 1
ATOM 2701 O O . HIS A 1 345 ? -0.511 -9.328 2.687 1.00 96.88 345 HIS A O 1
ATOM 2707 N N . ALA A 1 346 ? 1.456 -8.466 3.375 1.00 97.69 346 ALA A N 1
ATOM 2708 C CA . ALA A 1 346 ? 2.295 -9.282 2.500 1.00 97.69 346 ALA A CA 1
ATOM 2709 C C . ALA A 1 346 ? 2.154 -10.778 2.837 1.00 97.69 346 ALA A C 1
ATOM 2711 O O . ALA A 1 346 ? 1.847 -11.585 1.959 1.00 97.69 346 ALA A O 1
ATOM 2712 N N . HIS A 1 347 ? 2.227 -11.156 4.121 1.00 97.50 347 HIS A N 1
ATOM 2713 C CA . HIS A 1 347 ? 1.987 -12.545 4.547 1.00 97.50 347 HIS A CA 1
ATOM 2714 C C . HIS A 1 347 ? 0.552 -13.007 4.294 1.00 97.50 347 HIS A C 1
ATOM 2716 O O . HIS A 1 347 ? 0.327 -14.130 3.839 1.00 97.50 347 HIS A O 1
ATOM 2722 N N . LYS A 1 348 ? -0.448 -12.140 4.493 1.00 95.38 348 LYS A N 1
ATOM 2723 C CA . LYS A 1 348 ? -1.840 -12.440 4.112 1.00 95.38 348 LYS A CA 1
ATOM 2724 C C . LYS A 1 348 ? -1.964 -12.733 2.611 1.00 95.38 348 LYS A C 1
ATOM 2726 O O . LYS A 1 348 ? -2.703 -13.645 2.233 1.00 95.38 348 LYS A O 1
ATOM 2731 N N . PHE A 1 349 ? -1.252 -11.990 1.762 1.00 96.12 349 PHE A N 1
ATOM 2732 C CA . PHE A 1 349 ? -1.189 -12.219 0.317 1.00 96.12 349 PHE A CA 1
ATOM 2733 C C . PHE A 1 349 ? -0.511 -13.559 -0.019 1.00 96.12 349 PHE A C 1
ATOM 2735 O O . PHE A 1 349 ? -1.117 -14.370 -0.725 1.00 96.12 349 PHE A O 1
ATOM 2742 N N . ILE A 1 350 ? 0.651 -13.847 0.579 1.00 96.12 350 ILE A N 1
ATOM 2743 C CA . ILE A 1 350 ? 1.377 -15.129 0.468 1.00 96.12 350 ILE A CA 1
ATOM 2744 C C . ILE A 1 350 ? 0.477 -16.315 0.811 1.00 96.12 350 ILE A C 1
ATOM 2746 O O . ILE A 1 350 ? 0.312 -17.228 -0.000 1.00 96.12 350 ILE A O 1
ATOM 2750 N N . ARG A 1 351 ? -0.196 -16.276 1.966 1.00 94.38 351 ARG A N 1
ATOM 2751 C CA . ARG A 1 351 ? -1.103 -17.353 2.398 1.00 94.38 351 ARG A CA 1
ATOM 2752 C C . ARG A 1 351 ? -2.317 -17.495 1.486 1.00 94.38 351 ARG A C 1
ATOM 2754 O O . ARG A 1 351 ? -2.756 -18.612 1.208 1.00 94.38 351 ARG A O 1
ATOM 2761 N N . LYS A 1 352 ? -2.873 -16.376 1.006 1.00 92.31 352 LYS A N 1
ATOM 2762 C CA . LYS A 1 352 ? -4.059 -16.382 0.138 1.00 92.31 352 LYS A CA 1
ATOM 2763 C C . LYS A 1 352 ? -3.807 -17.154 -1.157 1.00 92.31 352 LYS A C 1
ATOM 2765 O O . LYS A 1 352 ? -4.699 -17.899 -1.570 1.00 92.31 352 LYS A O 1
ATOM 2770 N N . TYR A 1 353 ? -2.631 -16.976 -1.756 1.00 92.75 353 TYR A N 1
ATOM 2771 C CA . TYR A 1 353 ? -2.241 -17.611 -3.018 1.00 92.75 353 TYR A CA 1
ATOM 2772 C C . TYR A 1 353 ? -1.302 -18.813 -2.844 1.00 92.75 353 TYR A C 1
ATOM 2774 O O . TYR A 1 353 ? -0.854 -19.365 -3.842 1.00 92.75 353 TYR A O 1
ATOM 2782 N N . ARG A 1 354 ? -1.055 -19.250 -1.597 1.00 93.12 354 ARG A N 1
ATOM 2783 C CA . ARG A 1 354 ? -0.181 -20.387 -1.251 1.00 93.12 354 ARG A CA 1
ATOM 2784 C C . ARG A 1 354 ? 1.191 -20.285 -1.926 1.00 93.12 354 ARG A C 1
ATOM 2786 O O . ARG A 1 354 ? 1.662 -21.237 -2.535 1.00 93.12 354 ARG A O 1
ATOM 2793 N N . MET A 1 355 ? 1.789 -19.100 -1.853 1.00 91.06 355 MET A N 1
ATOM 2794 C CA . MET A 1 355 ? 3.081 -18.837 -2.478 1.00 91.06 355 MET A CA 1
ATOM 2795 C C . MET A 1 355 ? 4.204 -19.493 -1.673 1.00 91.06 355 MET A C 1
ATOM 2797 O O . MET A 1 355 ? 4.233 -19.387 -0.446 1.00 91.06 355 MET A O 1
ATOM 2801 N N . ILE A 1 356 ? 5.112 -20.152 -2.382 1.00 87.56 356 ILE A N 1
ATOM 2802 C CA . ILE A 1 356 ? 6.304 -20.826 -1.856 1.00 87.56 356 ILE A CA 1
ATOM 2803 C C . ILE A 1 356 ? 7.542 -20.309 -2.599 1.00 87.56 356 ILE A C 1
ATOM 2805 O O . ILE A 1 356 ? 7.385 -19.649 -3.631 1.00 87.56 356 ILE A O 1
ATOM 2809 N N . ASN A 1 357 ? 8.736 -20.592 -2.069 1.00 84.12 357 ASN A N 1
ATOM 2810 C CA . ASN A 1 357 ? 10.025 -20.357 -2.734 1.00 84.12 357 ASN A CA 1
ATOM 2811 C C . ASN A 1 357 ? 10.144 -18.926 -3.300 1.00 84.12 357 ASN A C 1
ATOM 2813 O O . ASN A 1 357 ? 9.760 -17.963 -2.619 1.00 84.12 357 ASN A O 1
ATOM 2817 N N . LEU A 1 358 ? 10.586 -18.782 -4.552 1.00 82.75 358 LEU A N 1
ATOM 2818 C CA . LEU A 1 358 ? 10.733 -17.507 -5.257 1.00 82.75 358 LEU A CA 1
ATOM 2819 C C . LEU A 1 358 ? 9.505 -16.585 -5.166 1.00 82.75 358 LEU A C 1
ATOM 2821 O O . LEU A 1 358 ? 9.653 -15.389 -4.934 1.00 82.75 358 LEU A O 1
ATOM 2825 N N . HIS A 1 359 ? 8.276 -17.099 -5.275 1.00 88.44 359 HIS A N 1
ATOM 2826 C CA . HIS A 1 359 ? 7.079 -16.248 -5.181 1.00 88.44 359 HIS A CA 1
ATOM 2827 C C . HIS A 1 359 ? 6.888 -15.650 -3.783 1.00 88.44 359 HIS A C 1
ATOM 2829 O O . HIS A 1 359 ? 6.416 -14.519 -3.636 1.00 88.44 359 HIS A O 1
ATOM 2835 N N . LYS A 1 360 ? 7.241 -16.414 -2.741 1.00 91.44 360 LYS A N 1
ATOM 2836 C CA . LYS A 1 360 ? 7.246 -15.911 -1.365 1.00 91.44 360 LYS A CA 1
ATOM 2837 C C . LYS A 1 360 ? 8.339 -14.852 -1.210 1.00 91.44 360 LYS A C 1
ATOM 2839 O O . LYS A 1 360 ? 8.055 -13.787 -0.660 1.00 91.44 360 LYS A O 1
ATOM 2844 N N . ALA A 1 361 ? 9.544 -15.132 -1.710 1.00 90.00 361 ALA A N 1
ATOM 2845 C CA . ALA A 1 361 ? 10.669 -14.203 -1.667 1.00 90.00 361 ALA A CA 1
ATOM 2846 C C . ALA A 1 361 ? 10.341 -12.890 -2.393 1.00 90.00 361 ALA A C 1
ATOM 2848 O O . ALA A 1 361 ? 10.517 -11.818 -1.818 1.00 90.00 361 ALA A O 1
ATOM 2849 N N . GLU A 1 362 ? 9.761 -12.950 -3.592 1.00 90.81 362 GLU A N 1
ATOM 2850 C CA . GLU A 1 362 ? 9.361 -11.773 -4.369 1.00 90.81 362 GLU A CA 1
ATOM 2851 C C . GLU A 1 362 ? 8.314 -10.936 -3.631 1.00 90.81 362 GLU A C 1
ATOM 2853 O O . GLU A 1 362 ? 8.472 -9.726 -3.487 1.00 90.81 362 GLU A O 1
ATOM 2858 N N . ALA A 1 363 ? 7.269 -11.564 -3.086 1.00 94.44 363 ALA A N 1
ATOM 2859 C CA . ALA A 1 363 ? 6.232 -10.840 -2.355 1.00 94.44 363 ALA A CA 1
ATOM 2860 C C . ALA A 1 363 ? 6.774 -10.122 -1.107 1.00 94.44 363 ALA A C 1
ATOM 2862 O O . ALA A 1 363 ? 6.394 -8.978 -0.839 1.00 94.44 363 ALA A O 1
ATOM 2863 N N . LEU A 1 364 ? 7.675 -10.767 -0.359 1.00 95.69 364 LEU A N 1
ATOM 2864 C CA . LEU A 1 364 ? 8.359 -10.128 0.766 1.00 95.69 364 LEU A CA 1
ATOM 2865 C C . LEU A 1 364 ? 9.308 -9.026 0.289 1.00 95.69 364 LEU A C 1
ATOM 2867 O O . LEU A 1 364 ? 9.386 -7.979 0.923 1.00 95.69 364 LEU A O 1
ATOM 2871 N N . SER A 1 365 ? 9.959 -9.207 -0.856 1.00 94.69 365 SER A N 1
ATOM 2872 C CA . SER A 1 365 ? 10.888 -8.227 -1.422 1.00 94.69 365 SER A CA 1
ATOM 2873 C C . SER A 1 365 ? 10.181 -6.961 -1.906 1.00 94.69 365 SER A C 1
ATOM 2875 O O . SER A 1 365 ? 10.653 -5.855 -1.639 1.00 94.69 365 SER A O 1
ATOM 2877 N N . VAL A 1 366 ? 8.998 -7.098 -2.516 1.00 95.50 366 VAL A N 1
ATOM 2878 C CA . VAL A 1 366 ? 8.111 -5.971 -2.854 1.00 95.50 366 VAL A CA 1
ATOM 2879 C C . VAL A 1 366 ? 7.770 -5.161 -1.597 1.00 95.50 366 VAL A C 1
ATOM 2881 O O . VAL A 1 366 ? 7.833 -3.927 -1.620 1.00 95.50 366 VAL A O 1
ATOM 2884 N N . ALA A 1 367 ? 7.445 -5.840 -0.489 1.00 97.62 367 ALA A N 1
ATOM 2885 C CA . ALA A 1 367 ? 7.164 -5.186 0.789 1.00 97.62 367 ALA A CA 1
ATOM 2886 C C . ALA A 1 367 ? 8.411 -4.487 1.354 1.00 97.62 367 ALA A C 1
ATOM 2888 O O . ALA A 1 367 ? 8.335 -3.317 1.728 1.00 97.62 367 ALA A O 1
ATOM 2889 N N . THR A 1 368 ? 9.561 -5.167 1.367 1.00 96.75 368 THR A N 1
ATOM 2890 C CA . THR A 1 368 ? 10.843 -4.639 1.854 1.00 96.75 368 THR A CA 1
ATOM 2891 C C . THR A 1 368 ? 11.247 -3.376 1.103 1.00 96.75 368 THR A C 1
ATOM 2893 O O . THR A 1 368 ? 11.412 -2.323 1.719 1.00 96.75 368 THR A O 1
ATOM 2896 N N . LEU A 1 369 ? 11.321 -3.427 -0.230 1.00 96.62 369 LEU A N 1
ATOM 2897 C CA . LEU A 1 369 ? 11.651 -2.259 -1.050 1.00 96.62 369 LEU A CA 1
ATOM 2898 C C . LEU A 1 369 ? 10.613 -1.137 -0.878 1.00 96.62 369 LEU A C 1
ATOM 2900 O O . LEU A 1 369 ? 10.967 0.043 -0.823 1.00 96.62 369 LEU A O 1
ATOM 2904 N N . GLY A 1 370 ? 9.331 -1.489 -0.725 1.00 97.12 370 GLY A N 1
ATOM 2905 C CA . GLY A 1 370 ? 8.269 -0.537 -0.397 1.00 97.12 370 GLY A CA 1
ATOM 2906 C C . GLY A 1 370 ? 8.512 0.198 0.924 1.00 97.12 370 GLY A C 1
ATOM 2907 O O . GLY A 1 370 ? 8.381 1.421 0.977 1.00 97.12 370 GLY A O 1
ATOM 2908 N N . ILE A 1 371 ? 8.909 -0.525 1.973 1.00 97.62 371 ILE A N 1
ATOM 2909 C CA . ILE A 1 371 ? 9.221 0.031 3.297 1.00 97.62 371 ILE A CA 1
ATOM 2910 C C . ILE A 1 371 ? 10.455 0.932 3.240 1.00 97.62 371 ILE A C 1
ATOM 2912 O O . ILE A 1 371 ? 10.432 2.026 3.809 1.00 97.62 371 ILE A O 1
ATOM 2916 N N . LEU A 1 372 ? 11.491 0.532 2.501 1.00 96.19 372 LEU A N 1
ATOM 2917 C CA . LEU A 1 372 ? 12.701 1.337 2.327 1.00 96.19 372 LEU A CA 1
ATOM 2918 C C . LEU A 1 372 ? 12.389 2.657 1.611 1.00 96.19 372 LEU A C 1
ATOM 2920 O O . LEU A 1 372 ? 12.738 3.717 2.124 1.00 96.19 372 LEU A O 1
ATOM 2924 N N . ARG A 1 373 ? 11.607 2.635 0.522 1.00 96.19 373 ARG A N 1
ATOM 2925 C CA . ARG A 1 373 ? 11.130 3.869 -0.133 1.00 96.19 373 ARG A CA 1
ATOM 2926 C C . ARG A 1 373 ? 10.235 4.715 0.767 1.00 96.19 373 ARG A C 1
ATOM 2928 O O . ARG A 1 373 ? 10.340 5.941 0.771 1.00 96.19 373 ARG A O 1
ATOM 2935 N N . TYR A 1 374 ? 9.349 4.086 1.538 1.00 96.94 374 TYR A N 1
ATOM 2936 C CA . TYR A 1 374 ? 8.490 4.791 2.493 1.00 96.94 374 TYR A CA 1
ATOM 2937 C C . TYR A 1 374 ? 9.321 5.537 3.543 1.00 96.94 374 TYR A C 1
ATOM 2939 O O . TYR A 1 374 ? 9.039 6.695 3.866 1.00 96.94 374 TYR A O 1
ATOM 2947 N N . ARG A 1 375 ? 10.393 4.900 4.024 1.00 95.31 375 ARG A N 1
ATOM 2948 C CA . ARG A 1 375 ? 11.385 5.516 4.902 1.00 95.31 375 ARG A CA 1
ATOM 2949 C C . ARG A 1 375 ? 12.144 6.643 4.207 1.00 95.31 375 ARG A C 1
ATOM 2951 O O . ARG A 1 375 ? 12.273 7.708 4.802 1.00 95.31 375 ARG A O 1
ATOM 2958 N N . THR A 1 376 ? 12.571 6.461 2.959 1.00 96.19 376 THR A N 1
ATOM 2959 C CA . THR A 1 376 ? 13.235 7.501 2.159 1.00 96.19 376 THR A CA 1
ATOM 2960 C C . THR A 1 376 ? 12.383 8.760 2.032 1.00 96.19 376 THR A C 1
ATOM 2962 O O . THR A 1 376 ? 12.883 9.859 2.263 1.00 96.19 376 THR A O 1
ATOM 2965 N N . VAL A 1 377 ? 11.090 8.624 1.726 1.00 95.06 377 VAL A N 1
ATOM 2966 C CA . VAL A 1 377 ? 10.168 9.770 1.630 1.00 95.06 377 VAL A CA 1
ATOM 2967 C C . VAL A 1 377 ? 10.000 10.457 2.993 1.00 95.06 377 VAL A C 1
ATOM 2969 O O . VAL A 1 377 ? 10.058 11.684 3.089 1.00 95.06 377 VAL A O 1
ATOM 2972 N N . LYS A 1 378 ? 9.881 9.679 4.073 1.00 93.50 378 LYS A N 1
ATOM 2973 C CA . LYS A 1 378 ? 9.775 10.208 5.439 1.00 93.50 378 LYS A CA 1
ATOM 2974 C C . LYS A 1 378 ? 11.041 10.936 5.902 1.00 93.50 378 LYS A C 1
ATOM 2976 O O . LYS A 1 378 ? 10.936 12.003 6.500 1.00 93.50 378 LYS A O 1
ATOM 2981 N N . GLU A 1 379 ? 12.223 10.368 5.689 1.00 91.31 379 GLU A N 1
ATOM 2982 C CA . GLU A 1 379 ? 13.488 10.942 6.170 1.00 91.31 379 GLU A CA 1
ATOM 2983 C C . GLU A 1 379 ? 14.001 12.058 5.254 1.00 91.31 379 GLU A C 1
ATOM 2985 O O . GLU A 1 379 ? 14.475 13.077 5.748 1.00 91.31 379 GLU A O 1
ATOM 2990 N N . GLY A 1 380 ? 13.874 11.896 3.934 1.00 89.88 380 GLY A N 1
ATOM 2991 C CA . GLY A 1 380 ? 14.361 12.861 2.946 1.00 89.88 380 GLY A CA 1
ATOM 2992 C C . GLY A 1 380 ? 13.428 14.050 2.715 1.00 89.88 380 GLY A C 1
ATOM 2993 O O . GLY A 1 380 ? 13.901 15.146 2.399 1.00 89.88 380 GLY A O 1
ATOM 2994 N N . PHE A 1 381 ? 12.116 13.853 2.871 1.00 91.12 381 PHE A N 1
ATOM 2995 C CA . PHE A 1 381 ? 11.104 14.863 2.539 1.00 91.12 381 PHE A CA 1
ATOM 2996 C C . PHE A 1 381 ? 10.149 15.183 3.691 1.00 91.12 381 PHE A C 1
ATOM 2998 O O . PHE A 1 381 ? 9.325 16.077 3.545 1.00 91.12 381 PHE A O 1
ATOM 3005 N N . HIS A 1 382 ? 10.254 14.504 4.840 1.00 89.69 382 HIS A N 1
ATOM 3006 C CA . HIS A 1 382 ? 9.371 14.705 6.001 1.00 89.69 382 HIS A CA 1
ATOM 3007 C C . HIS A 1 382 ? 7.879 14.493 5.701 1.00 89.69 382 HIS A C 1
ATOM 3009 O O . HIS A 1 382 ? 7.012 14.978 6.427 1.00 89.69 382 HIS A O 1
ATOM 3015 N N . ILE A 1 383 ? 7.575 13.712 4.662 1.00 87.94 383 ILE A N 1
ATOM 3016 C CA . ILE A 1 383 ? 6.213 13.370 4.250 1.00 87.94 383 ILE A CA 1
ATOM 3017 C C . ILE A 1 383 ? 5.923 11.941 4.699 1.00 87.94 383 ILE A C 1
ATOM 3019 O O . ILE A 1 383 ? 6.736 11.040 4.509 1.00 87.94 383 ILE A O 1
ATOM 3023 N N . LEU A 1 384 ? 4.742 11.715 5.274 1.00 88.44 384 LEU A N 1
ATOM 3024 C CA . LEU A 1 384 ? 4.273 10.379 5.634 1.00 88.44 384 LEU A CA 1
ATOM 3025 C C . LEU A 1 384 ? 3.010 10.043 4.828 1.00 88.44 384 LEU A C 1
ATOM 3027 O O . LEU A 1 384 ? 1.900 10.320 5.290 1.00 88.44 384 LEU A O 1
ATOM 3031 N N . PRO A 1 385 ? 3.147 9.464 3.618 1.00 85.06 385 PRO A N 1
ATOM 3032 C CA . PRO A 1 385 ? 1.997 9.206 2.762 1.00 85.06 385 PRO A CA 1
ATOM 3033 C C . PRO A 1 385 ? 1.012 8.226 3.422 1.00 85.06 385 PRO A C 1
ATOM 3035 O O . PRO A 1 385 ? 1.369 7.104 3.802 1.00 85.06 385 PRO A O 1
ATOM 3038 N N . ALA A 1 386 ? -0.242 8.653 3.580 1.00 82.88 386 ALA A N 1
ATOM 3039 C CA . ALA A 1 386 ? -1.276 7.933 4.323 1.00 82.88 386 ALA A CA 1
ATOM 3040 C C . ALA A 1 386 ? -2.508 7.615 3.456 1.00 82.88 386 ALA A C 1
ATOM 3042 O O . ALA A 1 386 ? -2.625 8.050 2.314 1.00 82.88 386 ALA A O 1
ATOM 3043 N N . HIS A 1 387 ? -3.436 6.821 4.004 1.00 83.25 387 HIS A N 1
ATOM 3044 C CA . HIS A 1 387 ? -4.663 6.386 3.316 1.00 83.25 387 HIS A CA 1
ATOM 3045 C C . HIS A 1 387 ? -4.391 5.810 1.917 1.00 83.25 387 HIS A C 1
ATOM 3047 O O . HIS A 1 387 ? -3.614 4.856 1.827 1.00 83.25 387 HIS A O 1
ATOM 3053 N N . PHE A 1 388 ? -5.027 6.353 0.874 1.00 81.25 388 PHE A N 1
ATOM 3054 C CA . PHE A 1 388 ? -4.865 5.935 -0.521 1.00 81.25 388 PHE A CA 1
ATOM 3055 C C . PHE A 1 388 ? -3.600 6.487 -1.186 1.00 81.25 388 PHE A C 1
ATOM 3057 O O . PHE A 1 388 ? -3.248 6.017 -2.258 1.00 81.25 388 PHE A O 1
ATOM 3064 N N . LYS A 1 389 ? -2.883 7.413 -0.534 1.00 86.25 389 LYS A N 1
ATOM 3065 C CA . LYS A 1 389 ? -1.598 7.952 -1.007 1.00 86.25 389 LYS A CA 1
ATOM 3066 C C . LYS A 1 389 ? -0.389 7.168 -0.491 1.00 86.25 389 LYS A C 1
ATOM 3068 O O . LYS A 1 389 ? 0.744 7.573 -0.695 1.00 86.25 389 LYS A O 1
ATOM 3073 N N . THR A 1 390 ? -0.591 6.066 0.232 1.00 91.00 390 THR A N 1
ATOM 3074 C CA . THR A 1 390 ? 0.527 5.286 0.787 1.00 91.00 390 THR A CA 1
ATOM 3075 C C . THR A 1 390 ? 1.407 4.700 -0.325 1.00 91.00 390 THR A C 1
ATOM 3077 O O . THR A 1 390 ? 0.889 4.202 -1.324 1.00 91.00 390 THR A O 1
ATOM 3080 N N . THR A 1 391 ? 2.733 4.737 -0.155 1.00 93.56 391 THR A N 1
ATOM 3081 C CA . THR A 1 391 ? 3.698 4.134 -1.101 1.00 93.56 391 THR A CA 1
ATOM 3082 C C . THR A 1 391 ? 4.034 2.674 -0.770 1.00 93.56 391 THR A C 1
ATOM 3084 O O . THR A 1 391 ? 4.945 2.090 -1.357 1.00 93.56 391 THR A O 1
ATOM 3087 N N . LEU A 1 392 ? 3.263 2.081 0.146 1.00 97.56 392 LEU A N 1
ATOM 3088 C CA . LEU A 1 392 ? 3.323 0.690 0.583 1.00 97.56 392 LEU A CA 1
ATOM 3089 C C . LEU A 1 392 ? 2.273 -0.125 -0.192 1.00 97.56 392 LEU A C 1
ATOM 3091 O O . LEU A 1 392 ? 1.076 0.168 -0.104 1.00 97.56 392 LEU A O 1
ATOM 3095 N N . ALA A 1 393 ? 2.711 -1.091 -0.998 1.00 96.06 393 ALA A N 1
ATOM 3096 C CA . ALA A 1 393 ? 1.894 -1.730 -2.029 1.00 96.06 393 ALA A CA 1
ATOM 3097 C C . ALA A 1 393 ? 0.742 -2.568 -1.453 1.00 96.06 393 ALA A C 1
ATOM 3099 O O . ALA A 1 393 ? -0.397 -2.458 -1.921 1.00 96.06 393 ALA A O 1
ATOM 3100 N N . PHE A 1 394 ? 0.999 -3.361 -0.412 1.00 97.69 394 PHE A N 1
ATOM 3101 C CA . PHE A 1 394 ? -0.013 -4.249 0.167 1.00 97.69 394 PHE A CA 1
ATOM 3102 C C . PHE A 1 394 ? -1.016 -3.478 1.027 1.00 97.69 394 PHE A C 1
ATOM 3104 O O . PHE A 1 394 ? -2.223 -3.722 0.960 1.00 97.69 394 PHE A O 1
ATOM 3111 N N . ASN A 1 395 ? -0.546 -2.473 1.762 1.00 96.12 395 ASN A N 1
ATOM 3112 C CA . ASN A 1 395 ? -1.384 -1.509 2.459 1.00 96.12 395 ASN A CA 1
ATOM 3113 C C . ASN A 1 395 ? -2.269 -0.716 1.496 1.00 96.12 395 ASN A C 1
ATOM 3115 O O . ASN A 1 395 ? -3.429 -0.453 1.825 1.00 96.12 395 ASN A O 1
ATOM 3119 N N . LEU A 1 396 ? -1.739 -0.311 0.337 1.00 94.69 396 LEU A N 1
ATOM 3120 C CA . LEU A 1 396 ? -2.515 0.380 -0.688 1.00 94.69 396 LEU A CA 1
ATOM 3121 C C . LEU A 1 396 ? -3.617 -0.536 -1.231 1.00 94.69 396 LEU A C 1
ATOM 3123 O O . LEU A 1 396 ? -4.785 -0.146 -1.243 1.00 94.69 396 LEU A O 1
ATOM 3127 N N . ALA A 1 397 ? -3.267 -1.770 -1.600 1.00 93.62 397 ALA A N 1
ATOM 3128 C CA . ALA A 1 397 ? -4.214 -2.748 -2.124 1.00 93.62 397 ALA A CA 1
ATOM 3129 C C . ALA A 1 397 ? -5.291 -3.162 -1.101 1.00 93.62 397 ALA A C 1
ATOM 3131 O O . ALA A 1 397 ? -6.444 -3.364 -1.471 1.00 93.62 397 ALA A O 1
ATOM 3132 N N . GLU A 1 398 ? -4.973 -3.259 0.191 1.00 91.75 398 GLU A N 1
ATOM 3133 C CA . GLU A 1 398 ? -5.990 -3.574 1.205 1.00 91.75 398 GLU A CA 1
ATOM 3134 C C . GLU A 1 398 ? -6.960 -2.398 1.432 1.00 91.75 398 GLU A C 1
ATOM 3136 O O . GLU A 1 398 ? -8.140 -2.611 1.716 1.00 91.75 398 GLU A O 1
ATOM 3141 N N . LYS A 1 399 ? -6.488 -1.150 1.299 1.00 88.56 399 LYS A N 1
ATOM 3142 C CA . LYS A 1 399 ? -7.320 0.049 1.496 1.00 88.56 399 LYS A CA 1
ATOM 3143 C C . LYS A 1 399 ? -8.189 0.362 0.280 1.00 88.56 399 LYS A C 1
ATOM 3145 O O . LYS A 1 399 ? -9.342 0.758 0.456 1.00 88.56 399 LYS A O 1
ATOM 3150 N N . LEU A 1 400 ? -7.643 0.242 -0.930 1.00 88.44 400 LEU A N 1
ATOM 3151 C CA . LEU A 1 400 ? -8.332 0.640 -2.155 1.00 88.44 400 LEU A CA 1
ATOM 3152 C C . LEU A 1 400 ? -9.560 -0.245 -2.456 1.00 88.44 400 LEU A C 1
ATOM 3154 O O . LEU A 1 400 ? -9.510 -1.471 -2.298 1.00 88.44 400 LEU A O 1
ATOM 3158 N N . PRO A 1 401 ? -10.663 0.338 -2.969 1.00 84.62 401 PRO A N 1
ATOM 3159 C CA . PRO A 1 401 ? -11.821 -0.442 -3.390 1.00 84.62 401 PRO A CA 1
ATOM 3160 C C . PRO A 1 401 ? -11.453 -1.317 -4.589 1.00 84.62 401 PRO A C 1
ATOM 3162 O O . PRO A 1 401 ? -11.035 -0.813 -5.624 1.00 84.62 401 PRO A O 1
ATOM 3165 N N . LYS A 1 402 ? -11.705 -2.624 -4.500 1.00 86.44 402 LYS A N 1
ATOM 3166 C CA . LYS A 1 402 ? -11.215 -3.628 -5.459 1.00 86.44 402 LYS A CA 1
ATOM 3167 C C . LYS A 1 402 ? -9.705 -3.865 -5.499 1.00 86.44 402 LYS A C 1
ATOM 3169 O O . LYS A 1 402 ? -9.240 -4.482 -6.459 1.00 86.44 402 LYS A O 1
ATOM 3174 N N . GLY A 1 403 ? -8.952 -3.500 -4.467 1.00 89.88 403 GLY A N 1
ATOM 3175 C CA . GLY A 1 403 ? -7.526 -3.823 -4.442 1.00 89.88 403 GLY A CA 1
ATOM 3176 C C . GLY A 1 403 ? -7.216 -5.330 -4.390 1.00 89.88 403 GLY A C 1
ATOM 3177 O O . GLY A 1 403 ? -6.112 -5.745 -4.724 1.00 89.88 403 GLY A O 1
ATOM 3178 N N . ASP A 1 404 ? -8.209 -6.195 -4.140 1.00 90.69 404 ASP A N 1
ATOM 3179 C CA . ASP A 1 404 ? -8.075 -7.640 -4.364 1.00 90.69 404 ASP A CA 1
ATOM 3180 C C . ASP A 1 404 ? -7.756 -8.017 -5.813 1.00 90.69 404 ASP A C 1
ATOM 3182 O O . ASP A 1 404 ? -7.065 -9.012 -6.018 1.00 90.69 404 ASP A O 1
ATOM 3186 N N . LYS A 1 405 ? -8.241 -7.233 -6.785 1.00 91.12 405 LYS A N 1
ATOM 3187 C CA . LYS A 1 405 ? -7.919 -7.411 -8.205 1.00 91.12 405 LYS A CA 1
ATOM 3188 C C . LYS A 1 405 ? -6.498 -6.971 -8.532 1.00 91.12 405 LYS A C 1
ATOM 3190 O O . LYS A 1 405 ? -5.893 -7.558 -9.414 1.00 91.12 405 LYS A O 1
ATOM 3195 N N . ILE A 1 406 ? -5.975 -5.970 -7.819 1.00 93.38 406 ILE A N 1
ATOM 3196 C CA . ILE A 1 406 ? -4.573 -5.551 -7.951 1.00 93.38 406 ILE A CA 1
ATOM 3197 C C . ILE A 1 406 ? -3.674 -6.706 -7.505 1.00 93.38 406 ILE A C 1
ATOM 3199 O O . ILE A 1 406 ? -2.774 -7.098 -8.234 1.00 93.38 406 ILE A O 1
ATOM 3203 N N . LEU A 1 407 ? -3.976 -7.316 -6.352 1.00 94.88 407 LEU A N 1
ATOM 3204 C CA . LEU A 1 407 ? -3.235 -8.480 -5.854 1.00 94.88 407 LEU A CA 1
ATOM 3205 C C . LEU A 1 407 ? -3.388 -9.714 -6.757 1.00 94.88 407 LEU A C 1
ATOM 3207 O O . LEU A 1 407 ? -2.449 -10.478 -6.924 1.00 94.88 407 LEU A O 1
ATOM 3211 N N . GLU A 1 408 ? -4.574 -9.943 -7.321 1.00 93.00 408 GLU A N 1
ATOM 3212 C CA . GLU A 1 408 ? -4.807 -11.008 -8.309 1.00 93.00 408 GLU A CA 1
ATOM 3213 C C . GLU A 1 408 ? -3.979 -10.802 -9.584 1.00 93.00 408 GLU A C 1
ATOM 3215 O O . GLU A 1 408 ? -3.340 -11.746 -10.036 1.00 93.00 408 GLU A O 1
ATOM 3220 N N . ALA A 1 409 ? -3.920 -9.574 -10.104 1.00 90.25 409 ALA A N 1
ATOM 3221 C CA . ALA A 1 409 ? -3.078 -9.235 -11.247 1.00 90.25 409 ALA A CA 1
ATOM 3222 C C . ALA A 1 409 ? -1.582 -9.367 -10.921 1.00 90.25 409 ALA A C 1
ATOM 3224 O O . ALA A 1 409 ? -0.837 -9.907 -11.731 1.00 90.25 409 ALA A O 1
ATOM 3225 N N . LEU A 1 410 ? -1.159 -8.953 -9.719 1.00 91.25 410 LEU A N 1
ATOM 3226 C CA . LEU A 1 410 ? 0.232 -9.068 -9.271 1.00 91.25 410 LEU A CA 1
ATOM 3227 C C . LEU A 1 410 ? 0.669 -10.533 -9.211 1.00 91.25 410 LEU A C 1
ATOM 3229 O O . LEU A 1 410 ? 1.724 -10.892 -9.718 1.00 91.25 410 LEU A O 1
ATOM 3233 N N . TYR A 1 411 ? -0.178 -11.395 -8.649 1.00 91.44 411 TYR A N 1
ATOM 3234 C CA . TYR A 1 411 ? 0.072 -12.833 -8.643 1.00 91.44 411 TYR A CA 1
ATOM 3235 C C . TYR A 1 411 ? 0.068 -13.438 -10.056 1.00 91.44 411 TYR A C 1
ATOM 3237 O O . TYR A 1 411 ? 0.871 -14.320 -10.347 1.00 91.44 411 TYR A O 1
ATOM 3245 N N . GLY A 1 412 ? -0.818 -12.963 -10.939 1.00 86.88 412 GLY A N 1
ATOM 3246 C CA . GLY A 1 412 ? -0.838 -13.363 -12.347 1.00 86.88 412 GLY A CA 1
ATOM 3247 C C . GLY A 1 412 ? 0.473 -13.041 -13.066 1.00 86.88 412 GLY A C 1
ATOM 3248 O O . GLY A 1 412 ? 1.006 -13.910 -13.744 1.00 86.88 412 GLY A O 1
ATOM 3249 N N . GLN A 1 413 ? 1.029 -11.845 -12.848 1.00 82.81 413 GLN A N 1
ATOM 3250 C CA . GLN A 1 413 ? 2.339 -11.459 -13.387 1.00 82.81 413 GLN A CA 1
ATOM 3251 C C . GLN A 1 413 ? 3.464 -12.342 -12.845 1.00 82.81 413 GLN A C 1
ATOM 3253 O O . GLN A 1 413 ? 4.261 -12.853 -13.618 1.00 82.81 413 GLN A O 1
ATOM 3258 N N . MET A 1 414 ? 3.488 -12.590 -11.531 1.00 83.94 414 MET A N 1
ATOM 3259 C CA . MET A 1 414 ? 4.489 -13.474 -10.919 1.00 83.94 414 MET A CA 1
ATOM 3260 C C . MET A 1 414 ? 4.471 -14.882 -11.529 1.00 83.94 414 MET A C 1
ATOM 3262 O O . MET A 1 414 ? 5.527 -15.471 -11.732 1.00 83.94 414 MET A O 1
ATOM 3266 N N . LYS A 1 415 ? 3.282 -15.419 -11.829 1.00 82.19 415 LYS A N 1
ATOM 3267 C CA . LYS A 1 415 ? 3.139 -16.718 -12.499 1.00 82.19 415 LYS A CA 1
ATOM 3268 C C . LYS A 1 415 ? 3.631 -16.709 -13.935 1.00 82.19 415 LYS A C 1
ATOM 3270 O O . LYS A 1 415 ? 4.288 -17.663 -14.328 1.00 82.19 415 LYS A O 1
ATOM 3275 N N . ASP A 1 416 ? 3.283 -15.665 -14.682 1.00 73.00 416 ASP A N 1
ATOM 3276 C CA . ASP A 1 416 ? 3.684 -15.514 -16.080 1.00 73.00 416 ASP A CA 1
ATOM 3277 C C . ASP A 1 416 ? 5.214 -15.500 -16.211 1.00 73.00 416 ASP A C 1
ATOM 3279 O O . ASP A 1 416 ? 5.775 -16.172 -17.075 1.00 73.00 416 ASP A O 1
ATOM 3283 N N . TYR A 1 417 ? 5.901 -14.847 -15.266 1.00 68.06 417 TYR A N 1
ATOM 3284 C CA . TYR A 1 417 ? 7.359 -14.903 -15.182 1.00 68.06 417 TYR A CA 1
ATOM 3285 C C . TYR A 1 417 ? 7.854 -16.343 -14.996 1.00 68.06 417 TYR A C 1
ATOM 3287 O O . TYR A 1 417 ? 8.629 -16.815 -15.818 1.00 68.06 417 TYR A O 1
ATOM 3295 N N . SER A 1 418 ? 7.351 -17.083 -13.999 1.00 63.59 418 SER A N 1
ATOM 3296 C CA . SER A 1 418 ? 7.728 -18.492 -13.767 1.00 63.59 418 SER A CA 1
ATOM 3297 C C . SER A 1 418 ? 7.433 -19.434 -14.933 1.00 63.59 418 SER A C 1
ATOM 3299 O O . SER A 1 418 ? 8.192 -20.377 -15.135 1.00 63.59 418 SER A O 1
ATOM 3301 N N . SER A 1 419 ? 6.360 -19.214 -15.700 1.00 58.34 419 SER A N 1
ATOM 3302 C CA . SER A 1 419 ? 6.119 -20.014 -16.906 1.00 58.34 419 SER A CA 1
ATOM 3303 C C . SER A 1 419 ? 7.133 -19.724 -18.005 1.00 58.34 419 SER A C 1
ATOM 3305 O O . SER A 1 419 ? 7.554 -20.667 -18.664 1.00 58.34 419 SER A O 1
ATOM 3307 N N . ARG A 1 420 ? 7.568 -18.467 -18.171 1.00 54.75 420 ARG A N 1
ATOM 3308 C CA . ARG A 1 420 ? 8.607 -18.126 -19.155 1.00 54.75 420 ARG A CA 1
ATOM 3309 C C . ARG A 1 420 ? 9.966 -18.735 -18.801 1.00 54.75 420 ARG A C 1
ATOM 3311 O O . ARG A 1 420 ? 10.667 -19.139 -19.712 1.00 54.75 420 ARG A O 1
ATOM 3318 N N . PHE A 1 421 ? 10.283 -18.892 -17.512 1.00 50.53 421 PHE A N 1
ATOM 3319 C CA . PHE A 1 421 ? 11.512 -19.569 -17.065 1.00 50.53 421 PHE A CA 1
ATOM 3320 C C . PHE A 1 421 ? 11.563 -21.074 -17.399 1.00 50.53 421 PHE A C 1
ATOM 3322 O O . PHE A 1 421 ? 12.648 -21.620 -17.502 1.00 50.53 421 PHE A O 1
ATOM 3329 N N . ARG A 1 422 ? 10.422 -21.768 -17.557 1.00 44.81 422 ARG A N 1
ATOM 3330 C CA . ARG A 1 422 ? 10.394 -23.239 -17.733 1.00 44.81 422 ARG A CA 1
ATOM 3331 C C . ARG A 1 422 ? 10.395 -23.735 -19.179 1.00 44.81 422 ARG A C 1
ATOM 3333 O O . ARG A 1 422 ? 10.545 -24.931 -19.383 1.00 44.81 422 ARG A O 1
ATOM 3340 N N . VAL A 1 423 ? 10.120 -22.878 -20.160 1.00 41.69 423 VAL A N 1
ATOM 3341 C CA . VAL A 1 423 ? 9.844 -23.335 -21.537 1.00 41.69 423 VAL A CA 1
ATOM 3342 C C . VAL A 1 423 ? 11.122 -23.585 -22.351 1.00 41.69 423 VAL A C 1
ATOM 3344 O O . VAL A 1 423 ? 11.038 -24.270 -23.361 1.00 41.69 423 VAL A O 1
ATOM 3347 N N . ASP A 1 424 ? 12.294 -23.114 -21.916 1.00 43.09 424 ASP A N 1
ATOM 3348 C CA . ASP A 1 424 ? 13.491 -23.092 -22.777 1.00 43.09 424 ASP A CA 1
ATOM 3349 C C . ASP A 1 424 ? 14.500 -24.238 -22.547 1.00 43.09 424 ASP A C 1
ATOM 3351 O O . ASP A 1 424 ? 15.524 -24.279 -23.220 1.00 43.09 424 ASP A O 1
ATOM 3355 N N . GLU A 1 425 ? 14.224 -25.215 -21.666 1.00 41.53 425 GLU A N 1
ATOM 3356 C CA . GLU A 1 425 ? 15.113 -26.393 -21.543 1.00 41.53 425 GLU A CA 1
ATOM 3357 C C . GLU A 1 425 ? 15.079 -27.313 -22.780 1.00 41.53 425 GLU A C 1
ATOM 3359 O O . GLU A 1 425 ? 16.058 -28.007 -23.048 1.00 41.53 425 GLU A O 1
ATOM 3364 N N . ASP A 1 426 ? 14.011 -27.293 -23.586 1.00 39.06 426 ASP A N 1
ATOM 3365 C CA . ASP A 1 426 ? 13.890 -28.188 -24.750 1.00 39.06 426 ASP A CA 1
ATOM 3366 C C . ASP A 1 426 ? 14.426 -27.583 -26.072 1.00 39.06 426 ASP A C 1
ATOM 3368 O O . ASP A 1 426 ? 14.459 -28.271 -27.095 1.00 39.06 426 ASP A O 1
ATOM 3372 N N . SER A 1 427 ? 14.903 -26.329 -26.083 1.00 40.09 427 SER A N 1
ATOM 3373 C CA . SER A 1 427 ? 15.418 -25.629 -27.282 1.00 40.09 427 SER A CA 1
ATOM 3374 C C . SER A 1 427 ? 16.950 -25.524 -27.329 1.00 40.09 427 SER A C 1
ATOM 3376 O O . SER A 1 427 ? 17.516 -24.496 -27.696 1.00 40.09 427 SER A O 1
ATOM 3378 N N . VAL A 1 428 ? 17.670 -26.605 -27.024 1.00 35.22 428 VAL A N 1
ATOM 3379 C CA . VAL A 1 428 ? 19.137 -26.656 -27.187 1.00 35.22 428 VAL A CA 1
ATOM 3380 C C . VAL A 1 428 ? 19.506 -26.867 -28.664 1.00 35.22 428 VAL A C 1
ATOM 3382 O O . VAL A 1 428 ? 19.899 -27.961 -29.058 1.00 35.22 428 VAL A O 1
ATOM 3385 N N . GLN A 1 429 ? 19.341 -25.842 -29.509 1.00 32.72 429 GLN A N 1
ATOM 3386 C CA . GLN A 1 429 ? 19.923 -25.764 -30.864 1.00 32.72 429 GLN A CA 1
ATOM 3387 C C . GLN A 1 429 ? 19.772 -24.345 -31.456 1.00 32.72 429 GLN A C 1
ATOM 3389 O O . GLN A 1 429 ? 19.073 -24.126 -32.442 1.00 32.72 429 GLN A O 1
ATOM 3394 N N . SER A 1 430 ? 20.434 -23.352 -30.859 1.00 31.30 430 SER A N 1
ATOM 3395 C CA . SER A 1 430 ? 20.614 -22.027 -31.468 1.00 31.30 430 SER A CA 1
ATOM 3396 C C . SER A 1 430 ? 22.083 -21.610 -31.393 1.00 31.30 430 SER A C 1
ATOM 3398 O O . SER A 1 430 ? 22.772 -21.882 -30.413 1.00 31.30 430 SER A O 1
ATOM 3400 N N . SER A 1 431 ? 22.562 -21.023 -32.485 1.00 31.95 431 SER A N 1
ATOM 3401 C CA . SER A 1 431 ? 23.939 -20.620 -32.773 1.00 31.95 431 SER A CA 1
ATOM 3402 C C . SER A 1 431 ? 24.552 -19.678 -31.730 1.00 31.95 431 SER A C 1
ATOM 3404 O O . SER A 1 431 ? 23.907 -18.756 -31.244 1.00 31.95 431 SER A O 1
ATOM 3406 N N . SER A 1 432 ? 25.842 -19.874 -31.467 1.00 34.75 432 SER A N 1
ATOM 3407 C CA . SER A 1 432 ? 26.655 -19.281 -30.395 1.00 34.75 432 SER A CA 1
ATOM 3408 C C . SER A 1 432 ? 26.988 -17.780 -30.496 1.00 34.75 432 SER A C 1
ATOM 3410 O O . SER A 1 432 ? 27.828 -17.319 -29.729 1.00 34.75 432 SER A O 1
ATOM 3412 N N . ASP A 1 433 ? 26.363 -17.015 -31.395 1.00 34.66 433 ASP A N 1
ATOM 3413 C CA . ASP A 1 433 ? 26.676 -15.583 -31.592 1.00 34.66 433 ASP A CA 1
ATOM 3414 C C . ASP A 1 433 ? 25.674 -14.623 -30.922 1.00 34.66 433 ASP A C 1
ATOM 3416 O O . ASP A 1 433 ? 25.921 -13.417 -30.851 1.00 34.66 433 ASP A O 1
ATOM 3420 N N . ASP A 1 434 ? 24.576 -15.130 -30.353 1.00 37.97 434 ASP A N 1
ATOM 3421 C CA . ASP A 1 434 ? 23.672 -14.315 -29.538 1.00 37.97 434 ASP A CA 1
ATOM 3422 C C . ASP A 1 434 ? 24.222 -14.175 -28.114 1.00 37.97 434 ASP A C 1
ATOM 3424 O O . ASP A 1 434 ? 23.860 -14.895 -27.186 1.00 37.97 434 ASP A O 1
ATOM 3428 N N . LEU A 1 435 ? 25.134 -13.216 -27.954 1.00 31.95 435 LEU A N 1
ATOM 3429 C CA . LEU A 1 435 ? 25.710 -12.779 -26.683 1.00 31.95 435 LEU A CA 1
ATOM 3430 C C . LEU A 1 435 ? 24.602 -12.304 -25.702 1.00 31.95 435 LEU A C 1
ATOM 3432 O O . LEU A 1 435 ? 24.195 -11.142 -25.693 1.00 31.95 435 LEU A O 1
ATOM 3436 N N . THR A 1 436 ? 24.025 -13.258 -24.967 1.00 33.00 436 THR A N 1
ATOM 3437 C CA . THR A 1 436 ? 23.815 -13.307 -23.503 1.00 33.00 436 THR A CA 1
ATOM 3438 C C . THR A 1 436 ? 23.352 -12.049 -22.748 1.00 33.00 436 THR A C 1
ATOM 3440 O O . THR A 1 436 ? 23.678 -11.864 -21.575 1.00 33.00 436 THR A O 1
ATOM 3443 N N . LEU A 1 437 ? 22.482 -11.217 -23.330 1.00 36.47 437 LEU A N 1
ATOM 3444 C CA . LEU A 1 437 ? 21.549 -10.413 -22.519 1.00 36.47 437 LEU A CA 1
ATOM 3445 C C . LEU A 1 437 ? 20.443 -11.347 -22.003 1.00 36.47 437 LEU A C 1
ATOM 3447 O O . LEU A 1 437 ? 19.318 -11.339 -22.501 1.00 36.47 437 LEU A O 1
ATOM 3451 N N . ALA A 1 438 ? 20.812 -12.212 -21.062 1.00 37.31 438 ALA A N 1
ATOM 3452 C CA . ALA A 1 438 ? 19.957 -13.199 -20.433 1.00 37.31 438 ALA A CA 1
ATOM 3453 C C . ALA A 1 438 ? 19.806 -12.817 -18.956 1.00 37.31 438 ALA A C 1
ATOM 3455 O O . ALA A 1 438 ? 20.714 -13.026 -18.162 1.00 37.31 438 ALA A O 1
ATOM 3456 N N . ASP A 1 439 ? 18.724 -12.125 -18.597 1.00 39.44 439 ASP A N 1
ATOM 3457 C CA . ASP A 1 439 ? 18.508 -11.705 -17.211 1.00 39.44 439 ASP A CA 1
ATOM 3458 C C . ASP A 1 439 ? 17.031 -11.666 -16.843 1.00 39.44 439 ASP A C 1
ATOM 3460 O O . ASP A 1 439 ? 16.192 -11.188 -17.628 1.00 39.44 439 ASP A O 1
ATOM 3464 N N . PRO A 1 440 ? 16.712 -12.041 -15.593 1.00 45.94 440 PRO A N 1
ATOM 3465 C CA . PRO A 1 440 ? 15.350 -12.065 -15.107 1.00 45.94 440 PRO A CA 1
ATOM 3466 C C . PRO A 1 440 ? 14.707 -10.678 -15.234 1.00 45.94 440 PRO A C 1
ATOM 3468 O O . PRO A 1 440 ? 15.333 -9.628 -15.057 1.00 45.94 440 PRO A O 1
ATOM 3471 N N . PHE A 1 441 ? 13.408 -10.677 -15.552 1.00 56.19 441 PHE A N 1
ATOM 3472 C CA . PHE A 1 441 ? 12.535 -9.499 -15.462 1.00 56.19 441 PHE A CA 1
ATOM 3473 C C . PHE A 1 441 ? 12.767 -8.746 -14.138 1.00 56.19 441 PHE A C 1
ATOM 3475 O O . PHE A 1 441 ? 13.171 -9.392 -13.175 1.00 56.19 441 PHE A O 1
ATOM 3482 N N . PRO A 1 442 ? 12.498 -7.425 -14.038 1.00 62.03 442 PRO A N 1
ATOM 3483 C CA . PRO A 1 442 ? 12.794 -6.626 -12.845 1.00 62.03 442 PRO A CA 1
ATOM 3484 C C . PRO A 1 442 ? 12.028 -7.119 -11.607 1.00 62.03 442 PRO A C 1
ATOM 3486 O O . PRO A 1 442 ? 10.972 -6.602 -11.239 1.00 62.03 442 PRO A O 1
ATOM 3489 N N . LEU A 1 443 ? 12.581 -8.142 -10.962 1.00 78.75 443 LEU A N 1
ATOM 3490 C CA . LEU A 1 443 ? 12.082 -8.776 -9.759 1.00 78.75 443 LEU A CA 1
ATOM 3491 C C . LEU A 1 443 ? 12.685 -8.057 -8.557 1.00 78.75 443 LEU A C 1
ATOM 3493 O O . LEU A 1 443 ? 13.883 -7.748 -8.486 1.00 78.75 443 LEU A O 1
ATOM 3497 N N . SER A 1 444 ? 11.829 -7.791 -7.582 1.00 89.69 444 SER A N 1
ATOM 3498 C CA . SER A 1 444 ? 12.213 -7.157 -6.328 1.00 89.69 444 SER A CA 1
ATOM 3499 C C . SER A 1 444 ? 13.189 -8.036 -5.544 1.00 89.69 444 SER A C 1
ATOM 3501 O O . SER A 1 444 ? 14.099 -7.508 -4.908 1.00 89.69 444 SER A O 1
ATOM 3503 N N . ALA A 1 445 ? 13.020 -9.361 -5.596 1.00 88.50 445 ALA A N 1
ATOM 3504 C CA . ALA A 1 445 ? 13.900 -10.330 -4.951 1.00 88.50 445 ALA A CA 1
ATOM 3505 C C . ALA A 1 445 ? 15.317 -10.249 -5.512 1.00 88.50 445 ALA A C 1
ATOM 3507 O O . ALA A 1 445 ? 16.255 -10.071 -4.740 1.00 88.50 445 ALA A O 1
ATOM 3508 N N . TYR A 1 446 ? 15.464 -10.265 -6.840 1.00 82.94 446 TYR A N 1
ATOM 3509 C CA . TYR A 1 446 ? 16.766 -10.109 -7.487 1.00 82.94 446 TYR A CA 1
ATOM 3510 C C . TYR A 1 446 ? 17.433 -8.784 -7.117 1.00 82.94 446 TYR A C 1
ATOM 3512 O O . TYR A 1 446 ? 18.603 -8.741 -6.748 1.00 82.94 446 TYR A O 1
ATOM 3520 N N . THR A 1 447 ? 16.650 -7.703 -7.107 1.00 87.88 447 THR A N 1
ATOM 3521 C CA . THR A 1 447 ? 17.137 -6.385 -6.684 1.00 87.88 447 THR A CA 1
ATOM 3522 C C . THR A 1 447 ? 17.696 -6.425 -5.253 1.00 87.88 447 THR A C 1
ATOM 3524 O O . THR A 1 447 ? 18.748 -5.847 -4.988 1.00 87.88 447 THR A O 1
ATOM 3527 N N . LEU A 1 448 ? 17.037 -7.125 -4.320 1.00 89.50 448 LEU A N 1
ATOM 3528 C CA . LEU A 1 448 ? 17.541 -7.277 -2.949 1.00 89.50 448 LEU A CA 1
ATOM 3529 C C . LEU A 1 448 ? 18.776 -8.179 -2.850 1.00 89.50 448 LEU A C 1
ATOM 3531 O O . LEU A 1 448 ? 19.644 -7.899 -2.019 1.00 89.50 448 LEU A O 1
ATOM 3535 N N . VAL A 1 449 ? 18.871 -9.219 -3.683 1.00 86.75 449 VAL A N 1
ATOM 3536 C CA . VAL A 1 449 ? 20.055 -10.090 -3.776 1.00 86.75 449 VAL A CA 1
ATOM 3537 C C . VAL A 1 449 ? 21.262 -9.291 -4.263 1.00 86.75 449 VAL A C 1
ATOM 3539 O O . VAL A 1 449 ? 22.277 -9.253 -3.571 1.00 86.75 449 VAL A O 1
ATOM 3542 N N . ASN A 1 450 ? 21.128 -8.542 -5.363 1.00 83.81 450 ASN A N 1
ATOM 3543 C CA . ASN A 1 450 ? 22.201 -7.694 -5.904 1.00 83.81 450 ASN A CA 1
ATOM 3544 C C . ASN A 1 450 ? 22.676 -6.625 -4.909 1.00 83.81 450 ASN A C 1
ATOM 3546 O O . ASN A 1 450 ? 23.845 -6.234 -4.895 1.00 83.81 450 ASN A O 1
ATOM 3550 N N . MET A 1 451 ? 21.778 -6.152 -4.043 1.00 84.25 451 MET A N 1
ATOM 3551 C CA . MET A 1 451 ? 22.112 -5.205 -2.976 1.00 84.25 451 MET A CA 1
ATOM 3552 C C . MET A 1 451 ? 22.776 -5.865 -1.753 1.00 84.25 451 MET A C 1
ATOM 3554 O O . MET A 1 451 ? 23.323 -5.158 -0.897 1.00 84.25 451 MET A O 1
ATOM 3558 N N . GLY A 1 452 ? 22.761 -7.198 -1.663 1.00 84.62 452 GLY A N 1
ATOM 3559 C CA . GLY A 1 452 ? 23.265 -7.970 -0.526 1.00 84.62 452 GLY A CA 1
ATOM 3560 C C . GLY A 1 452 ? 22.364 -7.890 0.709 1.00 84.62 452 GLY A C 1
ATOM 3561 O O . GLY A 1 452 ? 22.865 -7.911 1.832 1.00 84.62 452 GLY A O 1
ATOM 3562 N N . LEU A 1 453 ? 21.053 -7.713 0.513 1.00 85.38 453 LEU A N 1
ATOM 3563 C CA . LEU A 1 453 ? 20.047 -7.676 1.584 1.00 85.38 453 LEU A CA 1
ATOM 3564 C C . LEU A 1 453 ? 19.279 -8.990 1.729 1.00 85.38 453 LEU A C 1
ATOM 3566 O O . LEU A 1 453 ? 18.685 -9.222 2.778 1.00 85.38 453 LEU A O 1
ATOM 3570 N N . LEU A 1 454 ? 19.259 -9.818 0.685 1.00 84.81 454 LEU A N 1
ATOM 3571 C CA . LEU A 1 454 ? 18.577 -11.105 0.665 1.00 84.81 454 LEU A CA 1
ATOM 3572 C C . LEU A 1 454 ? 19.539 -12.180 0.168 1.00 84.81 454 LEU A C 1
ATOM 3574 O O . LEU A 1 454 ? 20.245 -11.973 -0.815 1.00 84.81 454 LEU A O 1
ATOM 3578 N N . THR A 1 455 ? 19.519 -13.333 0.823 1.00 78.94 455 THR A N 1
ATOM 3579 C CA . THR A 1 455 ? 20.125 -14.570 0.335 1.00 78.94 455 THR A CA 1
ATOM 3580 C C . THR A 1 455 ? 19.003 -15.517 -0.077 1.00 78.94 455 THR A C 1
ATOM 3582 O O . THR A 1 455 ? 18.093 -15.796 0.708 1.00 78.94 455 THR A O 1
ATOM 3585 N N . LEU A 1 456 ? 19.023 -15.959 -1.333 1.00 70.88 456 LEU A N 1
ATOM 3586 C CA . LEU A 1 456 ? 18.136 -17.016 -1.819 1.00 70.88 456 LEU A CA 1
ATOM 3587 C C . LEU A 1 456 ? 18.793 -18.376 -1.561 1.00 70.88 456 LEU A C 1
ATOM 3589 O O . LEU A 1 456 ? 20.013 -18.455 -1.415 1.00 70.88 456 LEU A O 1
ATOM 3593 N N . LYS A 1 457 ? 17.988 -19.435 -1.447 1.00 66.88 457 LYS A N 1
ATOM 3594 C CA . LYS A 1 457 ? 18.517 -20.799 -1.309 1.00 66.88 457 LYS A CA 1
ATOM 3595 C C . LYS A 1 457 ? 19.074 -21.273 -2.653 1.00 66.88 457 LYS A C 1
ATOM 3597 O O . LYS A 1 457 ? 18.593 -20.827 -3.685 1.00 66.88 457 LYS A O 1
ATOM 3602 N N . GLU A 1 458 ? 20.031 -22.201 -2.644 1.00 55.88 458 GLU A N 1
ATOM 3603 C CA . GLU A 1 458 ? 20.556 -22.822 -3.876 1.00 55.88 458 GLU A CA 1
ATOM 3604 C C . GLU A 1 458 ? 19.455 -23.494 -4.711 1.00 55.88 458 GLU A C 1
ATOM 3606 O O . GLU A 1 458 ? 19.517 -23.451 -5.928 1.00 55.88 458 GLU A O 1
ATOM 3611 N N . GLU A 1 459 ? 18.401 -24.039 -4.091 1.00 52.31 459 GLU A N 1
ATOM 3612 C CA . GLU A 1 459 ? 17.230 -24.568 -4.822 1.00 52.31 459 GLU A CA 1
ATOM 3613 C C . GLU A 1 459 ? 16.448 -23.485 -5.597 1.00 52.31 459 GLU A C 1
ATOM 3615 O O . GLU A 1 459 ? 15.639 -23.812 -6.459 1.00 52.31 459 GLU A O 1
ATOM 3620 N N . ASP A 1 460 ? 16.672 -22.205 -5.286 1.00 52.38 460 ASP A N 1
ATOM 3621 C CA . ASP A 1 460 ? 16.135 -21.037 -5.992 1.00 52.38 460 ASP A CA 1
ATOM 3622 C C . ASP A 1 460 ? 17.218 -20.405 -6.912 1.00 52.38 460 ASP A C 1
ATOM 3624 O O . ASP A 1 460 ? 17.228 -19.180 -7.073 1.00 52.38 460 ASP A O 1
ATOM 3628 N N . ASN A 1 461 ? 18.164 -21.214 -7.428 1.00 42.53 461 ASN A N 1
ATOM 3629 C CA . ASN A 1 461 ? 19.449 -20.792 -8.010 1.00 42.53 461 ASN A CA 1
ATOM 3630 C C . ASN A 1 461 ? 19.316 -19.593 -8.971 1.00 42.53 461 ASN A C 1
ATOM 3632 O O . ASN A 1 461 ? 18.597 -19.688 -9.967 1.00 42.53 461 ASN A O 1
ATOM 3636 N N . PRO A 1 462 ? 20.039 -18.480 -8.741 1.00 43.84 462 PRO A N 1
ATOM 3637 C CA . PRO A 1 462 ? 20.089 -17.388 -9.704 1.00 43.84 462 PRO A CA 1
ATOM 3638 C C . PRO A 1 462 ? 20.761 -17.772 -11.028 1.00 43.84 462 PRO A C 1
ATOM 3640 O O . PRO A 1 462 ? 20.498 -17.114 -12.027 1.00 43.84 462 PRO A O 1
ATOM 3643 N N . GLU A 1 463 ? 21.614 -18.804 -11.062 1.00 43.25 463 GLU A N 1
ATOM 3644 C CA . GLU A 1 463 ? 22.229 -19.260 -12.322 1.00 43.25 463 GLU A CA 1
ATOM 3645 C C . GLU A 1 463 ? 21.190 -19.871 -13.275 1.00 43.25 463 GLU A C 1
ATOM 3647 O O . GLU A 1 463 ? 21.365 -19.817 -14.484 1.00 43.25 463 GLU A O 1
ATOM 3652 N N . GLU A 1 464 ? 20.053 -20.352 -12.756 1.00 40.88 464 GLU A N 1
ATOM 3653 C CA . GLU A 1 464 ? 18.911 -20.813 -13.562 1.00 40.88 464 GLU A CA 1
ATOM 3654 C C . GLU A 1 464 ? 18.140 -19.639 -14.211 1.00 40.88 464 GLU A C 1
ATOM 3656 O O . GLU A 1 464 ? 17.153 -19.837 -14.918 1.00 40.88 464 GLU A O 1
ATOM 3661 N N . TRP A 1 465 ? 18.560 -18.388 -13.974 1.00 43.38 465 TRP A N 1
ATOM 3662 C CA . TRP A 1 465 ? 17.964 -17.195 -14.588 1.00 43.38 465 TRP A CA 1
ATOM 3663 C C . TRP A 1 465 ? 18.605 -16.794 -15.922 1.00 43.38 465 TRP A C 1
ATOM 3665 O O . TRP A 1 465 ? 18.335 -15.698 -16.423 1.00 43.38 465 TRP A O 1
ATOM 3675 N N . ASP A 1 466 ? 19.404 -17.691 -16.497 1.00 33.03 466 ASP A N 1
ATOM 3676 C CA . ASP A 1 466 ? 20.049 -17.571 -17.801 1.00 33.03 466 ASP A CA 1
ATOM 3677 C C . ASP A 1 466 ? 19.006 -17.735 -18.928 1.00 33.03 466 ASP A C 1
ATOM 3679 O O . ASP A 1 466 ? 18.910 -18.765 -19.587 1.00 33.03 466 ASP A O 1
ATOM 3683 N N . LEU A 1 467 ? 18.132 -16.735 -19.115 1.00 38.56 467 LEU A N 1
ATOM 3684 C CA . LEU A 1 467 ? 17.158 -16.723 -20.212 1.00 38.56 467 LEU A CA 1
ATOM 3685 C C . LEU A 1 467 ? 17.134 -15.422 -21.011 1.00 38.56 467 LEU A C 1
ATOM 3687 O O . LEU A 1 467 ? 17.083 -14.315 -20.472 1.00 38.56 467 LEU A O 1
ATOM 3691 N N . THR A 1 468 ? 17.073 -15.618 -22.325 1.00 37.28 468 THR A N 1
ATOM 3692 C CA . THR A 1 468 ? 17.075 -14.630 -23.405 1.00 37.28 468 THR A CA 1
ATOM 3693 C C . THR A 1 468 ? 16.049 -13.498 -23.224 1.00 37.28 468 THR A C 1
ATOM 3695 O O . THR A 1 468 ? 14.859 -13.704 -22.961 1.00 37.28 468 THR A O 1
ATOM 3698 N N . VAL A 1 469 ? 16.493 -12.248 -23.409 1.00 41.12 469 VAL A N 1
ATOM 3699 C CA . VAL A 1 469 ? 15.598 -11.096 -23.603 1.00 41.12 469 VAL A CA 1
ATOM 3700 C C . VAL A 1 469 ? 14.821 -11.303 -24.901 1.00 41.12 469 VAL A C 1
ATOM 3702 O O . VAL A 1 469 ? 15.347 -11.032 -25.977 1.00 41.12 469 VAL A O 1
ATOM 3705 N N . ARG A 1 470 ? 13.566 -11.758 -24.815 1.00 40.25 470 ARG A N 1
ATOM 3706 C CA . ARG A 1 470 ? 12.670 -11.729 -25.983 1.00 40.25 470 ARG A CA 1
ATOM 3707 C C . ARG A 1 470 ? 11.401 -10.901 -25.825 1.00 40.25 470 ARG A C 1
ATOM 3709 O O . ARG A 1 470 ? 10.923 -10.395 -26.820 1.00 40.25 470 ARG A O 1
ATOM 3716 N N . ASP A 1 471 ? 10.912 -10.636 -24.615 1.00 44.91 471 ASP A N 1
ATOM 3717 C CA . ASP A 1 471 ? 9.667 -9.865 -24.466 1.00 44.91 471 ASP A CA 1
ATOM 3718 C C . ASP A 1 471 ? 9.700 -8.923 -23.267 1.00 44.91 471 ASP A C 1
ATOM 3720 O O . ASP A 1 471 ? 9.119 -9.203 -22.212 1.00 44.91 471 ASP A O 1
ATOM 3724 N N . VAL A 1 472 ? 10.347 -7.766 -23.418 1.00 52.59 472 VAL A N 1
ATOM 3725 C CA . VAL A 1 472 ? 10.025 -6.638 -22.543 1.00 52.59 472 VAL A CA 1
ATOM 3726 C C . VAL A 1 472 ? 8.748 -6.005 -23.083 1.00 52.59 472 VAL A C 1
ATOM 3728 O O . VAL A 1 472 ? 8.787 -5.310 -24.093 1.00 52.59 472 VAL A O 1
ATOM 3731 N N . GLN A 1 473 ? 7.613 -6.260 -22.422 1.00 56.06 473 GLN A N 1
ATOM 3732 C CA . GLN A 1 473 ? 6.349 -5.597 -22.753 1.00 56.06 473 GLN A CA 1
ATOM 3733 C C . GLN A 1 473 ? 6.554 -4.081 -22.683 1.00 56.06 473 GLN A C 1
ATOM 3735 O O . GLN A 1 473 ? 6.714 -3.515 -21.602 1.00 56.06 473 GLN A O 1
ATOM 3740 N N . THR A 1 474 ? 6.569 -3.454 -23.849 1.00 57.38 474 THR A N 1
ATOM 3741 C CA . THR A 1 474 ? 6.742 -2.018 -24.071 1.00 57.38 474 THR A CA 1
ATOM 3742 C C . THR A 1 474 ? 5.480 -1.483 -24.732 1.00 57.38 474 THR A C 1
ATOM 3744 O O . THR A 1 474 ? 4.724 -2.246 -25.331 1.00 57.38 474 THR A O 1
ATOM 3747 N N . GLY A 1 475 ? 5.163 -0.203 -24.517 1.00 57.44 475 GLY A N 1
ATOM 3748 C CA . GLY A 1 475 ? 3.912 0.407 -24.993 1.00 57.44 475 GLY A CA 1
ATOM 3749 C C . GLY A 1 475 ? 2.683 0.025 -24.151 1.00 57.44 475 GLY A C 1
ATOM 3750 O O . GLY A 1 475 ? 1.958 0.900 -23.658 1.00 57.44 475 GLY A O 1
ATOM 3751 N N . GLY A 1 476 ? 2.504 -1.266 -23.859 1.00 64.00 476 GLY A N 1
ATOM 3752 C CA . GLY A 1 476 ? 1.359 -1.815 -23.134 1.00 64.00 476 GLY A CA 1
ATOM 3753 C C . GLY A 1 476 ? 1.161 -1.282 -21.706 1.00 64.00 476 GLY A C 1
ATOM 3754 O O . GLY A 1 476 ? 2.091 -0.914 -20.980 1.00 64.00 476 GLY A O 1
ATOM 3755 N N . THR A 1 477 ? -0.099 -1.251 -21.259 1.00 65.25 477 THR A N 1
ATOM 3756 C CA . THR A 1 477 ? -0.416 -1.086 -19.832 1.00 65.25 477 THR A CA 1
ATOM 3757 C C . THR A 1 477 ? -0.416 -2.453 -19.167 1.00 65.25 477 THR A C 1
ATOM 3759 O O . THR A 1 477 ? -1.161 -3.353 -19.551 1.00 65.25 477 THR A O 1
ATOM 3762 N N . SER A 1 478 ? 0.420 -2.622 -18.144 1.00 75.06 478 SER A N 1
ATOM 3763 C CA . SER A 1 478 ? 0.504 -3.904 -17.451 1.00 75.06 478 SER A CA 1
ATOM 3764 C C . SER A 1 478 ? -0.836 -4.266 -16.791 1.00 75.06 478 SER A C 1
ATOM 3766 O O . SER A 1 478 ? -1.591 -3.395 -16.343 1.00 75.06 478 SER A O 1
ATOM 3768 N N . SER A 1 479 ? -1.142 -5.560 -16.676 1.00 81.12 479 SER A N 1
ATOM 3769 C CA . SER A 1 479 ? -2.397 -6.028 -16.064 1.00 81.12 479 SER A CA 1
ATOM 3770 C C . SER A 1 479 ? -2.609 -5.478 -14.642 1.00 81.12 479 SER A C 1
ATOM 3772 O O . SER A 1 479 ? -3.735 -5.137 -14.256 1.00 81.12 479 SER A O 1
ATOM 3774 N N . VAL A 1 480 ? -1.520 -5.320 -13.880 1.00 85.00 480 VAL A N 1
ATOM 3775 C CA . VAL A 1 480 ? -1.506 -4.680 -12.558 1.00 85.00 480 VAL A CA 1
ATOM 3776 C C . VAL A 1 480 ? -1.831 -3.195 -12.643 1.00 85.00 480 VAL A C 1
ATOM 3778 O O . VAL A 1 480 ? -2.667 -2.720 -11.868 1.00 85.00 480 VAL A O 1
ATOM 3781 N N . GLN A 1 481 ? -1.237 -2.467 -13.589 1.00 84.50 481 GLN A N 1
ATOM 3782 C CA . GLN A 1 481 ? -1.519 -1.047 -13.790 1.00 84.50 481 GLN A CA 1
ATOM 3783 C C . GLN A 1 481 ? -2.983 -0.818 -14.194 1.00 84.50 481 GLN A C 1
ATOM 3785 O O . GLN A 1 481 ? -3.663 0.006 -13.581 1.00 84.50 481 GLN A O 1
ATOM 3790 N N . MET A 1 482 ? -3.529 -1.619 -15.113 1.00 83.00 482 MET A N 1
ATOM 3791 C CA . MET A 1 482 ? -4.950 -1.545 -15.477 1.00 83.00 482 MET A CA 1
ATOM 3792 C C . MET A 1 482 ? -5.873 -1.825 -14.280 1.00 83.00 482 MET A C 1
ATOM 3794 O O . MET A 1 482 ? -6.939 -1.217 -14.126 1.00 83.00 482 MET A O 1
ATOM 3798 N N . ALA A 1 483 ? -5.508 -2.789 -13.425 1.00 85.94 483 ALA A N 1
ATOM 3799 C CA . ALA A 1 483 ? -6.262 -3.082 -12.209 1.00 85.94 483 ALA A CA 1
ATOM 3800 C C . ALA A 1 483 ? -6.209 -1.907 -11.218 1.00 85.94 483 ALA A C 1
ATOM 3802 O O . ALA A 1 483 ? -7.238 -1.571 -10.619 1.00 85.94 483 ALA A O 1
ATOM 3803 N N . LEU A 1 484 ? -5.044 -1.266 -11.089 1.00 88.06 484 LEU A N 1
ATOM 3804 C CA . LEU A 1 484 ? -4.832 -0.087 -10.257 1.00 88.06 484 LEU A CA 1
ATOM 3805 C C . LEU A 1 484 ? -5.646 1.110 -10.758 1.00 88.06 484 LEU A C 1
ATOM 3807 O O . LEU A 1 484 ? -6.399 1.682 -9.977 1.00 88.06 484 LEU A O 1
ATOM 3811 N N . GLU A 1 485 ? -5.578 1.456 -12.042 1.00 87.19 485 GLU A N 1
ATOM 3812 C CA . GLU A 1 485 ? -6.306 2.597 -12.617 1.00 87.19 485 GLU A CA 1
ATOM 3813 C C . GLU A 1 485 ? -7.820 2.455 -12.446 1.00 87.19 485 GLU A C 1
ATOM 3815 O O . GLU A 1 485 ? -8.498 3.386 -12.001 1.00 87.19 485 GLU A O 1
ATOM 3820 N N . ARG A 1 486 ? -8.360 1.249 -12.672 1.00 87.19 486 ARG A N 1
ATOM 3821 C CA . ARG A 1 486 ? -9.771 0.957 -12.378 1.00 87.19 486 ARG A CA 1
ATOM 3822 C C . ARG A 1 486 ? -10.082 1.153 -10.894 1.00 87.19 486 ARG A C 1
ATOM 3824 O O . ARG A 1 486 ? -11.137 1.687 -10.559 1.00 87.19 486 ARG A O 1
ATOM 3831 N N . SER A 1 487 ? -9.196 0.706 -10.006 1.00 86.31 487 SER A N 1
ATOM 3832 C CA . SER A 1 487 ? -9.349 0.823 -8.552 1.00 86.31 487 SER A CA 1
ATOM 3833 C C . SER A 1 487 ? -9.297 2.279 -8.071 1.00 86.31 487 SER A C 1
ATOM 3835 O O . SER A 1 487 ? -10.112 2.679 -7.240 1.00 86.31 487 SER A O 1
ATOM 3837 N N . VAL A 1 488 ? -8.388 3.085 -8.620 1.00 86.06 488 VAL A N 1
ATOM 3838 C CA . VAL A 1 488 ? -8.251 4.519 -8.329 1.00 86.06 488 VAL A CA 1
ATOM 3839 C C . VAL A 1 488 ? -9.460 5.286 -8.859 1.00 86.06 488 VAL A C 1
ATOM 3841 O O . VAL A 1 488 ? -10.090 6.021 -8.100 1.00 86.06 488 VAL A O 1
ATOM 3844 N N . GLY A 1 489 ? -9.887 5.023 -10.099 1.00 83.38 489 GLY A N 1
ATOM 3845 C CA . GLY A 1 489 ? -11.124 5.587 -10.645 1.00 83.38 489 GLY A CA 1
ATOM 3846 C C . GLY A 1 489 ? -12.357 5.202 -9.818 1.00 83.38 489 GLY A C 1
ATOM 3847 O O . GLY A 1 489 ? -13.292 5.989 -9.664 1.00 83.38 489 GLY A O 1
ATOM 3848 N N . TYR A 1 490 ? -12.357 4.011 -9.210 1.00 79.94 490 TYR A N 1
ATOM 3849 C CA . TYR A 1 490 ? -13.385 3.629 -8.245 1.00 79.94 490 TYR A CA 1
ATOM 3850 C C . TYR A 1 490 ? -13.289 4.366 -6.911 1.00 79.94 490 TYR A C 1
ATOM 3852 O O . TYR A 1 490 ? -14.342 4.649 -6.340 1.00 79.94 490 TYR A O 1
ATOM 3860 N N . SER A 1 491 ? -12.084 4.660 -6.424 1.00 80.56 491 SER A N 1
ATOM 3861 C CA . SER A 1 491 ? -11.863 5.456 -5.213 1.00 80.56 491 SER A CA 1
ATOM 3862 C C . SER A 1 491 ? -12.373 6.882 -5.388 1.00 80.56 491 SER A C 1
ATOM 3864 O O . SER A 1 491 ? -13.180 7.327 -4.576 1.00 80.56 491 SER A O 1
ATOM 3866 N N . GLY A 1 492 ? -12.029 7.543 -6.500 1.00 80.88 492 GLY A N 1
ATOM 3867 C CA . GLY A 1 492 ? -12.483 8.910 -6.785 1.00 80.88 492 GLY A CA 1
ATOM 3868 C C . GLY A 1 492 ? -14.011 9.041 -6.809 1.00 80.88 492 GLY A C 1
ATOM 3869 O O . GLY A 1 492 ? -14.570 9.991 -6.271 1.00 80.88 492 GLY A O 1
ATOM 3870 N N . ARG A 1 493 ? -14.730 8.028 -7.321 1.00 78.31 493 ARG A N 1
ATOM 3871 C CA . ARG A 1 493 ? -16.208 7.997 -7.255 1.00 78.31 493 ARG A CA 1
ATOM 3872 C C . ARG A 1 493 ? -16.749 7.826 -5.833 1.00 78.31 493 ARG A C 1
ATOM 3874 O O . ARG A 1 493 ? -17.812 8.352 -5.524 1.00 78.31 493 ARG A O 1
ATOM 3881 N N . VAL A 1 494 ? -16.064 7.058 -4.983 1.00 76.88 494 VAL A N 1
ATOM 3882 C CA . VAL A 1 494 ? -16.451 6.902 -3.570 1.00 76.88 494 VAL A CA 1
ATOM 3883 C C . VAL A 1 494 ? -16.195 8.198 -2.803 1.00 76.88 494 VAL A C 1
ATOM 3885 O O . VAL A 1 494 ? -17.012 8.565 -1.966 1.00 76.88 494 VAL A O 1
ATOM 3888 N N . GLU A 1 495 ? -15.105 8.905 -3.097 1.00 79.94 495 GLU A N 1
ATOM 3889 C CA . GLU A 1 495 ? -14.808 10.219 -2.514 1.00 79.94 495 GLU A CA 1
ATOM 3890 C C . GLU A 1 495 ? -15.843 11.267 -2.933 1.00 79.94 495 GLU A C 1
ATOM 3892 O O . GLU A 1 495 ? -16.398 11.935 -2.066 1.00 79.94 495 GLU A O 1
ATOM 3897 N N . ALA A 1 496 ? -16.216 11.319 -4.216 1.00 77.19 496 ALA A N 1
ATOM 3898 C CA . ALA A 1 496 ? -17.305 12.178 -4.687 1.00 77.19 496 ALA A CA 1
ATOM 3899 C C . ALA A 1 496 ? -18.644 11.850 -3.998 1.00 77.19 496 ALA A C 1
ATOM 3901 O O . ALA A 1 496 ? -19.373 12.746 -3.578 1.00 77.19 496 ALA A O 1
ATOM 3902 N N . ALA A 1 497 ? -18.954 10.563 -3.807 1.00 76.50 497 ALA A N 1
ATOM 3903 C CA . ALA A 1 497 ? -20.150 10.158 -3.073 1.00 76.50 497 ALA A CA 1
ATOM 3904 C C . ALA A 1 497 ? -20.090 10.555 -1.590 1.00 76.50 497 ALA A C 1
ATOM 3906 O O . ALA A 1 497 ? -21.099 10.978 -1.031 1.00 76.50 497 ALA A O 1
ATOM 3907 N N . ARG A 1 498 ? -18.922 10.464 -0.947 1.00 78.25 498 ARG A N 1
ATOM 3908 C CA . ARG A 1 498 ? -18.721 10.943 0.430 1.00 78.25 498 ARG A CA 1
ATOM 3909 C C . ARG A 1 498 ? -18.856 12.457 0.547 1.00 78.25 498 ARG A C 1
ATOM 3911 O O . ARG A 1 498 ? -19.496 12.903 1.486 1.00 78.25 498 ARG A O 1
ATOM 3918 N N . ALA A 1 499 ? -18.397 13.223 -0.437 1.00 78.25 499 ALA A N 1
ATOM 3919 C CA . ALA A 1 499 ? -18.601 14.669 -0.441 1.00 78.25 499 ALA A CA 1
ATOM 3920 C C . ALA A 1 499 ? -20.099 15.044 -0.416 1.00 78.25 499 ALA A C 1
ATOM 3922 O O . ALA A 1 499 ? -20.489 15.961 0.298 1.00 78.25 499 ALA A O 1
ATOM 3923 N N . THR A 1 500 ? -20.967 14.283 -1.103 1.00 74.81 500 THR A N 1
ATOM 3924 C CA . THR A 1 500 ? -22.432 14.486 -1.003 1.00 74.81 500 THR A CA 1
ATOM 3925 C C . THR A 1 500 ? -23.004 14.116 0.367 1.00 74.81 500 THR A C 1
ATOM 3927 O O . THR A 1 500 ? -24.008 14.676 0.788 1.00 74.81 500 THR A O 1
ATOM 3930 N N . LEU A 1 501 ? -22.372 13.180 1.082 1.00 71.69 501 LEU A N 1
ATOM 3931 C CA . LEU A 1 501 ? -22.760 12.808 2.444 1.00 71.69 501 LEU A CA 1
ATOM 3932 C C . LEU A 1 501 ? -22.382 13.897 3.447 1.00 71.69 501 LEU A C 1
ATOM 3934 O O . LEU A 1 501 ? -23.172 14.189 4.339 1.00 71.69 501 LEU A O 1
ATOM 3938 N N . ASP A 1 502 ? -21.209 14.506 3.279 1.00 72.69 502 ASP A N 1
ATOM 3939 C CA . ASP A 1 502 ? -20.737 15.582 4.151 1.00 72.69 502 ASP A CA 1
ATOM 3940 C C . ASP A 1 502 ? -21.599 16.847 4.003 1.00 72.69 502 ASP A C 1
ATOM 3942 O O . ASP A 1 502 ? -21.860 17.518 4.993 1.00 72.69 502 ASP A O 1
ATOM 3946 N N . GLN A 1 503 ? -22.149 17.114 2.810 1.00 70.50 503 GLN A N 1
ATOM 3947 C CA . GLN A 1 503 ? -23.141 18.184 2.597 1.00 70.50 503 GLN A CA 1
ATOM 3948 C C . GLN A 1 503 ? -24.460 17.957 3.352 1.00 70.50 503 GLN A C 1
ATOM 3950 O O . GLN A 1 503 ? -25.160 18.910 3.679 1.00 70.50 503 GLN A O 1
ATOM 3955 N N . VAL A 1 504 ? -24.814 16.696 3.605 1.00 66.12 504 VAL A N 1
ATOM 3956 C CA . VAL A 1 504 ? -26.055 16.299 4.289 1.00 66.12 504 VAL A CA 1
ATOM 3957 C C . VAL A 1 504 ? -25.839 16.120 5.792 1.00 66.12 504 VAL A C 1
ATOM 3959 O O . VAL A 1 504 ? -26.797 16.103 6.561 1.00 66.12 504 VAL A O 1
ATOM 3962 N N . LYS A 1 505 ? -24.589 15.966 6.235 1.00 66.38 505 LYS A N 1
ATOM 3963 C CA . LYS A 1 505 ? -24.250 15.805 7.645 1.00 66.38 505 LYS A CA 1
ATOM 3964 C C . LYS A 1 505 ? -24.484 17.125 8.383 1.00 66.38 505 LYS A C 1
ATOM 3966 O O . LYS A 1 505 ? -23.619 17.990 8.418 1.00 66.38 505 LYS A O 1
ATOM 3971 N N . VAL A 1 506 ? -25.664 17.254 8.980 1.00 65.50 506 VAL A N 1
ATOM 3972 C CA . VAL A 1 506 ? -26.019 18.349 9.885 1.00 65.50 506 VAL A CA 1
ATOM 3973 C C . VAL A 1 506 ? -25.764 17.888 11.320 1.00 65.50 506 VAL A C 1
ATOM 3975 O O . VAL A 1 506 ? -26.174 16.788 11.678 1.00 65.50 506 VAL A O 1
ATOM 3978 N N . GLU A 1 507 ? -25.073 18.697 12.123 1.00 64.38 507 GLU A N 1
ATOM 3979 C CA . GLU A 1 507 ? -24.772 18.393 13.539 1.00 64.38 507 GLU A CA 1
ATOM 3980 C C . GLU A 1 507 ? -25.976 18.652 14.468 1.00 64.38 507 GLU A C 1
ATOM 3982 O O . GLU A 1 507 ? -26.050 18.140 15.578 1.00 64.38 507 GLU A O 1
ATOM 3987 N N . ASP A 1 508 ? -26.970 19.418 14.012 1.00 69.62 508 ASP A N 1
ATOM 3988 C CA . ASP A 1 508 ? -28.183 19.675 14.788 1.00 69.62 508 ASP A CA 1
ATOM 3989 C C . ASP A 1 508 ? -29.187 18.517 14.661 1.00 69.62 508 ASP A C 1
ATOM 3991 O O . ASP A 1 508 ? -29.778 18.280 13.599 1.00 69.62 508 ASP A O 1
ATOM 3995 N N . ILE A 1 509 ? -29.450 17.841 15.783 1.00 69.31 509 ILE A N 1
ATOM 3996 C CA . ILE A 1 509 ? -30.406 16.724 15.896 1.00 69.31 509 ILE A CA 1
ATOM 3997 C C . ILE A 1 509 ? -31.799 17.121 15.419 1.00 69.31 509 ILE A C 1
ATOM 3999 O O . ILE A 1 509 ? -32.418 16.385 14.652 1.00 69.31 509 ILE A O 1
ATOM 4003 N N . ASP A 1 510 ? -32.278 18.296 15.827 1.00 72.12 510 ASP A N 1
ATOM 4004 C CA . ASP A 1 510 ? -33.608 18.784 15.457 1.00 72.12 510 ASP A CA 1
ATOM 4005 C C . ASP A 1 510 ? -33.743 18.940 13.933 1.00 72.12 510 ASP A C 1
ATOM 4007 O O . ASP A 1 510 ? -34.781 18.608 13.354 1.00 72.12 510 ASP A O 1
ATOM 4011 N N . THR A 1 511 ? -32.669 19.367 13.263 1.00 73.56 511 THR A N 1
ATOM 4012 C CA . THR A 1 511 ? -32.622 19.480 11.802 1.00 73.56 511 THR A CA 1
ATOM 4013 C C . THR A 1 511 ? -32.596 18.102 11.145 1.00 73.56 511 THR A C 1
ATOM 4015 O O . THR A 1 511 ? -33.363 17.857 10.215 1.00 73.56 511 THR A O 1
ATOM 4018 N N . ASN A 1 512 ? -31.793 17.162 11.656 1.00 74.31 512 ASN A N 1
ATOM 4019 C CA . ASN A 1 512 ? -31.776 15.781 11.161 1.00 74.31 512 ASN A CA 1
ATOM 4020 C C . ASN A 1 512 ? -33.144 15.095 11.305 1.00 74.31 512 ASN A C 1
ATOM 4022 O O . ASN A 1 512 ? -33.582 14.396 10.389 1.00 74.31 512 ASN A O 1
ATOM 4026 N N . VAL A 1 513 ? -33.845 15.314 12.420 1.00 74.81 513 VAL A N 1
ATOM 4027 C CA . VAL A 1 513 ? -35.199 14.784 12.641 1.00 74.81 513 VAL A CA 1
ATOM 4028 C C . VAL A 1 513 ? -36.210 15.438 11.695 1.00 74.81 513 VAL A C 1
ATOM 4030 O O . VAL A 1 513 ? -37.102 14.750 11.200 1.00 74.81 513 VAL A O 1
ATOM 4033 N N . ALA A 1 514 ? -36.073 16.735 11.399 1.00 77.06 514 ALA A N 1
ATOM 4034 C CA . ALA A 1 514 ? -36.910 17.409 10.406 1.00 77.06 514 ALA A CA 1
ATOM 4035 C C . ALA A 1 514 ? -36.714 16.815 8.999 1.00 77.06 514 ALA A C 1
ATOM 4037 O O . ALA A 1 514 ? -37.696 16.460 8.348 1.00 77.06 514 ALA A O 1
ATOM 4038 N N . VAL A 1 515 ? -35.459 16.605 8.576 1.00 74.12 515 VAL A N 1
ATOM 4039 C CA . VAL A 1 515 ? -35.134 15.933 7.303 1.00 74.12 515 VAL A CA 1
ATOM 4040 C C . VAL A 1 515 ? -35.740 14.527 7.262 1.00 74.12 515 VAL A C 1
ATOM 4042 O O . VAL A 1 515 ? -36.335 14.147 6.254 1.00 74.12 515 VAL A O 1
ATOM 4045 N N . LEU A 1 516 ? -35.641 13.766 8.359 1.00 80.69 516 LEU A N 1
ATOM 4046 C CA . LEU A 1 516 ? -36.205 12.418 8.441 1.00 80.69 516 LEU A CA 1
ATOM 4047 C C . LEU A 1 516 ? -37.723 12.428 8.256 1.00 80.69 516 LEU A C 1
ATOM 4049 O O . LEU A 1 516 ? -38.247 11.635 7.476 1.00 80.69 516 LEU A O 1
ATOM 4053 N N . LYS A 1 517 ? -38.427 13.318 8.967 1.00 78.88 517 LYS A N 1
ATOM 4054 C CA . LYS A 1 517 ? -39.888 13.447 8.872 1.00 78.88 517 LYS A CA 1
ATOM 4055 C C . LYS A 1 517 ? -40.327 13.770 7.448 1.00 78.88 517 LYS A C 1
ATOM 4057 O O . LYS A 1 517 ? -41.275 13.155 6.970 1.00 78.88 517 LYS A O 1
ATOM 4062 N N . GLU A 1 518 ? -39.610 14.662 6.773 1.00 78.56 518 GLU A N 1
ATOM 4063 C CA . GLU A 1 518 ? -39.919 15.047 5.396 1.00 78.56 518 GLU A CA 1
ATOM 4064 C C . GLU A 1 518 ? -39.637 13.901 4.406 1.00 78.56 518 GLU A C 1
ATOM 4066 O O . GLU A 1 518 ? -40.442 13.617 3.522 1.00 78.56 518 GLU A O 1
ATOM 4071 N N . LEU A 1 519 ? -38.534 13.161 4.576 1.00 79.19 519 LEU A N 1
ATOM 4072 C CA . LEU A 1 519 ? -38.230 11.990 3.740 1.00 79.19 519 LEU A CA 1
ATOM 4073 C C . LEU A 1 519 ? -39.226 10.841 3.942 1.00 79.19 519 LEU A C 1
ATOM 4075 O O . LEU A 1 519 ? -39.497 10.090 3.004 1.00 79.19 519 LEU A O 1
ATOM 4079 N N . LEU A 1 520 ? -39.764 10.701 5.155 1.00 81.81 520 LEU A N 1
ATOM 4080 C CA . LEU A 1 520 ? -40.765 9.694 5.497 1.00 81.81 520 LEU A CA 1
ATOM 4081 C C . LEU A 1 520 ? -42.201 10.165 5.220 1.00 81.81 520 LEU A C 1
ATOM 4083 O O . LEU A 1 520 ? -43.120 9.352 5.315 1.00 81.81 520 LEU A O 1
ATOM 4087 N N . PHE A 1 521 ? -42.408 11.434 4.850 1.00 83.19 521 PHE A N 1
ATOM 4088 C CA . PHE A 1 521 ? -43.727 12.023 4.610 1.00 83.19 521 PHE A CA 1
ATOM 4089 C C . PHE A 1 521 ? -44.614 11.182 3.673 1.00 83.19 521 PHE A C 1
ATOM 4091 O O . PHE A 1 521 ? -45.758 10.916 4.048 1.00 83.19 521 PHE A O 1
ATOM 4098 N N . PRO A 1 522 ? -44.120 10.647 2.533 1.00 76.62 522 PRO A N 1
ATOM 4099 C CA . PRO A 1 522 ? -44.936 9.792 1.668 1.00 76.62 522 PRO A CA 1
ATOM 4100 C C . PRO A 1 522 ? -45.432 8.517 2.364 1.00 76.62 522 PRO A C 1
ATOM 4102 O O . PRO A 1 522 ? -46.559 8.085 2.141 1.00 76.62 522 PRO A O 1
ATOM 4105 N N . LEU A 1 523 ? -44.611 7.917 3.231 1.00 80.50 523 LEU A N 1
ATOM 4106 C CA . LEU A 1 523 ? -44.983 6.720 3.993 1.00 80.50 523 LEU A CA 1
ATOM 4107 C C . LEU A 1 523 ? -45.952 7.058 5.128 1.00 80.50 523 LEU A C 1
ATOM 4109 O O . LEU A 1 523 ? -46.873 6.289 5.390 1.00 80.50 523 LEU A O 1
ATOM 4113 N N . ILE A 1 524 ? -45.765 8.212 5.774 1.00 82.44 524 ILE A N 1
ATOM 4114 C CA . ILE A 1 524 ? -46.673 8.719 6.807 1.00 82.44 524 ILE A CA 1
ATOM 4115 C C . ILE A 1 524 ? -48.059 8.971 6.203 1.00 82.44 524 ILE A C 1
ATOM 4117 O O . ILE A 1 524 ? -49.057 8.598 6.812 1.00 82.44 524 ILE A O 1
ATOM 4121 N N . GLU A 1 525 ? -48.138 9.546 5.002 1.00 83.50 525 GLU A N 1
ATOM 4122 C CA . GLU A 1 525 ? -49.409 9.789 4.314 1.00 83.50 525 GLU A CA 1
ATOM 4123 C C . GLU A 1 525 ? -50.101 8.479 3.911 1.00 83.50 525 GLU A C 1
ATOM 4125 O O . GLU A 1 525 ? -51.295 8.320 4.156 1.00 83.50 525 GLU A O 1
ATOM 4130 N N . ILE A 1 526 ? -49.360 7.492 3.389 1.00 82.44 526 ILE A N 1
ATOM 4131 C CA . ILE A 1 526 ? -49.905 6.146 3.131 1.00 82.44 526 ILE A CA 1
ATOM 4132 C C . ILE A 1 526 ? -50.427 5.518 4.432 1.00 82.44 526 ILE A C 1
ATOM 4134 O O . ILE A 1 526 ? -51.528 4.970 4.453 1.00 82.44 526 ILE A O 1
ATOM 4138 N N . GLY A 1 527 ? -49.670 5.636 5.527 1.00 80.38 527 GLY A N 1
ATOM 4139 C CA . GLY A 1 527 ? -50.070 5.150 6.848 1.00 80.38 527 GLY A CA 1
ATOM 4140 C C . GLY A 1 527 ? -51.354 5.809 7.354 1.00 80.38 527 GLY A C 1
ATOM 4141 O O . GLY A 1 527 ? -52.254 5.109 7.806 1.00 80.38 527 GLY A O 1
ATOM 4142 N N . LYS A 1 528 ? -51.487 7.132 7.199 1.00 86.81 528 LYS A N 1
ATOM 4143 C CA . LYS A 1 528 ? -52.715 7.870 7.535 1.00 86.81 528 LYS A CA 1
ATOM 4144 C C . LYS A 1 528 ? -53.905 7.419 6.695 1.00 86.81 528 LYS A C 1
ATOM 4146 O O . LYS A 1 528 ? -54.987 7.252 7.236 1.00 86.81 528 LYS A O 1
ATOM 4151 N N . ARG A 1 529 ? -53.717 7.182 5.392 1.00 84.44 529 ARG A N 1
ATOM 4152 C CA . ARG A 1 529 ? -54.785 6.671 4.513 1.00 84.44 529 ARG A CA 1
ATOM 4153 C C . ARG A 1 529 ? -55.234 5.268 4.913 1.00 84.44 529 ARG A C 1
ATOM 4155 O O . ARG A 1 529 ? -56.426 4.990 4.879 1.00 84.44 529 ARG A O 1
ATOM 4162 N N . LEU A 1 530 ? -54.301 4.402 5.305 1.00 82.94 530 LEU A N 1
ATOM 4163 C CA . LEU A 1 530 ? -54.621 3.071 5.824 1.00 82.94 530 LEU A CA 1
ATOM 4164 C C . LEU A 1 530 ? -55.336 3.145 7.176 1.00 82.94 530 LEU A C 1
ATOM 4166 O O . LEU A 1 530 ? -56.292 2.406 7.382 1.00 82.94 530 LEU A O 1
ATOM 4170 N N . LEU A 1 531 ? -54.908 4.048 8.063 1.00 85.06 531 LEU A N 1
ATOM 4171 C CA . LEU A 1 531 ? -55.560 4.276 9.352 1.00 85.06 531 LEU A CA 1
ATOM 4172 C C . LEU A 1 531 ? -56.987 4.810 9.166 1.00 85.06 531 LEU A C 1
ATOM 4174 O O . LEU A 1 531 ? -57.908 4.226 9.713 1.00 85.06 531 LEU A O 1
ATOM 4178 N N . PHE A 1 532 ? -57.185 5.810 8.305 1.00 83.88 532 PHE A N 1
ATOM 4179 C CA . PHE A 1 532 ? -58.502 6.345 7.926 1.00 83.88 532 PHE A CA 1
ATOM 4180 C C . PHE A 1 532 ? -59.451 5.251 7.400 1.00 83.88 532 PHE A C 1
ATOM 4182 O O . PHE A 1 532 ? -60.638 5.222 7.719 1.00 83.88 532 PHE A O 1
ATOM 4189 N N . LEU A 1 533 ? -58.923 4.304 6.612 1.00 83.19 533 LEU A N 1
ATOM 4190 C CA . LEU A 1 533 ? -59.686 3.142 6.146 1.00 83.19 533 LEU A CA 1
ATOM 4191 C C . LEU A 1 533 ? -59.976 2.140 7.276 1.00 83.19 533 LEU A C 1
ATOM 4193 O O . LEU A 1 533 ? -61.048 1.536 7.286 1.00 83.19 533 LEU A O 1
ATOM 4197 N N . ALA A 1 534 ? -59.049 1.950 8.214 1.00 82.62 534 ALA A N 1
ATOM 4198 C CA . ALA A 1 534 ? -59.205 1.040 9.347 1.00 82.62 534 ALA A CA 1
ATOM 4199 C C . ALA A 1 534 ? -60.141 1.587 10.439 1.00 82.62 534 ALA A C 1
ATOM 4201 O O . ALA A 1 534 ? -60.819 0.802 11.095 1.00 82.62 534 ALA A O 1
ATOM 4202 N N . GLU A 1 535 ? -60.198 2.909 10.607 1.00 87.25 535 GLU A N 1
ATOM 4203 C CA . GLU A 1 535 ? -61.108 3.618 11.516 1.00 87.25 535 GLU A CA 1
ATOM 4204 C C . GLU A 1 535 ? -62.525 3.765 10.935 1.00 87.25 535 GLU A C 1
ATOM 4206 O O . GLU A 1 535 ? -63.430 4.219 11.630 1.00 87.25 535 GLU A O 1
ATOM 4211 N N . TRP A 1 536 ? -62.745 3.310 9.693 1.00 81.69 536 TRP A N 1
ATOM 4212 C CA . TRP A 1 536 ? -64.046 3.317 9.010 1.00 81.69 536 TRP A CA 1
ATOM 4213 C C . TRP A 1 536 ? -64.667 4.708 8.837 1.00 81.69 536 TRP A C 1
ATOM 4215 O O . TRP A 1 536 ? -65.888 4.819 8.718 1.00 81.69 536 TRP A O 1
ATOM 4225 N N . GLU A 1 537 ? -63.844 5.759 8.756 1.00 81.88 537 GLU A N 1
ATOM 4226 C CA . GLU A 1 537 ? -64.328 7.131 8.550 1.00 81.88 537 GLU A CA 1
ATOM 4227 C C . GLU A 1 537 ? -65.192 7.248 7.278 1.00 81.88 537 GLU A C 1
ATOM 4229 O O . GLU A 1 537 ? -66.259 7.859 7.305 1.00 81.88 537 GLU A O 1
ATOM 4234 N N . ASP A 1 538 ? -64.779 6.590 6.186 1.00 85.00 538 ASP A N 1
ATOM 4235 C CA . ASP A 1 538 ? -65.586 6.403 4.973 1.00 85.00 538 ASP A CA 1
ATOM 4236 C C . ASP A 1 538 ? -66.000 4.926 4.821 1.00 85.00 538 ASP A C 1
ATOM 4238 O O . ASP A 1 538 ? -65.262 4.134 4.216 1.00 85.00 538 ASP A O 1
ATOM 4242 N N . PRO A 1 539 ? -67.200 4.523 5.277 1.00 86.06 539 PRO A N 1
ATOM 4243 C CA . PRO A 1 539 ? -67.571 3.113 5.358 1.00 86.06 539 PRO A CA 1
ATOM 4244 C C . PRO A 1 539 ? -67.551 2.406 3.999 1.00 86.06 539 PRO A C 1
ATOM 4246 O O . PRO A 1 539 ? -67.086 1.274 3.905 1.00 86.06 539 PRO A O 1
ATOM 4249 N N . LEU A 1 540 ? -67.982 3.069 2.919 1.00 87.50 540 LEU A N 1
ATOM 4250 C CA . LEU A 1 540 ? -67.953 2.484 1.571 1.00 87.50 540 LEU A CA 1
ATOM 4251 C C . LEU A 1 540 ? -66.524 2.185 1.095 1.00 87.50 540 LEU A C 1
ATOM 4253 O O . LEU A 1 540 ? -66.273 1.117 0.538 1.00 87.50 540 LEU A O 1
ATOM 4257 N N . LYS A 1 541 ? -65.576 3.102 1.326 1.00 87.38 541 LYS A N 1
ATOM 4258 C CA . LYS A 1 541 ? -64.174 2.904 0.929 1.00 87.38 541 LYS A CA 1
ATOM 4259 C C . LYS A 1 541 ? -63.526 1.806 1.765 1.00 87.38 541 LYS A C 1
ATOM 4261 O O . LYS A 1 541 ? -62.820 0.971 1.205 1.00 87.38 541 LYS A O 1
ATOM 4266 N N . SER A 1 542 ? -63.807 1.773 3.065 1.00 89.81 542 SER A N 1
ATOM 4267 C CA . SER A 1 542 ? -63.334 0.728 3.975 1.00 89.81 542 SER A CA 1
ATOM 4268 C C . SER A 1 542 ? -63.888 -0.651 3.614 1.00 89.81 542 SER A C 1
ATOM 4270 O O . SER A 1 542 ? -63.117 -1.607 3.554 1.00 89.81 542 SER A O 1
ATOM 4272 N N . TYR A 1 543 ? -65.177 -0.756 3.262 1.00 87.75 543 TYR A N 1
ATOM 4273 C CA . TYR A 1 543 ? -65.771 -2.001 2.758 1.00 87.75 543 TYR A CA 1
ATOM 4274 C C . TYR A 1 543 ? -65.095 -2.478 1.474 1.00 87.75 543 TYR A C 1
ATOM 4276 O O . TYR A 1 543 ? -64.699 -3.640 1.392 1.00 87.75 543 TYR A O 1
ATOM 4284 N N . VAL A 1 544 ? -64.936 -1.596 0.482 1.00 89.38 544 VAL A N 1
ATOM 4285 C CA . VAL A 1 544 ? -64.277 -1.939 -0.789 1.00 89.38 544 VAL A CA 1
ATOM 4286 C C . VAL A 1 544 ? -62.828 -2.359 -0.549 1.00 89.38 544 VAL A C 1
ATOM 4288 O O . VAL A 1 544 ? -62.386 -3.368 -1.094 1.00 89.38 544 VAL A O 1
ATOM 4291 N N . PHE A 1 545 ? -62.094 -1.631 0.294 1.00 86.94 545 PHE A N 1
ATOM 4292 C CA . PHE A 1 545 ? -60.718 -1.965 0.652 1.00 86.94 545 PHE A CA 1
ATOM 4293 C C . PHE A 1 545 ? -60.622 -3.337 1.329 1.00 86.94 545 PHE A C 1
ATOM 4295 O O . PHE A 1 545 ? -59.821 -4.170 0.901 1.00 86.94 545 PHE A O 1
ATOM 4302 N N . LEU A 1 546 ? -61.468 -3.599 2.330 1.00 87.94 546 LEU A N 1
ATOM 4303 C CA . LEU A 1 546 ? -61.523 -4.881 3.029 1.00 87.94 546 LEU A CA 1
ATOM 4304 C C . LEU A 1 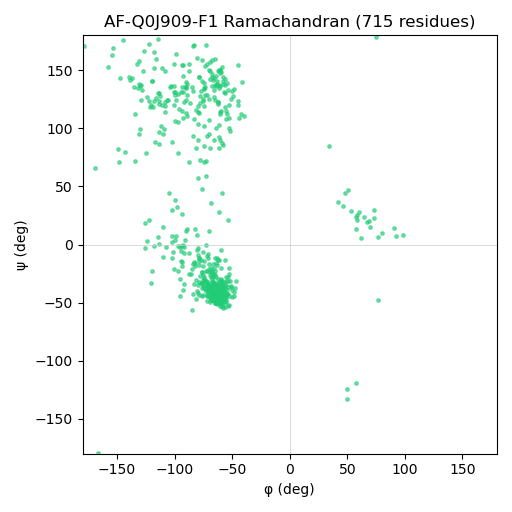546 ? -61.882 -6.020 2.070 1.00 87.94 546 LEU A C 1
ATOM 4306 O O . LEU A 1 546 ? -61.222 -7.056 2.079 1.00 87.94 546 LEU A O 1
ATOM 4310 N N . PHE A 1 547 ? -62.883 -5.823 1.210 1.00 89.31 547 PHE A N 1
ATOM 4311 C CA . PHE A 1 547 ? -63.298 -6.817 0.223 1.00 89.31 547 PHE A CA 1
ATOM 4312 C C . PHE A 1 547 ? -62.176 -7.126 -0.776 1.00 89.31 547 PHE A C 1
ATOM 4314 O O . PHE A 1 547 ? -61.861 -8.293 -1.002 1.00 89.31 547 PHE A O 1
ATOM 4321 N N . CYS A 1 548 ? -61.512 -6.101 -1.319 1.00 85.88 548 CYS A N 1
ATOM 4322 C CA . CYS A 1 548 ? -60.351 -6.263 -2.195 1.00 85.88 548 CYS A CA 1
ATOM 4323 C C . CYS A 1 548 ? -59.201 -6.994 -1.490 1.00 85.88 548 CYS A C 1
ATOM 4325 O O . CYS A 1 548 ? -58.602 -7.901 -2.068 1.00 85.88 548 CYS A O 1
ATOM 4327 N N . PHE A 1 549 ? -58.905 -6.638 -0.238 1.00 84.25 549 PHE A N 1
ATOM 4328 C CA . PHE A 1 549 ? -57.857 -7.285 0.546 1.00 84.25 549 PHE A CA 1
ATOM 4329 C C . PHE A 1 549 ? -58.170 -8.767 0.793 1.00 84.25 549 PHE A C 1
ATOM 4331 O O . PHE A 1 549 ? -57.342 -9.631 0.502 1.00 84.25 549 PHE A O 1
ATOM 4338 N N . LEU A 1 550 ? -59.389 -9.077 1.246 1.00 86.69 550 LEU A N 1
ATOM 4339 C CA . LEU A 1 550 ? -59.856 -10.451 1.444 1.00 86.69 550 LEU A CA 1
ATOM 4340 C C . LEU A 1 550 ? -59.859 -11.247 0.134 1.00 86.69 550 LEU A C 1
ATOM 4342 O O . LEU A 1 550 ? -59.470 -12.411 0.130 1.00 86.69 550 LEU A O 1
ATOM 4346 N N . PHE A 1 551 ? -60.222 -10.625 -0.988 1.00 85.62 551 PHE A N 1
ATOM 4347 C CA . PHE A 1 551 ? -60.177 -11.256 -2.306 1.00 85.62 551 PHE A CA 1
ATOM 4348 C C . PHE A 1 551 ? -58.744 -11.613 -2.733 1.00 85.62 551 PHE A C 1
ATOM 4350 O O . PHE A 1 551 ? -58.497 -12.727 -3.205 1.00 85.62 551 PHE A O 1
ATOM 4357 N N . ILE A 1 552 ? -57.782 -10.705 -2.522 1.00 82.44 552 ILE A N 1
ATOM 4358 C CA . ILE A 1 552 ? -56.352 -10.944 -2.787 1.00 82.44 552 ILE A CA 1
ATOM 4359 C C . ILE A 1 552 ? -55.824 -12.095 -1.918 1.00 82.44 552 ILE A C 1
ATOM 4361 O O . ILE A 1 552 ? -55.074 -12.943 -2.411 1.00 82.44 552 ILE A O 1
ATOM 4365 N N . VAL A 1 553 ? -56.233 -12.150 -0.645 1.00 81.56 553 VAL A N 1
ATOM 4366 C CA . VAL A 1 553 ? -55.880 -13.230 0.292 1.00 81.56 553 VAL A CA 1
ATOM 4367 C C . VAL A 1 553 ? -56.474 -14.561 -0.167 1.00 81.56 553 VAL A C 1
ATOM 4369 O O . VAL A 1 553 ? -55.743 -15.541 -0.295 1.00 81.56 553 VAL A O 1
ATOM 4372 N N . TYR A 1 554 ? -57.771 -14.586 -0.476 1.00 80.31 554 TYR A N 1
ATOM 4373 C CA . TYR A 1 554 ? -58.501 -15.784 -0.890 1.00 80.31 554 TYR A CA 1
ATOM 4374 C C . TYR A 1 554 ? -57.936 -16.402 -2.175 1.00 80.31 554 TYR A C 1
ATOM 4376 O O . TYR A 1 554 ? -57.791 -17.619 -2.268 1.00 80.31 554 TYR A O 1
ATOM 4384 N N . ARG A 1 555 ? -57.545 -15.575 -3.154 1.00 81.81 555 ARG A N 1
ATOM 4385 C CA . ARG A 1 555 ? -56.888 -16.050 -4.384 1.00 81.81 555 ARG A CA 1
ATOM 4386 C C . ARG A 1 555 ? -55.424 -16.458 -4.209 1.00 81.81 555 ARG A C 1
ATOM 4388 O O . ARG A 1 555 ? -54.821 -16.938 -5.167 1.00 81.81 555 ARG A O 1
ATOM 4395 N N . GLY A 1 556 ? -54.830 -16.246 -3.034 1.00 74.31 556 GLY A N 1
ATOM 4396 C CA . GLY A 1 556 ? -53.402 -16.484 -2.812 1.00 74.31 556 GLY A CA 1
ATOM 4397 C C . GLY A 1 556 ? -52.497 -15.491 -3.551 1.00 74.31 556 GLY A C 1
ATOM 4398 O O . GLY A 1 556 ? -51.316 -15.760 -3.760 1.00 74.31 556 GLY A O 1
ATOM 4399 N N . TRP A 1 557 ? -53.024 -14.330 -3.951 1.00 76.62 557 TRP A N 1
ATOM 4400 C CA . TRP A 1 557 ? -52.284 -13.322 -4.717 1.00 76.62 557 TRP A CA 1
ATOM 4401 C C . TRP A 1 557 ? -51.375 -12.434 -3.870 1.00 76.62 557 TRP A C 1
ATOM 4403 O O . TRP A 1 557 ? -50.597 -11.664 -4.430 1.00 76.62 557 TRP A O 1
ATOM 4413 N N . ILE A 1 558 ? -51.410 -12.578 -2.541 1.00 73.81 558 ILE A N 1
ATOM 4414 C CA . ILE A 1 558 ? -50.507 -11.878 -1.610 1.00 73.81 558 ILE A CA 1
ATOM 4415 C C . ILE A 1 558 ? -49.050 -11.988 -2.074 1.00 73.81 558 ILE A C 1
ATOM 4417 O O . ILE A 1 558 ? -48.289 -11.028 -1.989 1.00 73.81 558 ILE A O 1
ATOM 4421 N N . TRP A 1 559 ? -48.670 -13.144 -2.620 1.00 75.69 559 TRP A N 1
ATOM 4422 C CA . TRP A 1 559 ? -47.317 -13.387 -3.095 1.00 75.69 559 TRP A CA 1
ATOM 4423 C C . TRP A 1 559 ? -46.908 -12.504 -4.282 1.00 75.69 559 TRP A C 1
ATOM 4425 O O . TRP A 1 559 ? -45.771 -12.044 -4.328 1.00 75.69 559 TRP A O 1
ATOM 4435 N N . TYR A 1 560 ? -47.831 -12.199 -5.199 1.00 80.19 560 TYR A N 1
ATOM 4436 C CA . TYR A 1 560 ? -47.559 -11.351 -6.364 1.00 80.19 560 TYR A CA 1
ATOM 4437 C C . TYR A 1 560 ? -47.438 -9.864 -6.013 1.00 80.19 560 TYR A C 1
ATOM 4439 O O . TYR A 1 560 ? -46.888 -9.106 -6.811 1.00 80.19 560 TYR A O 1
ATOM 4447 N N . ILE A 1 561 ? -47.859 -9.443 -4.813 1.00 81.56 561 ILE A N 1
ATOM 4448 C CA . ILE A 1 561 ? -47.710 -8.053 -4.353 1.00 81.56 561 ILE A CA 1
ATOM 4449 C C . ILE A 1 561 ? -46.233 -7.634 -4.379 1.00 81.56 561 ILE A C 1
ATOM 4451 O O . ILE A 1 561 ? -45.907 -6.544 -4.849 1.00 81.56 561 ILE A O 1
ATOM 4455 N N . PHE A 1 562 ? -45.326 -8.505 -3.926 1.00 81.19 562 PHE A N 1
ATOM 4456 C CA . PHE A 1 562 ? -43.898 -8.189 -3.859 1.00 81.19 562 PHE A CA 1
ATOM 4457 C C . PHE A 1 562 ? -43.232 -8.072 -5.251 1.00 81.19 562 PHE A C 1
ATOM 4459 O O . PHE A 1 562 ? -42.612 -7.038 -5.514 1.00 81.19 562 PHE A O 1
ATOM 4466 N N . PRO A 1 563 ? -43.396 -9.032 -6.188 1.00 83.44 563 PRO A N 1
ATOM 4467 C CA . PRO A 1 563 ? -43.001 -8.868 -7.589 1.00 83.44 563 PRO A CA 1
ATOM 4468 C C . PRO A 1 563 ? -43.569 -7.616 -8.257 1.00 83.44 563 PRO A C 1
ATOM 4470 O O . PRO A 1 563 ? -42.828 -6.915 -8.950 1.00 83.44 563 PRO A O 1
ATOM 4473 N N . VAL A 1 564 ? -44.858 -7.321 -8.049 1.00 85.81 564 VAL A N 1
ATOM 4474 C CA . VAL A 1 564 ? -45.526 -6.148 -8.636 1.00 85.81 564 VAL A CA 1
ATOM 4475 C C . VAL A 1 564 ? -44.923 -4.857 -8.092 1.00 85.81 564 VAL A C 1
ATOM 4477 O O . VAL A 1 564 ? -44.665 -3.943 -8.869 1.00 85.81 564 VAL A O 1
ATOM 4480 N N . PHE A 1 565 ? -44.615 -4.789 -6.795 1.00 85.50 565 PHE A N 1
ATOM 4481 C CA . PHE A 1 565 ? -43.918 -3.645 -6.206 1.00 85.50 565 PHE A CA 1
ATOM 4482 C C . PHE A 1 565 ? -42.514 -3.457 -6.803 1.00 85.50 565 PHE A C 1
ATOM 4484 O O . PHE A 1 565 ? -42.153 -2.349 -7.209 1.00 85.50 565 PHE A O 1
ATOM 4491 N N . LEU A 1 566 ? -41.735 -4.540 -6.919 1.00 85.94 566 LEU A N 1
ATOM 4492 C CA . LEU A 1 566 ? -40.416 -4.493 -7.553 1.00 85.94 566 LEU A CA 1
ATOM 4493 C C . LEU A 1 566 ? -40.518 -4.036 -9.015 1.00 85.94 566 LEU A C 1
ATOM 4495 O O . LEU A 1 566 ? -39.804 -3.118 -9.408 1.00 85.94 566 LEU A O 1
ATOM 4499 N N . LEU A 1 567 ? -41.451 -4.584 -9.797 1.00 86.69 567 LEU A N 1
ATOM 4500 C CA . LEU A 1 567 ? -41.686 -4.154 -11.180 1.00 86.69 567 LEU A CA 1
ATOM 4501 C C . LEU A 1 567 ? -42.115 -2.688 -11.256 1.00 86.69 567 LEU A C 1
ATOM 4503 O O . LEU A 1 567 ? -41.513 -1.923 -12.004 1.00 86.69 567 LEU A O 1
AT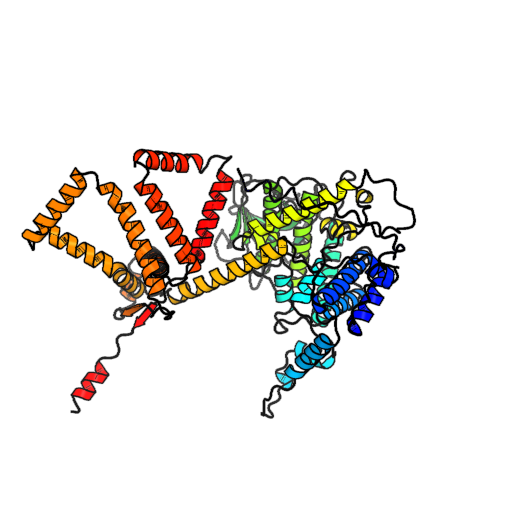OM 4507 N N . GLY A 1 568 ? -43.080 -2.265 -10.439 1.00 85.12 568 GLY A N 1
ATOM 4508 C CA . GLY A 1 568 ? -43.538 -0.878 -10.378 1.00 85.12 568 GLY A CA 1
ATOM 4509 C C . GLY A 1 568 ? -42.397 0.094 -10.075 1.00 85.12 568 GLY A C 1
ATOM 4510 O O . GLY A 1 568 ? -42.246 1.098 -10.766 1.00 85.12 568 GLY A O 1
ATOM 4511 N N . SER A 1 569 ? -41.524 -0.243 -9.119 1.00 82.25 569 SER A N 1
ATOM 4512 C CA . SER A 1 569 ? -40.332 0.563 -8.822 1.00 82.25 569 SER A CA 1
ATOM 4513 C C . SER A 1 569 ? -39.309 0.581 -9.965 1.00 82.25 569 SER A C 1
ATOM 4515 O O . SER A 1 569 ? -38.751 1.639 -10.251 1.00 82.25 569 SER A O 1
ATOM 4517 N N . THR A 1 570 ? -39.095 -0.534 -10.678 1.00 82.88 570 THR A N 1
ATOM 4518 C CA . THR A 1 570 ? -38.217 -0.551 -11.865 1.00 82.88 570 THR A CA 1
ATOM 4519 C C . THR A 1 570 ? -38.766 0.302 -13.002 1.00 82.88 570 THR A C 1
ATOM 4521 O O . THR A 1 570 ? -38.013 1.062 -13.610 1.00 82.88 570 THR A O 1
ATOM 4524 N N . ILE A 1 571 ? -40.076 0.228 -13.253 1.00 85.12 571 ILE A N 1
ATOM 4525 C CA . ILE A 1 571 ? -40.759 1.043 -14.260 1.00 85.12 571 ILE A CA 1
ATOM 4526 C C . ILE A 1 571 ? -40.664 2.514 -13.865 1.00 85.12 571 ILE A C 1
ATOM 4528 O O . ILE A 1 571 ? -40.340 3.337 -14.711 1.00 85.12 571 ILE A O 1
ATOM 4532 N N . PHE A 1 572 ? -40.848 2.846 -12.585 1.00 81.12 572 PHE A N 1
ATOM 4533 C CA . PHE A 1 572 ? -40.680 4.208 -12.084 1.00 81.12 572 PHE A CA 1
ATOM 4534 C C . PHE A 1 572 ? -39.251 4.733 -12.281 1.00 81.12 572 PHE A C 1
ATOM 4536 O O . PHE A 1 572 ? -39.082 5.835 -12.792 1.00 81.12 572 PHE A O 1
ATOM 4543 N N . MET A 1 573 ? -38.220 3.944 -11.951 1.00 81.75 573 MET A N 1
ATOM 4544 C CA . MET A 1 573 ? -36.816 4.323 -12.181 1.00 81.75 573 MET A CA 1
ATOM 4545 C C . MET A 1 573 ? -36.516 4.562 -13.668 1.00 81.75 573 MET A C 1
ATOM 4547 O O . MET A 1 573 ? -35.820 5.514 -14.019 1.00 81.75 573 MET A O 1
ATOM 4551 N N . LEU A 1 574 ? -37.030 3.700 -14.553 1.00 79.62 574 LEU A N 1
ATOM 4552 C CA . LEU A 1 574 ? -36.867 3.842 -16.003 1.00 79.62 574 LEU A CA 1
ATOM 4553 C C . LEU A 1 574 ? -37.655 5.036 -16.546 1.00 79.62 574 LEU A C 1
ATOM 4555 O O . LEU A 1 574 ? -37.149 5.761 -17.398 1.00 79.62 574 LEU A O 1
ATOM 4559 N N . TRP A 1 575 ? -38.857 5.270 -16.025 1.00 81.00 575 TRP A N 1
ATOM 4560 C CA . TRP A 1 575 ? -39.682 6.413 -16.386 1.00 81.00 575 TRP A CA 1
ATOM 4561 C C . TRP A 1 575 ? -39.003 7.721 -15.990 1.00 81.00 575 TRP A C 1
ATOM 4563 O O . TRP A 1 575 ? -38.790 8.549 -16.866 1.00 81.00 575 TRP A O 1
ATOM 4573 N N . GLN A 1 576 ? -38.545 7.855 -14.738 1.00 73.38 576 GLN A N 1
ATOM 4574 C CA . GLN A 1 576 ? -37.779 9.018 -14.262 1.00 73.38 576 GLN A CA 1
ATOM 4575 C C . GLN A 1 576 ? -36.492 9.244 -15.060 1.00 73.38 576 GLN A C 1
ATOM 4577 O O . GLN A 1 576 ? -36.097 10.379 -15.301 1.00 73.38 576 GLN A O 1
ATOM 4582 N N . ARG A 1 577 ? -35.844 8.172 -15.527 1.00 71.94 577 ARG A N 1
ATOM 4583 C CA . ARG A 1 577 ? -34.698 8.283 -16.437 1.00 71.94 577 ARG A CA 1
ATOM 4584 C C . ARG A 1 577 ? -35.092 8.859 -17.801 1.00 71.94 577 ARG A C 1
ATOM 4586 O O . ARG A 1 577 ? -34.312 9.617 -18.366 1.00 71.94 577 ARG A O 1
ATOM 4593 N N . HIS A 1 578 ? -36.238 8.459 -18.351 1.00 70.50 578 HIS A N 1
ATOM 4594 C CA . HIS A 1 578 ? -36.710 8.930 -19.655 1.00 70.50 578 HIS A CA 1
ATOM 4595 C C . HIS A 1 578 ? -37.302 10.344 -19.601 1.00 70.50 578 HIS A C 1
ATOM 4597 O O . HIS A 1 578 ? -37.154 11.085 -20.567 1.00 70.50 578 HIS A O 1
ATOM 4603 N N . THR A 1 579 ? -37.947 10.728 -18.496 1.00 70.00 579 THR A N 1
ATOM 4604 C CA . THR A 1 579 ? -38.494 12.081 -18.297 1.00 70.00 579 THR A CA 1
ATOM 4605 C C . THR A 1 579 ? -37.467 13.071 -17.748 1.00 70.00 579 THR A C 1
ATOM 4607 O O . THR A 1 579 ? -37.595 14.274 -17.975 1.00 70.00 579 THR A O 1
ATOM 4610 N N . GLY A 1 580 ? -36.433 12.598 -17.050 1.00 59.62 580 GLY A N 1
ATOM 4611 C CA . GLY A 1 580 ? -35.363 13.429 -16.514 1.00 59.62 580 GLY A CA 1
ATOM 4612 C C . GLY A 1 580 ? -34.440 13.954 -17.612 1.00 59.62 580 GLY A C 1
ATOM 4613 O O . GLY A 1 580 ? -33.447 13.316 -17.947 1.00 59.62 580 GLY A O 1
ATOM 4614 N N . ASN A 1 581 ? -34.712 15.159 -18.116 1.00 50.41 581 ASN A N 1
ATOM 4615 C CA . ASN A 1 581 ? -33.882 15.899 -19.083 1.00 50.41 581 ASN A CA 1
ATOM 4616 C C . ASN A 1 581 ? -32.522 16.384 -18.515 1.00 50.41 581 ASN A C 1
ATOM 4618 O O . ASN A 1 581 ? -32.042 17.466 -18.837 1.00 50.41 581 ASN A O 1
ATOM 4622 N N . GLY A 1 582 ? -31.873 15.610 -17.643 1.00 47.06 582 GLY A N 1
ATOM 4623 C CA . GLY A 1 582 ? -30.571 15.970 -17.072 1.00 47.06 582 GLY A CA 1
ATOM 4624 C C . GLY A 1 582 ? -30.607 17.149 -16.094 1.00 47.06 582 GLY A C 1
ATOM 4625 O O . GLY A 1 582 ? -29.551 17.688 -15.765 1.00 47.06 582 GLY A O 1
ATOM 4626 N N . GLN A 1 583 ? -31.785 17.551 -15.600 1.00 45.28 583 GLN A N 1
ATOM 4627 C CA . GLN A 1 583 ? -31.872 18.541 -14.528 1.00 45.28 583 GLN A CA 1
ATOM 4628 C C . GLN A 1 583 ? -31.153 18.004 -13.287 1.00 45.28 583 GLN A C 1
ATOM 4630 O O . GLN A 1 583 ? -31.560 17.006 -12.689 1.00 45.28 583 GLN A O 1
ATOM 4635 N N . MET A 1 584 ? -30.057 18.680 -12.929 1.00 46.25 584 MET A N 1
ATOM 4636 C CA . MET A 1 584 ? -29.383 18.545 -11.643 1.00 46.25 584 MET A CA 1
ATOM 4637 C C . MET A 1 584 ? -30.454 18.557 -10.556 1.00 46.25 584 MET A C 1
ATOM 4639 O O . MET A 1 584 ? -31.244 19.494 -10.474 1.00 46.25 584 MET A O 1
ATOM 4643 N N . ILE A 1 585 ? -30.508 17.471 -9.793 1.00 49.66 585 ILE A N 1
ATOM 4644 C CA . ILE A 1 585 ? -31.494 17.199 -8.748 1.00 49.66 585 ILE A CA 1
ATOM 4645 C C . ILE A 1 585 ? -31.718 18.475 -7.937 1.00 49.66 585 ILE A C 1
ATOM 4647 O O . ILE A 1 585 ? -30.806 18.920 -7.239 1.00 49.66 585 ILE A O 1
ATOM 4651 N N . GLY A 1 586 ? -32.919 19.054 -8.044 1.00 47.50 586 GLY A N 1
ATOM 4652 C CA . GLY A 1 586 ? -33.339 20.141 -7.170 1.00 47.50 586 GLY A CA 1
ATOM 4653 C C . GLY A 1 586 ? -33.137 19.677 -5.735 1.00 47.50 586 GLY A C 1
ATOM 4654 O O . GLY A 1 586 ? -33.636 18.615 -5.348 1.00 47.50 586 GLY A O 1
ATOM 4655 N N . ALA A 1 587 ? -32.302 20.398 -4.995 1.00 54.38 587 ALA A N 1
ATOM 4656 C CA . ALA A 1 587 ? -31.953 20.009 -3.646 1.00 54.38 587 ALA A CA 1
ATOM 4657 C C . ALA A 1 587 ? -33.219 19.913 -2.793 1.00 54.38 587 ALA A C 1
ATOM 4659 O O . ALA A 1 587 ? -34.150 20.699 -2.936 1.00 54.38 587 ALA A O 1
ATOM 4660 N N . PHE A 1 588 ? -33.268 18.905 -1.934 1.00 53.28 588 PHE A N 1
ATOM 4661 C CA . PHE A 1 588 ? -34.435 18.632 -1.115 1.00 53.28 588 PHE A CA 1
ATOM 4662 C C . PHE A 1 588 ? -34.586 19.720 -0.051 1.00 53.28 588 PHE A C 1
ATOM 4664 O O . PHE A 1 588 ? -33.776 19.784 0.872 1.00 53.28 588 PHE A O 1
ATOM 4671 N N . GLU A 1 589 ? -35.574 20.594 -0.219 1.00 55.75 589 GLU A N 1
ATOM 4672 C CA . GLU A 1 589 ? -35.814 21.739 0.656 1.00 55.75 589 GLU A CA 1
ATOM 4673 C C . GLU A 1 589 ? -36.417 21.298 1.995 1.00 55.75 589 GLU A C 1
ATOM 4675 O O . GLU A 1 589 ? -37.497 20.716 2.038 1.00 55.75 589 GLU A O 1
ATOM 4680 N N . VAL A 1 590 ? -35.723 21.578 3.101 1.00 55.31 590 VAL A N 1
ATOM 4681 C CA . VAL A 1 590 ? -36.195 21.287 4.463 1.00 55.31 590 VAL A CA 1
ATOM 4682 C C . VAL A 1 590 ? -36.200 22.570 5.289 1.00 55.31 590 VAL A C 1
ATOM 4684 O O . VAL A 1 590 ? -35.193 23.273 5.383 1.00 55.31 590 VAL A O 1
ATOM 4687 N N . THR A 1 591 ? -37.337 22.880 5.911 1.00 48.59 591 THR A N 1
ATOM 4688 C CA . THR A 1 591 ? -37.485 24.010 6.839 1.00 48.59 591 THR A CA 1
ATOM 4689 C C . THR A 1 591 ? -36.849 23.694 8.191 1.00 48.59 591 THR A C 1
ATOM 4691 O O . THR A 1 591 ? -37.221 22.716 8.842 1.00 48.59 591 THR A O 1
ATOM 4694 N N . THR A 1 592 ? -35.913 24.532 8.642 1.00 46.41 592 THR A N 1
ATOM 4695 C CA . THR A 1 592 ? -35.239 24.354 9.940 1.00 46.41 592 THR A CA 1
ATOM 4696 C C . THR A 1 592 ? -36.162 24.702 11.118 1.00 46.41 592 THR A C 1
ATOM 4698 O O . THR A 1 592 ? -36.801 25.760 11.076 1.00 46.41 592 THR A O 1
ATOM 4701 N N . PRO A 1 593 ? -36.207 23.890 12.193 1.00 52.78 593 PRO A N 1
ATOM 4702 C CA . PRO A 1 593 ? -36.970 24.211 13.399 1.00 52.78 593 PRO A CA 1
ATOM 4703 C C . PRO A 1 593 ? -36.385 25.417 14.175 1.00 52.78 593 PRO A C 1
ATOM 4705 O O . PRO A 1 593 ? -35.211 25.757 14.010 1.00 52.78 593 PRO A O 1
ATOM 4708 N N . PRO A 1 594 ? -37.188 26.095 15.022 1.00 49.03 594 PRO A N 1
ATOM 4709 C CA . PRO A 1 594 ? -36.747 27.250 15.808 1.00 49.03 594 PRO A CA 1
ATOM 4710 C C . PRO A 1 594 ? -35.718 26.883 16.894 1.00 49.03 594 PRO A C 1
ATOM 4712 O O . PRO A 1 594 ? -35.815 25.845 17.544 1.00 49.03 594 PRO A O 1
ATOM 4715 N N . ARG A 1 595 ? -34.756 27.789 17.123 1.00 48.84 595 ARG A N 1
ATOM 4716 C CA . ARG A 1 595 ? -33.625 27.644 18.060 1.00 48.84 595 ARG A CA 1
ATOM 4717 C C . ARG A 1 595 ? -34.110 27.487 19.517 1.00 48.84 595 ARG A C 1
ATOM 4719 O O . ARG A 1 595 ? -34.757 28.396 20.039 1.00 48.84 595 ARG A O 1
ATOM 4726 N N . ARG A 1 596 ? -33.777 26.377 20.192 1.00 48.78 596 ARG A N 1
ATOM 4727 C CA . ARG A 1 596 ? -34.024 26.159 21.639 1.00 48.78 596 ARG A CA 1
ATOM 4728 C C . ARG A 1 596 ? -32.771 26.426 22.491 1.00 48.78 596 ARG A C 1
ATOM 4730 O O . ARG A 1 596 ? -31.667 26.539 21.966 1.00 48.78 596 ARG A O 1
ATOM 4737 N N . ARG A 1 597 ? -32.954 26.585 23.811 1.00 50.47 597 ARG A N 1
ATOM 4738 C CA . ARG A 1 597 ? -31.881 26.862 24.789 1.00 50.47 597 ARG A CA 1
ATOM 4739 C C . ARG A 1 597 ? -31.042 25.605 25.063 1.00 50.47 597 ARG A C 1
ATOM 4741 O O . ARG A 1 597 ? -31.584 24.523 25.252 1.00 50.47 597 ARG A O 1
ATOM 4748 N N . THR A 1 598 ? -29.727 25.789 25.165 1.00 52.81 598 THR A N 1
ATOM 4749 C CA . THR A 1 598 ? -28.688 24.750 25.330 1.00 52.81 598 THR A CA 1
ATOM 4750 C C . THR A 1 598 ? -28.779 23.930 26.623 1.00 52.81 598 THR A C 1
ATOM 4752 O O . THR A 1 598 ? -28.190 22.858 26.713 1.00 52.81 598 THR A O 1
ATOM 4755 N N . VAL A 1 599 ? -29.509 24.405 27.635 1.00 50.66 599 VAL A N 1
ATOM 4756 C CA . VAL A 1 599 ? -29.501 23.797 28.977 1.00 50.66 599 VAL A CA 1
ATOM 4757 C C . VAL A 1 599 ? -30.366 22.531 29.056 1.00 50.66 599 VAL A C 1
ATOM 4759 O O . VAL A 1 599 ? -30.000 21.589 29.751 1.00 50.66 599 VAL A O 1
ATOM 4762 N N . GLU A 1 600 ? -31.461 22.450 28.294 1.00 49.22 600 GLU A N 1
ATOM 4763 C CA . GLU A 1 600 ? -32.322 21.252 28.269 1.00 49.22 600 GLU A CA 1
ATOM 4764 C C . GLU A 1 600 ? -31.667 20.073 27.524 1.00 49.22 600 GLU A C 1
ATOM 4766 O O . GLU A 1 600 ? -31.979 18.918 27.800 1.00 49.22 600 GLU A O 1
ATOM 4771 N N . GLN A 1 601 ? -30.703 20.345 26.636 1.00 50.44 601 GLN A N 1
ATOM 4772 C CA . GLN A 1 601 ? -29.966 19.317 25.887 1.00 50.44 601 GLN A CA 1
ATOM 4773 C C . GLN A 1 601 ? -28.915 18.585 26.737 1.00 50.44 601 GLN A C 1
ATOM 4775 O O . GLN A 1 601 ? -28.593 17.435 26.450 1.00 50.44 601 GLN A O 1
ATOM 4780 N N . LEU A 1 602 ? -28.381 19.220 27.786 1.00 49.66 602 LEU A N 1
ATOM 4781 C CA . LEU A 1 602 ? -27.314 18.638 28.611 1.00 49.66 602 LEU A CA 1
ATOM 4782 C C . LEU A 1 602 ? -27.818 17.583 29.604 1.00 49.66 602 LEU A C 1
ATOM 4784 O O . LEU A 1 602 ? -27.059 16.696 29.989 1.00 49.66 602 LEU A O 1
ATOM 4788 N N . LEU A 1 603 ? -29.081 17.671 30.030 1.00 47.06 603 LEU A N 1
ATOM 4789 C CA . LEU A 1 603 ? -29.574 16.899 31.175 1.00 47.06 603 LEU A CA 1
ATOM 4790 C C . LEU A 1 603 ? -30.011 15.468 30.812 1.00 47.06 603 LEU A C 1
ATOM 4792 O O . LEU A 1 603 ? -30.077 14.605 31.684 1.00 47.06 603 LEU A O 1
ATOM 4796 N N . ALA A 1 604 ? -30.226 15.178 29.527 1.00 45.78 604 ALA A N 1
ATOM 4797 C CA . ALA A 1 604 ? -30.489 13.833 29.029 1.00 45.78 604 ALA A CA 1
ATOM 4798 C C . ALA A 1 604 ? -29.224 13.246 28.381 1.00 45.78 604 ALA A C 1
ATOM 4800 O O . ALA A 1 604 ? -28.999 13.385 27.190 1.00 45.78 604 ALA A O 1
ATOM 4801 N N . LEU A 1 605 ? -28.385 12.591 29.187 1.00 52.94 605 LEU A N 1
ATOM 4802 C CA . LEU A 1 605 ? -27.409 11.565 28.787 1.00 52.94 605 LEU A CA 1
ATOM 4803 C C . LEU A 1 605 ? -26.761 11.765 27.389 1.00 52.94 605 LEU A C 1
ATOM 4805 O O . LEU A 1 605 ? -27.172 11.152 26.403 1.00 52.94 605 LEU A O 1
ATOM 4809 N N . GLN A 1 606 ? -25.696 12.572 27.312 1.00 61.47 606 GLN A N 1
ATOM 4810 C CA . GLN A 1 606 ? -24.962 12.916 26.075 1.00 61.47 606 GLN A CA 1
ATOM 4811 C C . GLN A 1 606 ? -24.625 11.701 25.176 1.00 61.47 606 GLN A C 1
ATOM 4813 O O . GLN A 1 606 ? -24.605 11.800 23.947 1.00 61.47 606 GLN A O 1
ATOM 4818 N N . GLN A 1 607 ? -24.397 10.525 25.770 1.00 60.56 607 GLN A N 1
ATOM 4819 C CA . GLN A 1 607 ? -24.151 9.286 25.025 1.00 60.56 607 GLN A CA 1
ATOM 4820 C C . GLN A 1 607 ? -25.400 8.739 24.314 1.00 60.56 607 GLN A C 1
ATOM 4822 O O . GLN A 1 607 ? -25.292 8.306 23.172 1.00 60.56 607 GLN A O 1
ATOM 4827 N N . ALA A 1 608 ? -26.583 8.768 24.938 1.00 62.06 608 ALA A N 1
ATOM 4828 C CA . ALA A 1 608 ? -27.809 8.293 24.288 1.00 62.06 608 ALA A CA 1
ATOM 4829 C C . ALA A 1 608 ? -28.263 9.246 23.178 1.00 62.06 608 ALA A C 1
ATOM 4831 O O . ALA A 1 608 ? -28.670 8.790 22.112 1.00 62.06 608 ALA A O 1
ATOM 4832 N N . ILE A 1 609 ? -28.130 10.557 23.397 1.00 68.94 609 ILE A N 1
ATOM 4833 C CA . ILE A 1 609 ? -28.454 11.570 22.389 1.00 68.94 609 ILE A CA 1
ATOM 4834 C C . ILE A 1 609 ? -27.539 11.443 21.164 1.00 68.94 609 ILE A C 1
ATOM 4836 O O . ILE A 1 609 ? -28.039 11.392 20.045 1.00 68.94 609 ILE A O 1
ATOM 4840 N N . SER A 1 610 ? -26.223 11.310 21.355 1.00 70.06 610 SER A N 1
ATOM 4841 C CA . SER A 1 610 ? -25.288 11.139 20.228 1.00 70.06 610 SER A CA 1
ATOM 4842 C C . SER A 1 610 ? -25.489 9.817 19.477 1.00 70.06 610 SER A C 1
ATOM 4844 O O . SER A 1 610 ? -25.352 9.770 18.255 1.00 70.06 610 SER A O 1
ATOM 4846 N N . GLN A 1 611 ? -25.866 8.736 20.172 1.00 74.62 611 GLN A N 1
ATOM 4847 C CA . GLN A 1 611 ? -26.253 7.482 19.518 1.00 74.62 611 GLN A CA 1
ATOM 4848 C C . GLN A 1 611 ? -27.539 7.633 18.701 1.00 74.62 611 GLN A C 1
ATOM 4850 O O . GLN A 1 611 ? -27.597 7.147 17.570 1.00 74.62 611 GLN A O 1
ATOM 4855 N N . LEU A 1 612 ? -28.552 8.311 19.249 1.00 74.31 612 LEU A N 1
ATOM 4856 C CA . LEU A 1 612 ? -29.803 8.586 18.546 1.00 74.31 612 LEU A CA 1
ATOM 4857 C C . LEU A 1 612 ? -29.557 9.461 17.314 1.00 74.31 612 LEU A C 1
ATOM 4859 O O . LEU A 1 612 ? -30.035 9.135 16.232 1.00 74.31 612 LEU A O 1
ATOM 4863 N N . GLU A 1 613 ? -28.767 10.523 17.453 1.00 73.94 613 GLU A N 1
ATOM 4864 C CA . GLU A 1 613 ? -28.357 11.385 16.346 1.00 73.94 613 GLU A CA 1
ATOM 4865 C C . GLU A 1 613 ? -27.674 10.576 15.242 1.00 73.94 613 GLU A C 1
ATOM 4867 O O . GLU A 1 613 ? -28.077 10.654 14.081 1.00 73.94 613 GLU A O 1
ATOM 4872 N N . ALA A 1 614 ? -26.704 9.730 15.600 1.00 78.38 614 ALA A N 1
ATOM 4873 C CA . ALA A 1 614 ? -26.008 8.881 14.642 1.00 78.38 614 ALA A CA 1
ATOM 4874 C C . ALA A 1 614 ? -26.960 7.902 13.929 1.00 78.38 614 ALA A C 1
ATOM 4876 O O . ALA A 1 614 ? -26.804 7.655 12.730 1.00 78.38 614 ALA A O 1
ATOM 4877 N N . GLN A 1 615 ? -27.960 7.359 14.634 1.00 80.56 615 GLN A N 1
ATOM 4878 C CA . GLN A 1 615 ? -28.984 6.487 14.047 1.00 80.56 615 GLN A CA 1
ATOM 4879 C C . GLN A 1 615 ? -29.927 7.247 13.105 1.00 80.56 615 GLN A C 1
ATOM 4881 O O . GLN A 1 615 ? -30.173 6.777 11.992 1.00 80.56 615 GLN A O 1
ATOM 4886 N N . VAL A 1 616 ? -30.415 8.425 13.508 1.00 80.69 616 VAL A N 1
ATOM 4887 C CA . VAL A 1 616 ? -31.259 9.297 12.670 1.00 80.69 616 VAL A CA 1
ATOM 4888 C C . VAL A 1 616 ? -30.493 9.714 11.419 1.00 80.69 616 VAL A C 1
ATOM 4890 O O . VAL A 1 616 ? -31.007 9.597 10.307 1.00 80.69 616 VAL A O 1
ATOM 4893 N N . GLN A 1 617 ? -29.233 10.119 11.573 1.00 80.88 617 GLN A N 1
ATOM 4894 C CA . GLN A 1 617 ? -28.375 10.487 10.456 1.00 80.88 617 GLN A CA 1
ATOM 4895 C C . GLN A 1 617 ? -28.140 9.297 9.513 1.00 80.88 617 GLN A C 1
ATOM 4897 O O . GLN A 1 617 ? -28.249 9.443 8.294 1.00 80.88 617 GLN A O 1
ATOM 4902 N N . ALA A 1 618 ? -27.865 8.103 10.048 1.00 84.56 618 ALA A N 1
ATOM 4903 C CA . ALA A 1 618 ? -27.731 6.891 9.241 1.00 84.56 618 ALA A CA 1
ATOM 4904 C C . ALA A 1 618 ? -29.026 6.565 8.472 1.00 84.56 618 ALA A C 1
ATOM 4906 O O . ALA A 1 618 ? -28.958 6.187 7.298 1.00 84.56 618 ALA A O 1
ATOM 4907 N N . GLY A 1 619 ? -30.190 6.765 9.100 1.00 82.75 619 GLY A N 1
ATOM 4908 C CA . GLY A 1 619 ? -31.505 6.649 8.469 1.00 82.75 619 GLY A CA 1
ATOM 4909 C C . GLY A 1 619 ? -31.702 7.645 7.322 1.00 82.75 619 GLY A C 1
ATOM 4910 O O . GLY A 1 619 ? -32.042 7.237 6.210 1.00 82.75 619 GLY A O 1
ATOM 4911 N N . ASN A 1 620 ? -31.396 8.927 7.547 1.00 83.06 620 ASN A N 1
ATOM 4912 C CA . ASN A 1 620 ? -31.462 9.977 6.522 1.00 83.06 620 ASN A CA 1
ATOM 4913 C C . ASN A 1 620 ? -30.573 9.654 5.323 1.00 83.06 620 ASN A C 1
ATOM 4915 O O . ASN A 1 620 ? -31.017 9.697 4.177 1.00 83.06 620 ASN A O 1
ATOM 4919 N N . ILE A 1 621 ? -29.325 9.265 5.586 1.00 81.81 621 ILE A N 1
ATOM 4920 C CA . ILE A 1 621 ? -28.364 8.865 4.557 1.00 81.81 621 ILE A CA 1
ATOM 4921 C C . ILE A 1 621 ? -28.907 7.698 3.727 1.00 81.81 621 ILE A C 1
ATOM 4923 O O . ILE A 1 621 ? -28.801 7.706 2.498 1.00 81.81 621 ILE A O 1
ATOM 4927 N N . PHE A 1 622 ? -29.480 6.689 4.383 1.00 85.12 622 PHE A N 1
ATOM 4928 C CA . PHE A 1 622 ? -30.061 5.537 3.704 1.00 85.12 622 PHE A CA 1
ATOM 4929 C C . PHE A 1 622 ? -31.224 5.946 2.789 1.00 85.12 622 PHE A C 1
ATOM 4931 O O . PHE A 1 622 ? -31.230 5.576 1.613 1.00 85.12 622 PHE A O 1
ATOM 4938 N N . LEU A 1 623 ? -32.160 6.757 3.291 1.00 82.88 623 LEU A N 1
ATOM 4939 C CA . LEU A 1 623 ? -33.317 7.232 2.527 1.00 82.88 623 LEU A CA 1
ATOM 4940 C C . LEU A 1 623 ? -32.915 8.140 1.359 1.00 82.88 623 LEU A C 1
ATOM 4942 O O . LEU A 1 623 ? -33.452 8.000 0.262 1.00 82.88 623 LEU A O 1
ATOM 4946 N N . LEU A 1 624 ? -31.928 9.017 1.543 1.00 82.06 624 LEU A N 1
ATOM 4947 C CA . LEU A 1 624 ? -31.430 9.890 0.476 1.00 82.06 624 LEU A CA 1
ATOM 4948 C C . LEU A 1 624 ? -30.698 9.116 -0.619 1.00 82.06 624 LEU A C 1
ATOM 4950 O O . LEU A 1 624 ? -30.808 9.471 -1.793 1.00 82.06 624 LEU A O 1
ATOM 4954 N N . LYS A 1 625 ? -29.982 8.044 -0.263 1.00 83.38 625 LYS A N 1
ATOM 4955 C CA . LYS A 1 625 ? -29.405 7.115 -1.245 1.00 83.38 625 LYS A CA 1
ATOM 4956 C C . LYS A 1 625 ? -30.483 6.321 -1.977 1.00 83.38 625 LYS A C 1
ATOM 4958 O O . LYS A 1 625 ? -30.372 6.104 -3.179 1.00 83.38 625 LYS A O 1
ATOM 4963 N N . LEU A 1 626 ? -31.538 5.900 -1.282 1.00 81.94 626 LEU A N 1
ATOM 4964 C CA . LEU A 1 626 ? -32.670 5.230 -1.922 1.00 81.94 626 LEU A CA 1
ATOM 4965 C C . LEU A 1 626 ? -33.373 6.172 -2.909 1.00 81.94 626 LEU A C 1
ATOM 4967 O O . LEU A 1 626 ? -33.658 5.784 -4.039 1.00 81.94 626 LEU A O 1
ATOM 4971 N N . ARG A 1 627 ? -33.577 7.431 -2.511 1.00 79.81 627 ARG A N 1
ATOM 4972 C CA . ARG A 1 627 ? -34.134 8.482 -3.366 1.00 79.81 627 ARG A CA 1
ATOM 4973 C C . ARG A 1 627 ? -33.245 8.767 -4.575 1.00 79.81 627 ARG A C 1
ATOM 4975 O O . ARG A 1 627 ? -33.773 8.873 -5.676 1.00 79.81 627 ARG A O 1
ATOM 4982 N N . SER A 1 628 ? -31.922 8.851 -4.409 1.00 77.25 628 SER A N 1
ATOM 4983 C CA . SER A 1 628 ? -31.011 9.088 -5.540 1.00 77.25 628 SER A CA 1
ATOM 4984 C C . SER A 1 628 ? -31.047 7.945 -6.563 1.00 77.25 628 SER A C 1
ATOM 4986 O O . SER A 1 628 ? -30.991 8.202 -7.765 1.00 77.25 628 SER A O 1
ATOM 4988 N N . LEU A 1 629 ? -31.227 6.698 -6.115 1.00 79.44 629 LEU A N 1
ATOM 4989 C CA . LEU A 1 629 ? -31.471 5.559 -7.007 1.00 79.44 629 LEU A CA 1
ATOM 4990 C C . LEU A 1 629 ? -32.843 5.635 -7.691 1.00 79.44 629 LEU A C 1
ATOM 4992 O O . LEU A 1 629 ? -32.929 5.417 -8.895 1.00 79.44 629 LEU A O 1
ATOM 4996 N N . LEU A 1 630 ? -33.910 5.945 -6.946 1.00 75.69 630 LEU A N 1
ATOM 4997 C CA . LEU A 1 630 ? -35.276 6.018 -7.483 1.00 75.69 630 LEU A CA 1
ATOM 4998 C C . LEU A 1 630 ? -35.445 7.131 -8.522 1.00 75.69 630 LEU A C 1
ATOM 5000 O O . LEU A 1 630 ? -36.112 6.925 -9.531 1.00 75.69 630 LEU A O 1
ATOM 5004 N N . LEU A 1 631 ? -34.807 8.281 -8.298 1.00 71.62 631 LEU A N 1
ATOM 5005 C CA . LEU A 1 631 ? -34.813 9.426 -9.213 1.00 71.62 631 LEU A CA 1
ATOM 5006 C C . LEU A 1 631 ? -33.820 9.280 -10.376 1.00 71.62 631 LEU A C 1
ATOM 5008 O O . LEU A 1 631 ? -33.590 10.238 -11.105 1.00 71.62 631 LEU A O 1
ATOM 5012 N N . ALA A 1 632 ? -33.193 8.111 -10.533 1.00 67.62 632 ALA A N 1
ATOM 5013 C CA . ALA A 1 632 ? -32.216 7.837 -11.580 1.00 67.62 632 ALA A CA 1
ATOM 5014 C C . ALA A 1 632 ? -31.055 8.848 -11.667 1.00 67.62 632 ALA A C 1
ATOM 5016 O O . ALA A 1 632 ? -30.442 8.999 -12.724 1.00 67.62 632 ALA A O 1
ATOM 5017 N N . ALA A 1 633 ? -30.684 9.464 -10.536 1.00 63.75 633 ALA A N 1
ATOM 5018 C CA . ALA A 1 633 ? -29.621 10.467 -10.436 1.00 63.75 633 ALA A CA 1
ATOM 5019 C C . ALA A 1 633 ? -28.292 10.009 -11.060 1.00 63.75 633 ALA A C 1
ATOM 5021 O O . ALA A 1 633 ? -27.513 10.810 -11.568 1.00 63.75 633 ALA A O 1
ATOM 5022 N N . PHE A 1 634 ? -28.027 8.698 -11.009 1.00 67.62 634 PHE A N 1
ATOM 5023 C CA . PHE A 1 634 ? -26.828 8.078 -11.563 1.00 67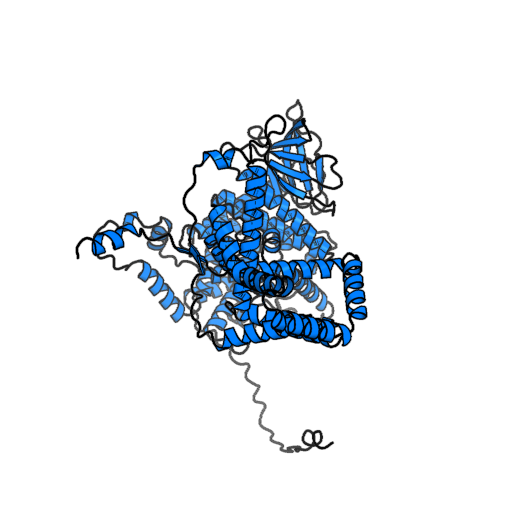.62 634 PHE A CA 1
ATOM 5024 C C . PHE A 1 634 ? -27.215 6.878 -12.431 1.00 67.62 634 PHE A C 1
ATOM 5026 O O . PHE A 1 634 ? -27.435 5.785 -11.891 1.00 67.62 634 PHE A O 1
ATOM 5033 N N . PRO A 1 635 ? -27.263 7.018 -13.769 1.00 66.25 635 PRO A N 1
ATOM 5034 C CA . PRO A 1 635 ? -27.835 5.998 -14.647 1.00 66.25 635 PRO A CA 1
ATOM 5035 C C . PRO A 1 635 ? -27.065 4.676 -14.586 1.00 66.25 635 PRO A C 1
ATOM 5037 O O . PRO A 1 635 ? -27.670 3.612 -14.597 1.00 66.25 635 PRO A O 1
ATOM 5040 N N . GLN A 1 636 ? -25.736 4.696 -14.418 1.00 70.19 636 GLN A N 1
ATOM 5041 C CA . GLN A 1 636 ? -24.946 3.458 -14.321 1.00 70.19 636 GLN A CA 1
ATOM 5042 C C . GLN A 1 636 ? -25.295 2.604 -13.091 1.00 70.19 636 GLN A C 1
ATOM 5044 O O . GLN A 1 636 ? -25.302 1.375 -13.178 1.00 70.19 636 GLN A O 1
ATOM 5049 N N . SER A 1 637 ? -25.534 3.235 -11.937 1.00 72.25 637 SER A N 1
ATOM 5050 C CA . SER A 1 637 ? -25.918 2.526 -10.709 1.00 72.25 637 SER A CA 1
ATOM 5051 C C . SER A 1 637 ? -27.392 2.149 -10.751 1.00 72.25 637 SER A C 1
ATOM 5053 O O . SER A 1 637 ? -27.724 1.001 -10.471 1.00 72.25 637 SER A O 1
ATOM 5055 N N . THR A 1 638 ? -28.245 3.077 -11.187 1.00 75.00 638 THR A N 1
ATOM 5056 C CA . THR A 1 638 ? -29.693 2.874 -11.305 1.00 75.00 638 THR A CA 1
ATOM 5057 C C . THR A 1 638 ? -30.022 1.746 -12.273 1.00 75.00 638 THR A C 1
ATOM 5059 O O . THR A 1 638 ? -30.796 0.870 -11.919 1.00 75.00 638 THR A O 1
ATOM 5062 N N . ASN A 1 639 ? -29.357 1.663 -13.431 1.00 78.19 639 ASN A N 1
ATOM 5063 C CA . ASN A 1 639 ? -29.574 0.577 -14.394 1.00 78.19 639 ASN A CA 1
ATOM 5064 C C . ASN A 1 639 ? -29.229 -0.794 -13.806 1.00 78.19 639 ASN A C 1
ATOM 5066 O O . ASN A 1 639 ? -29.922 -1.771 -14.070 1.00 78.19 639 ASN A O 1
ATOM 5070 N N . LYS A 1 640 ? -28.172 -0.880 -12.988 1.00 80.88 640 LYS A N 1
ATOM 5071 C CA . LYS A 1 640 ? -27.821 -2.134 -12.310 1.00 80.88 640 LYS A CA 1
ATOM 5072 C C . LYS A 1 640 ? -28.869 -2.510 -11.277 1.00 80.88 640 LYS A C 1
ATOM 5074 O O . LYS A 1 640 ? -29.259 -3.668 -11.242 1.00 80.88 640 LYS A O 1
ATOM 5079 N N . VAL A 1 641 ? -29.340 -1.546 -10.483 1.00 81.75 641 VAL A N 1
ATOM 5080 C CA . VAL A 1 641 ? -30.412 -1.778 -9.503 1.00 81.75 641 VAL A CA 1
ATOM 5081 C C . VAL A 1 641 ? -31.689 -2.205 -10.205 1.00 81.75 641 VAL A C 1
ATOM 5083 O O . VAL A 1 641 ? -32.242 -3.240 -9.852 1.00 81.75 641 VAL A O 1
ATOM 5086 N N . ALA A 1 642 ? -32.095 -1.479 -11.243 1.00 80.81 642 ALA A N 1
ATOM 5087 C CA . ALA A 1 642 ? -33.278 -1.780 -12.029 1.00 80.81 642 ALA A CA 1
ATOM 5088 C C . ALA A 1 642 ? -33.194 -3.179 -12.655 1.00 80.81 642 ALA A C 1
ATOM 5090 O O . ALA A 1 642 ? -34.121 -3.966 -12.508 1.00 80.81 642 ALA A O 1
ATOM 5091 N N . ALA A 1 643 ? -32.054 -3.541 -13.255 1.00 82.56 643 ALA A N 1
ATOM 5092 C CA . ALA A 1 643 ? -31.836 -4.885 -13.785 1.00 82.56 643 ALA A CA 1
ATOM 5093 C C . ALA A 1 643 ? -31.896 -5.957 -12.683 1.00 82.56 643 ALA A C 1
ATOM 5095 O O . ALA A 1 643 ? -32.552 -6.979 -12.860 1.00 82.56 643 ALA A O 1
ATOM 5096 N N . THR A 1 644 ? -31.270 -5.726 -11.521 1.00 83.44 644 THR A N 1
ATOM 5097 C CA . THR A 1 644 ? -31.340 -6.679 -10.399 1.00 83.44 644 THR A CA 1
ATOM 5098 C C . THR A 1 644 ? -32.739 -6.799 -9.807 1.00 83.44 644 THR A C 1
ATOM 5100 O O . THR A 1 644 ? -33.138 -7.899 -9.443 1.00 83.44 644 THR A O 1
ATOM 5103 N N . MET A 1 645 ? -33.497 -5.704 -9.735 1.00 85.25 645 MET A N 1
ATOM 5104 C CA . MET A 1 645 ? -34.880 -5.695 -9.259 1.00 85.25 645 MET A CA 1
ATOM 5105 C C . MET A 1 645 ? -35.814 -6.385 -10.253 1.00 85.25 645 MET A C 1
ATOM 5107 O O . MET A 1 645 ? -36.714 -7.099 -9.825 1.00 85.25 645 MET A O 1
ATOM 5111 N N . LEU A 1 646 ? -35.573 -6.238 -11.559 1.00 87.06 646 LEU A N 1
ATOM 5112 C CA . LEU A 1 646 ? -36.319 -6.934 -12.607 1.00 87.06 646 LEU A CA 1
ATOM 5113 C C . LEU A 1 646 ? -36.056 -8.442 -12.556 1.00 87.06 646 LEU A C 1
ATOM 5115 O O . LEU A 1 646 ? -37.002 -9.227 -12.533 1.00 87.06 646 LEU A O 1
ATOM 5119 N N . VAL A 1 647 ? -34.785 -8.851 -12.459 1.00 86.56 647 VAL A N 1
ATOM 5120 C CA . VAL A 1 647 ? -34.409 -10.264 -12.288 1.00 86.56 647 VAL A CA 1
ATOM 5121 C C . VAL A 1 647 ? -34.995 -10.825 -10.993 1.00 86.56 647 VAL A C 1
ATOM 5123 O O . VAL A 1 647 ? -35.568 -11.910 -11.007 1.00 86.56 647 VAL A O 1
ATOM 5126 N N . ALA A 1 648 ? -34.912 -10.084 -9.884 1.00 85.31 648 ALA A N 1
ATOM 5127 C CA . ALA A 1 648 ? -35.525 -10.489 -8.624 1.00 85.31 648 ALA A CA 1
ATOM 5128 C C . ALA A 1 648 ? -37.042 -10.643 -8.777 1.00 85.31 648 ALA A C 1
ATOM 5130 O O . ALA A 1 648 ? -37.581 -11.674 -8.393 1.00 85.31 648 ALA A O 1
ATOM 5131 N N . SER A 1 649 ? -37.727 -9.677 -9.388 1.00 86.25 649 SER A N 1
ATOM 5132 C CA . SER A 1 649 ? -39.170 -9.768 -9.603 1.00 86.25 649 SER A CA 1
ATOM 5133 C C . SER A 1 649 ? -39.555 -10.998 -10.426 1.00 86.25 649 SER A C 1
ATOM 5135 O O . SER A 1 649 ? -40.461 -11.724 -10.027 1.00 86.25 649 SER A O 1
ATOM 5137 N N . ALA A 1 650 ? -38.816 -11.305 -11.497 1.00 85.44 650 ALA A N 1
ATOM 5138 C CA . ALA A 1 650 ? -39.027 -12.527 -12.270 1.00 85.44 650 ALA A CA 1
ATOM 5139 C C . ALA A 1 650 ? -38.843 -13.788 -11.404 1.00 85.44 650 ALA A C 1
ATOM 5141 O O . ALA A 1 650 ? -39.709 -14.659 -11.391 1.00 85.44 650 ALA A O 1
ATOM 5142 N N . ILE A 1 651 ? -37.765 -13.865 -10.616 1.00 84.75 651 ILE A N 1
ATOM 5143 C CA . ILE A 1 651 ? -37.513 -14.972 -9.676 1.00 84.75 651 ILE A CA 1
ATOM 5144 C C . ILE A 1 651 ? -38.692 -15.139 -8.707 1.00 84.75 651 ILE A C 1
ATOM 5146 O O . ILE A 1 651 ? -39.201 -16.248 -8.561 1.00 84.75 651 ILE A O 1
ATOM 5150 N N . PHE A 1 652 ? -39.157 -14.055 -8.079 1.00 82.69 652 PHE A N 1
ATOM 5151 C CA . PHE A 1 652 ? -40.283 -14.098 -7.143 1.00 82.69 652 PHE A CA 1
ATOM 5152 C C . PHE A 1 652 ? -41.616 -14.425 -7.840 1.00 82.69 652 PHE A C 1
ATOM 5154 O O . PHE A 1 652 ? -42.454 -15.090 -7.242 1.00 82.69 652 PHE A O 1
ATOM 5161 N N . ALA A 1 653 ? -41.824 -14.010 -9.091 1.00 82.88 653 ALA A N 1
ATOM 5162 C CA . ALA A 1 653 ? -43.046 -14.303 -9.840 1.00 82.88 653 ALA A CA 1
ATOM 5163 C C . ALA A 1 653 ? -43.147 -15.777 -10.276 1.00 82.88 653 ALA A C 1
ATOM 5165 O O . ALA A 1 653 ? -44.246 -16.331 -10.277 1.00 82.88 653 ALA A O 1
ATOM 5166 N N . TYR A 1 654 ? -42.019 -16.406 -10.632 1.00 82.19 654 TYR A N 1
ATOM 5167 C CA . TYR A 1 654 ? -41.991 -17.777 -11.159 1.00 82.19 654 TYR A CA 1
ATOM 5168 C C . TYR A 1 654 ? -41.725 -18.857 -10.102 1.00 82.19 654 TYR A C 1
ATOM 5170 O O . TYR A 1 654 ? -42.187 -19.986 -10.267 1.00 82.19 654 TYR A O 1
ATOM 5178 N N . LEU A 1 655 ? -40.982 -18.561 -9.028 1.00 81.00 655 LEU A N 1
ATOM 5179 C CA . LEU A 1 655 ? -40.640 -19.566 -8.017 1.00 81.00 655 LEU A CA 1
ATOM 5180 C C . LEU A 1 655 ? -41.642 -19.579 -6.856 1.00 81.00 655 LEU A C 1
ATOM 5182 O O . LEU A 1 655 ? -41.957 -18.524 -6.299 1.00 81.00 655 LEU A O 1
ATOM 5186 N N . PRO A 1 656 ? -42.089 -20.769 -6.410 1.00 82.56 656 PRO A N 1
ATOM 5187 C CA . PRO A 1 656 ? -42.936 -20.871 -5.233 1.00 82.56 656 PRO A CA 1
ATOM 5188 C C . PRO A 1 656 ? -42.160 -20.479 -3.968 1.00 82.56 656 PRO A C 1
ATOM 5190 O O . PRO A 1 656 ? -40.972 -20.783 -3.821 1.00 82.56 656 PRO A O 1
ATOM 5193 N N . LEU A 1 657 ? -42.865 -19.876 -3.004 1.00 74.44 657 LEU A N 1
ATOM 5194 C CA . LEU A 1 657 ? -42.311 -19.392 -1.731 1.00 74.44 657 LEU A CA 1
ATOM 5195 C C . LEU A 1 657 ? -41.485 -20.458 -0.992 1.00 74.44 657 LEU A C 1
ATOM 5197 O O . LEU A 1 657 ? -40.443 -20.148 -0.416 1.00 74.44 657 LEU A O 1
ATOM 5201 N N . ARG A 1 658 ? -41.908 -21.727 -1.054 1.00 84.06 658 ARG A N 1
ATOM 5202 C CA . ARG A 1 658 ? -41.193 -22.857 -0.437 1.00 84.06 658 ARG A CA 1
ATOM 5203 C C . ARG A 1 658 ? -39.768 -22.995 -0.980 1.00 84.06 658 ARG A C 1
ATOM 5205 O O . ARG A 1 658 ? -38.837 -23.146 -0.196 1.00 84.06 658 ARG A O 1
ATOM 5212 N N . SER A 1 659 ? -39.583 -22.877 -2.294 1.00 82.62 659 SER A N 1
ATOM 5213 C CA . SER A 1 659 ? -38.260 -22.972 -2.921 1.00 82.62 659 SER A CA 1
ATOM 5214 C C . SER A 1 659 ? -37.364 -21.798 -2.535 1.00 82.62 659 SER A C 1
ATOM 5216 O O . SER A 1 659 ? -36.177 -21.985 -2.285 1.00 82.62 659 SER A O 1
ATOM 5218 N N . ILE A 1 660 ? -37.927 -20.594 -2.417 1.00 80.81 660 ILE A N 1
ATOM 5219 C CA . ILE A 1 660 ? -37.169 -19.407 -2.000 1.00 80.81 660 ILE A CA 1
ATOM 5220 C C . ILE A 1 660 ? -36.747 -19.512 -0.534 1.00 80.81 660 ILE A C 1
ATOM 5222 O O . ILE A 1 660 ? -35.599 -19.214 -0.219 1.00 80.81 660 ILE A O 1
ATOM 5226 N N . LEU A 1 661 ? -37.624 -19.989 0.356 1.00 83.75 661 LEU A N 1
ATOM 5227 C CA . LEU A 1 661 ? -37.257 -20.252 1.750 1.00 83.75 661 LEU A CA 1
ATOM 5228 C C . LEU A 1 661 ? -36.118 -21.271 1.848 1.00 83.75 661 LEU A C 1
ATOM 5230 O O . LEU A 1 661 ? -35.159 -21.035 2.580 1.00 83.75 661 LEU A O 1
ATOM 5234 N N . VAL A 1 662 ? -36.177 -22.357 1.070 1.00 88.38 662 VAL A N 1
ATOM 5235 C CA . VAL A 1 662 ? -35.087 -23.342 1.000 1.00 88.38 662 VAL A CA 1
ATOM 5236 C C . VAL A 1 662 ? -33.787 -22.685 0.532 1.00 88.38 662 VAL A C 1
ATOM 5238 O O . VAL A 1 662 ? -32.751 -22.901 1.153 1.00 88.38 662 VAL A O 1
ATOM 5241 N N . LEU A 1 663 ? -33.826 -21.830 -0.496 1.00 86.81 663 LEU A N 1
ATOM 5242 C CA . LEU A 1 663 ? -32.645 -21.095 -0.965 1.00 86.81 663 LEU A CA 1
ATOM 5243 C C . LEU A 1 663 ? -32.089 -20.132 0.092 1.00 86.81 663 LEU A C 1
ATOM 5245 O O . LEU A 1 663 ? -30.874 -20.046 0.240 1.00 86.81 663 LEU A O 1
ATOM 5249 N N . ILE A 1 664 ? -32.946 -19.437 0.847 1.00 86.06 664 ILE A N 1
ATOM 5250 C CA . ILE A 1 664 ? -32.525 -18.538 1.934 1.00 86.06 664 ILE A CA 1
ATOM 5251 C C . ILE A 1 664 ? -31.845 -19.329 3.054 1.00 86.06 664 ILE A C 1
ATOM 5253 O O . ILE A 1 664 ? -30.778 -18.928 3.521 1.00 86.06 664 ILE A O 1
ATOM 5257 N N . VAL A 1 665 ? -32.426 -20.460 3.466 1.00 88.38 665 VAL A N 1
ATOM 5258 C CA . VAL A 1 665 ? -31.837 -21.344 4.484 1.00 88.38 665 VAL A CA 1
ATOM 5259 C C . VAL A 1 665 ? -30.503 -21.901 3.988 1.00 88.38 665 VAL A C 1
ATOM 5261 O O . VAL A 1 665 ? -29.502 -21.845 4.703 1.00 88.38 665 VAL A O 1
ATOM 5264 N N . LEU A 1 666 ? -30.454 -22.369 2.742 1.00 86.75 666 LEU A N 1
ATOM 5265 C CA . LEU A 1 666 ? -29.239 -22.907 2.144 1.00 86.75 666 LEU A CA 1
ATOM 5266 C C . LEU A 1 666 ? -28.156 -21.828 2.026 1.00 86.75 666 LEU A C 1
ATOM 5268 O O . LEU A 1 666 ? -27.010 -22.082 2.382 1.00 86.75 666 LEU A O 1
ATOM 5272 N N . GLU A 1 667 ? -28.495 -20.601 1.626 1.00 86.88 667 GLU A N 1
ATOM 5273 C CA . GLU A 1 667 ? -27.569 -19.464 1.632 1.00 86.88 667 GLU A CA 1
ATOM 5274 C C . GLU A 1 667 ? -27.057 -19.167 3.046 1.00 86.88 667 GLU A C 1
ATOM 5276 O O . GLU A 1 667 ? -25.846 -19.089 3.247 1.00 86.88 667 GLU A O 1
ATOM 5281 N N . ALA A 1 668 ? -27.949 -19.052 4.036 1.00 84.06 668 ALA A N 1
ATOM 5282 C CA . ALA A 1 668 ? -27.592 -18.729 5.416 1.00 84.06 668 ALA A CA 1
ATOM 5283 C C . ALA A 1 668 ? -26.617 -19.754 6.022 1.00 84.06 668 ALA A C 1
ATOM 5285 O O . ALA A 1 668 ? -25.605 -19.362 6.608 1.00 84.06 668 ALA A O 1
ATOM 5286 N N . TYR A 1 669 ? -26.869 -21.051 5.819 1.00 83.44 669 TYR A N 1
ATOM 5287 C CA . TYR A 1 669 ? -26.028 -22.126 6.355 1.00 83.44 669 TYR A CA 1
ATOM 5288 C C . TYR A 1 669 ? -24.751 -22.364 5.537 1.00 83.44 669 TYR A C 1
ATOM 5290 O O . TYR A 1 669 ? -23.695 -22.652 6.104 1.00 83.44 669 TYR A O 1
ATOM 5298 N N . THR A 1 670 ? -24.791 -22.204 4.211 1.00 83.94 670 THR A N 1
ATOM 5299 C CA . THR A 1 670 ? -23.602 -22.429 3.365 1.00 83.94 670 THR A CA 1
ATOM 5300 C C . THR A 1 670 ? -22.655 -21.230 3.330 1.00 83.94 670 THR A C 1
ATOM 5302 O O . THR A 1 670 ? -21.475 -21.387 3.004 1.00 83.94 670 THR A O 1
ATOM 5305 N N . ARG A 1 671 ? -23.110 -20.026 3.708 1.00 78.56 671 ARG A N 1
ATOM 5306 C CA . ARG A 1 671 ? -22.303 -18.795 3.662 1.00 78.56 671 ARG A CA 1
ATOM 5307 C C . ARG A 1 671 ? -20.997 -18.892 4.451 1.00 78.56 671 ARG A C 1
ATOM 5309 O O . ARG A 1 671 ? -19.996 -18.307 4.029 1.00 78.56 671 ARG A O 1
ATOM 5316 N N . HIS A 1 672 ? -21.007 -19.601 5.580 1.00 80.69 672 HIS A N 1
ATOM 5317 C CA . HIS A 1 672 ? -19.852 -19.772 6.466 1.00 80.69 672 HIS A CA 1
ATOM 5318 C C . HIS A 1 672 ? -19.081 -21.077 6.246 1.00 80.69 672 HIS A C 1
ATOM 5320 O O . HIS A 1 672 ? -18.039 -21.267 6.876 1.00 80.69 672 HIS A O 1
ATOM 5326 N N . MET A 1 673 ? -19.523 -21.936 5.321 1.00 83.12 673 MET A N 1
ATOM 5327 C CA . MET A 1 673 ? -18.783 -23.148 4.974 1.00 83.12 673 MET A CA 1
ATOM 5328 C C . MET A 1 673 ? -17.392 -22.795 4.432 1.00 83.12 673 MET A C 1
ATOM 5330 O O . MET A 1 673 ? -17.282 -21.908 3.584 1.00 83.12 673 MET A O 1
ATOM 5334 N N . PRO A 1 674 ? -16.324 -23.494 4.849 1.00 77.88 674 PRO A N 1
ATOM 5335 C CA . PRO A 1 674 ? -14.945 -23.137 4.508 1.00 77.88 674 PRO A CA 1
ATOM 5336 C C . PRO A 1 674 ? -14.685 -23.081 2.995 1.00 77.88 674 PRO A C 1
ATOM 5338 O O . PRO A 1 674 ? -13.978 -22.182 2.536 1.00 77.88 674 PRO A O 1
ATOM 5341 N N . ALA A 1 675 ? -15.315 -23.967 2.215 1.00 78.25 675 ALA A N 1
ATOM 5342 C CA . ALA A 1 675 ? -15.209 -23.980 0.755 1.00 78.25 675 ALA A CA 1
ATOM 5343 C C . ALA A 1 675 ? -15.801 -22.715 0.101 1.00 78.25 675 ALA A C 1
ATOM 5345 O O . ALA A 1 675 ? -15.226 -22.169 -0.841 1.00 78.25 675 ALA A O 1
ATOM 5346 N N . ARG A 1 676 ? -16.924 -22.201 0.628 1.00 81.19 676 ARG A N 1
ATOM 5347 C CA . ARG A 1 676 ? -17.647 -21.054 0.054 1.00 81.19 676 ARG A CA 1
ATOM 5348 C C . ARG A 1 676 ? -17.304 -19.718 0.712 1.00 81.19 676 ARG A C 1
ATOM 5350 O O . ARG A 1 676 ? -17.438 -18.677 0.071 1.00 81.19 676 ARG A O 1
ATOM 5357 N N . LYS A 1 677 ? -16.804 -19.723 1.951 1.00 80.88 677 LYS A N 1
ATOM 5358 C CA . LYS A 1 677 ? -16.551 -18.535 2.782 1.00 80.88 677 LYS A CA 1
ATOM 5359 C C . LYS A 1 677 ? -15.792 -17.435 2.038 1.00 80.88 677 LYS A C 1
ATOM 5361 O O . LYS A 1 677 ? -16.206 -16.281 2.079 1.00 80.88 677 LYS A O 1
ATOM 5366 N N . LYS A 1 678 ? -14.746 -17.793 1.283 1.00 78.38 678 LYS A N 1
ATOM 5367 C CA . LYS A 1 678 ? -13.968 -16.839 0.467 1.00 78.38 678 LYS A CA 1
ATOM 5368 C C . LYS A 1 678 ? -14.823 -16.135 -0.594 1.00 78.38 678 LYS A C 1
ATOM 5370 O O . LYS A 1 678 ? -14.688 -14.929 -0.793 1.00 78.38 678 LYS A O 1
ATOM 5375 N N . SER A 1 679 ? -15.698 -16.879 -1.271 1.00 82.12 679 SER A N 1
ATOM 5376 C CA . SER A 1 679 ? -16.623 -16.334 -2.272 1.00 82.12 679 SER A CA 1
ATOM 5377 C C . SER A 1 679 ? -17.673 -15.437 -1.612 1.00 82.12 679 SER A C 1
ATOM 5379 O O . SER A 1 679 ? -17.875 -14.299 -2.036 1.00 82.12 679 SER A O 1
ATOM 5381 N N . SER A 1 680 ? -18.253 -15.890 -0.498 1.00 82.00 680 SER A N 1
ATOM 5382 C CA . SER A 1 680 ? -19.218 -15.122 0.292 1.00 82.00 680 SER A CA 1
ATOM 5383 C C . SER A 1 680 ? -18.644 -13.792 0.788 1.00 82.00 680 SER A C 1
ATOM 5385 O O . SER A 1 680 ? -19.253 -12.740 0.606 1.00 82.00 680 SER A O 1
ATOM 5387 N N . GLU A 1 681 ? -17.447 -13.801 1.380 1.00 82.69 681 GLU A N 1
ATOM 5388 C CA . GLU A 1 681 ? -16.763 -12.588 1.845 1.00 82.69 681 GLU A CA 1
ATOM 5389 C C . GLU A 1 681 ? -16.446 -11.636 0.688 1.00 82.69 681 GLU A C 1
ATOM 5391 O O . GLU A 1 681 ? -16.623 -10.421 0.818 1.00 82.69 681 GLU A O 1
ATOM 5396 N N . LYS A 1 682 ? -16.047 -12.180 -0.472 1.00 83.06 682 LYS A N 1
ATOM 5397 C CA . LYS A 1 682 ? -15.844 -11.395 -1.696 1.00 83.06 682 LYS A CA 1
ATOM 5398 C C . LYS A 1 682 ? -17.144 -10.705 -2.111 1.00 83.06 682 LYS A C 1
ATOM 5400 O O . LYS A 1 682 ? -17.111 -9.498 -2.342 1.00 83.06 682 LYS A O 1
ATOM 5405 N N . LEU A 1 683 ? -18.274 -11.416 -2.158 1.00 83.19 683 LEU A N 1
ATOM 5406 C CA . LEU A 1 683 ? -19.585 -10.849 -2.511 1.00 83.19 683 LEU A CA 1
ATOM 5407 C C . LEU A 1 683 ? -20.031 -9.763 -1.526 1.00 83.19 683 LEU A C 1
ATOM 5409 O O . LEU A 1 683 ? -20.399 -8.667 -1.944 1.00 83.19 683 LEU A O 1
ATOM 5413 N N . VAL A 1 684 ? -19.913 -10.017 -0.222 1.00 83.69 684 VAL A N 1
ATOM 5414 C CA . VAL A 1 684 ? -20.252 -9.042 0.830 1.00 83.69 684 VAL A CA 1
ATOM 5415 C C . VAL A 1 684 ? -19.393 -7.787 0.713 1.00 83.69 684 VAL A C 1
ATOM 5417 O O . VAL A 1 684 ? -19.903 -6.668 0.822 1.00 83.69 684 VAL A O 1
ATOM 5420 N N . ARG A 1 685 ? -18.093 -7.948 0.434 1.00 83.31 685 ARG A N 1
ATOM 5421 C CA . ARG A 1 685 ? -17.205 -6.815 0.164 1.00 83.31 685 ARG A CA 1
ATOM 5422 C C . ARG A 1 685 ? -17.649 -6.047 -1.080 1.00 83.31 685 ARG A C 1
ATOM 5424 O O . ARG A 1 685 ? -17.706 -4.824 -1.021 1.00 83.31 685 ARG A O 1
ATOM 5431 N N . ARG A 1 686 ? -18.004 -6.727 -2.179 1.00 86.44 686 ARG A N 1
ATOM 5432 C CA . ARG A 1 686 ? -18.493 -6.063 -3.404 1.00 86.44 686 ARG A CA 1
ATOM 5433 C C . ARG A 1 686 ? -19.780 -5.280 -3.172 1.00 86.44 686 ARG A C 1
ATOM 5435 O O . ARG A 1 686 ? -19.882 -4.164 -3.673 1.00 86.44 686 ARG A O 1
ATOM 5442 N N . LEU A 1 687 ? -20.719 -5.827 -2.403 1.00 83.25 687 LEU A N 1
ATOM 5443 C CA . LEU A 1 687 ? -21.957 -5.136 -2.034 1.00 83.25 687 LEU A CA 1
ATOM 5444 C C . LEU A 1 687 ? -21.666 -3.880 -1.207 1.00 83.25 687 LEU A C 1
ATOM 5446 O O . LEU A 1 687 ? -22.202 -2.815 -1.501 1.00 83.25 687 LEU A O 1
ATOM 5450 N N . ARG A 1 688 ? -20.747 -3.971 -0.238 1.00 84.50 688 ARG A N 1
ATOM 5451 C CA . ARG A 1 688 ? -20.309 -2.817 0.560 1.00 84.50 688 ARG A CA 1
ATOM 5452 C C . ARG A 1 688 ? -19.630 -1.746 -0.296 1.00 84.50 688 ARG A C 1
ATOM 5454 O O . ARG A 1 688 ? -19.973 -0.574 -0.191 1.00 84.50 688 ARG A O 1
ATOM 5461 N N . GLU A 1 689 ? -18.692 -2.141 -1.156 1.00 83.25 689 GLU A N 1
ATOM 5462 C CA . GLU A 1 689 ? -18.015 -1.238 -2.099 1.00 83.25 689 GLU A CA 1
ATOM 5463 C C . GLU A 1 689 ? -19.006 -0.559 -3.049 1.00 83.25 689 GLU A C 1
ATOM 5465 O O . GLU A 1 689 ? -18.846 0.613 -3.382 1.00 83.25 689 GLU A O 1
ATOM 5470 N N . TRP A 1 690 ? -20.022 -1.293 -3.505 1.00 83.06 690 TRP A N 1
ATOM 5471 C CA . TRP A 1 690 ? -21.071 -0.758 -4.361 1.00 83.06 690 TRP A CA 1
ATOM 5472 C C . TRP A 1 690 ? -21.954 0.248 -3.610 1.00 83.06 690 TRP A C 1
ATOM 5474 O O . TRP A 1 690 ? -22.145 1.354 -4.108 1.00 83.06 690 TRP A O 1
ATOM 5484 N N . TRP A 1 691 ? -22.392 -0.073 -2.390 1.00 82.25 691 TRP A N 1
ATOM 5485 C CA . TRP A 1 691 ? -23.205 0.822 -1.558 1.00 82.25 691 TRP A CA 1
ATOM 5486 C C . TRP A 1 691 ? -22.492 2.138 -1.214 1.00 82.25 691 TRP A C 1
ATOM 5488 O O . TRP A 1 691 ? -23.099 3.212 -1.189 1.00 82.25 691 TRP A O 1
ATOM 5498 N N . LEU A 1 692 ? -21.175 2.079 -0.989 1.00 79.00 692 LEU A N 1
ATOM 5499 C CA . LEU A 1 692 ? -20.352 3.261 -0.722 1.00 79.00 692 LEU A CA 1
ATOM 5500 C C . LEU A 1 692 ? -20.245 4.218 -1.920 1.00 79.00 692 LEU A C 1
ATOM 5502 O O . LEU A 1 692 ? -19.947 5.387 -1.708 1.00 79.00 692 LEU A O 1
ATOM 5506 N N . ARG A 1 693 ? -20.510 3.763 -3.153 1.00 75.12 693 ARG A N 1
ATOM 5507 C CA . ARG A 1 693 ? -20.495 4.623 -4.352 1.00 75.12 693 ARG A CA 1
ATOM 5508 C C . ARG A 1 693 ? -21.766 5.416 -4.572 1.00 75.12 693 ARG A C 1
ATOM 5510 O O . ARG A 1 693 ? -21.760 6.293 -5.424 1.00 75.12 693 ARG A O 1
ATOM 5517 N N . ILE A 1 694 ? -22.855 5.049 -3.908 1.00 76.06 694 ILE A N 1
ATOM 5518 C CA . ILE A 1 694 ? -24.146 5.688 -4.135 1.00 76.06 694 ILE A CA 1
ATOM 5519 C C . ILE A 1 694 ? -24.129 7.001 -3.350 1.00 76.06 694 ILE A C 1
ATOM 5521 O O . ILE A 1 694 ? -24.029 6.939 -2.117 1.00 76.06 694 ILE A O 1
ATOM 5525 N N . PRO A 1 695 ? -24.160 8.157 -4.030 1.00 73.38 695 PRO A N 1
ATOM 5526 C CA . PRO A 1 695 ? -24.240 9.450 -3.369 1.00 73.38 695 PRO A CA 1
ATOM 5527 C C . PRO A 1 695 ? -25.631 9.657 -2.771 1.00 73.38 695 PRO A C 1
ATOM 5529 O O . PRO A 1 695 ? -26.623 9.066 -3.217 1.00 73.38 695 PRO A O 1
ATOM 5532 N N . ALA A 1 696 ? -25.688 10.500 -1.747 1.00 71.56 696 ALA A N 1
ATOM 5533 C CA . ALA A 1 696 ? -26.949 10.968 -1.196 1.00 71.56 696 ALA A CA 1
ATOM 5534 C C . ALA A 1 696 ? -27.514 12.074 -2.102 1.00 71.56 696 ALA A C 1
ATOM 5536 O O . ALA A 1 696 ? -26.756 12.853 -2.679 1.00 71.56 696 ALA A O 1
ATOM 5537 N N . ALA A 1 697 ? -28.839 12.137 -2.252 1.00 69.31 697 ALA A N 1
ATOM 5538 C CA . ALA A 1 697 ? -29.468 13.298 -2.875 1.00 69.31 697 ALA A CA 1
ATOM 5539 C C . ALA A 1 697 ? -29.171 14.564 -2.035 1.00 69.31 697 ALA A C 1
ATOM 5541 O O . ALA A 1 697 ? -29.236 14.478 -0.805 1.00 69.31 697 ALA A O 1
ATOM 5542 N N . PRO A 1 698 ? -28.833 15.710 -2.658 1.00 64.88 698 PRO A N 1
ATOM 5543 C CA . PRO A 1 698 ? -28.519 16.934 -1.925 1.00 64.88 698 PRO A CA 1
ATOM 5544 C C . PRO A 1 698 ? -29.753 17.460 -1.181 1.00 64.88 698 PRO A C 1
ATOM 5546 O O . PRO A 1 698 ? -30.872 17.381 -1.691 1.00 64.88 698 PRO A O 1
ATOM 5549 N N . VAL A 1 699 ? -29.540 18.016 0.012 1.00 59.25 699 VAL A N 1
ATOM 5550 C CA . VAL A 1 699 ? -30.570 18.640 0.859 1.00 59.25 699 VAL A CA 1
ATOM 5551 C C . VAL A 1 699 ? -30.257 20.133 0.959 1.00 59.25 699 VAL A C 1
ATOM 5553 O O . VAL A 1 699 ? -29.120 20.500 1.245 1.00 59.25 699 VAL A O 1
ATOM 5556 N N . GLN A 1 700 ? -31.240 20.996 0.713 1.00 58.69 700 GLN A N 1
ATOM 5557 C CA . GLN A 1 700 ? -31.142 22.436 0.955 1.00 58.69 700 GLN A CA 1
ATOM 5558 C C . GLN A 1 700 ? -31.966 22.783 2.191 1.00 58.69 700 GLN A C 1
ATOM 5560 O O . GLN A 1 700 ? -33.150 22.486 2.276 1.00 58.69 700 GLN A O 1
ATOM 5565 N N . LEU A 1 701 ? -31.342 23.420 3.176 1.00 56.00 701 LEU A N 1
ATOM 5566 C CA . LEU A 1 701 ? -32.051 23.907 4.352 1.00 56.00 701 LEU A CA 1
ATOM 5567 C C . LEU A 1 701 ? -32.554 25.322 4.076 1.00 56.00 701 LEU A C 1
ATOM 5569 O O . LEU A 1 701 ? -31.761 26.263 4.002 1.00 56.00 701 LEU A O 1
ATOM 5573 N N . LEU A 1 702 ? -33.869 25.485 3.941 1.00 51.53 702 LEU A N 1
ATOM 5574 C CA . LEU A 1 702 ? -34.476 26.808 3.894 1.00 51.53 702 LEU A CA 1
ATOM 5575 C C . LEU A 1 702 ? -34.570 27.341 5.322 1.00 51.53 702 LEU A C 1
ATOM 5577 O O . LEU A 1 702 ? -35.324 26.830 6.156 1.00 51.53 702 LEU A O 1
ATOM 5581 N N . ARG A 1 703 ? -33.806 28.401 5.608 1.00 43.72 703 ARG A N 1
ATOM 5582 C CA . ARG A 1 703 ? -34.050 29.201 6.809 1.00 43.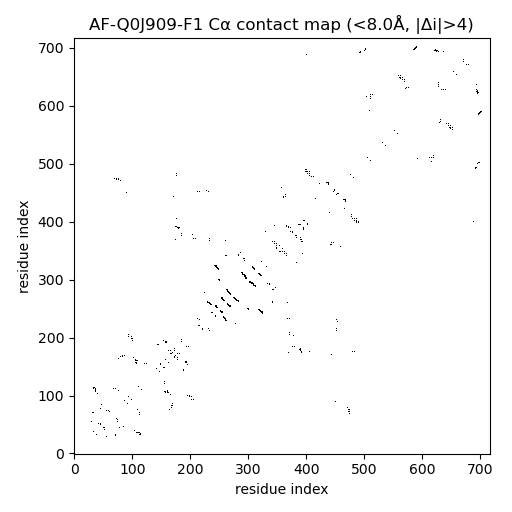72 703 ARG A CA 1
ATOM 5583 C C . ARG A 1 703 ? -35.392 29.910 6.635 1.00 43.72 703 ARG A C 1
ATOM 5585 O O . ARG A 1 703 ? -35.624 30.461 5.556 1.00 43.72 703 ARG A O 1
ATOM 5592 N N . PRO A 1 704 ? -36.254 29.948 7.664 1.00 46.56 704 PRO A N 1
ATOM 5593 C CA . PRO A 1 704 ? -37.452 30.771 7.618 1.00 46.56 704 PRO A CA 1
ATOM 5594 C C . PRO A 1 704 ? -37.030 32.212 7.307 1.00 46.56 704 PRO A C 1
ATOM 5596 O O . PRO A 1 704 ? -36.323 32.838 8.096 1.00 46.56 704 PRO A O 1
ATOM 5599 N N . GLN A 1 705 ? -37.388 32.717 6.121 1.00 40.44 705 GLN A N 1
ATOM 5600 C CA . GLN A 1 705 ? -37.193 34.126 5.790 1.00 40.44 705 GLN A CA 1
ATOM 5601 C C . GLN A 1 705 ? -37.932 34.951 6.840 1.00 40.44 705 GLN A C 1
ATOM 5603 O O . GLN A 1 705 ? -39.097 34.677 7.128 1.00 40.44 705 GLN A O 1
ATOM 5608 N N . ASP A 1 706 ? -37.254 35.954 7.402 1.00 39.22 706 ASP A N 1
ATOM 5609 C CA . ASP A 1 706 ? -37.834 36.906 8.342 1.00 39.22 706 ASP A CA 1
ATOM 5610 C C . ASP A 1 706 ? -39.111 37.518 7.746 1.00 39.22 706 ASP A C 1
ATOM 5612 O O . ASP A 1 706 ? -39.085 38.505 7.002 1.00 39.22 706 ASP A O 1
ATOM 5616 N N . THR A 1 707 ? -40.264 36.973 8.129 1.00 39.75 707 THR A N 1
ATOM 5617 C CA . THR A 1 707 ? -41.602 37.472 7.775 1.00 39.75 707 THR A CA 1
ATOM 5618 C C . THR A 1 707 ? -41.840 38.908 8.263 1.00 39.75 707 THR A C 1
ATOM 5620 O O . THR A 1 707 ? -42.833 39.546 7.903 1.00 39.75 707 THR A O 1
ATOM 5623 N N . ARG A 1 708 ? -40.889 39.490 9.007 1.00 40.22 708 ARG A N 1
ATOM 5624 C CA . ARG A 1 708 ? -40.887 40.909 9.375 1.00 40.22 708 ARG A CA 1
ATOM 5625 C C . ARG A 1 708 ? -40.694 41.861 8.193 1.00 40.22 708 ARG A C 1
ATOM 5627 O O . ARG A 1 708 ? -41.224 42.965 8.254 1.00 40.22 708 ARG A O 1
ATOM 5634 N N . ARG A 1 709 ? -40.012 41.479 7.101 1.00 37.22 709 ARG A N 1
ATOM 5635 C CA . ARG A 1 709 ? -39.851 42.413 5.959 1.00 37.22 709 ARG A CA 1
ATOM 5636 C C . ARG A 1 709 ? -41.103 42.561 5.094 1.00 37.22 709 ARG A C 1
ATOM 5638 O O . ARG A 1 709 ? -41.264 43.598 4.457 1.00 37.22 709 ARG A O 1
ATOM 5645 N N . TRP A 1 710 ? -42.009 41.584 5.094 1.00 37.09 710 TRP A N 1
ATOM 5646 C CA . TRP A 1 710 ? -43.277 41.719 4.367 1.00 37.09 710 TRP A CA 1
ATOM 5647 C C . TRP A 1 710 ? -44.335 42.480 5.167 1.00 37.09 710 TRP A C 1
ATOM 5649 O O . TRP A 1 710 ? -45.073 43.282 4.598 1.00 37.09 710 TRP A O 1
ATOM 5659 N N . THR A 1 711 ? -44.355 42.333 6.494 1.00 40.69 711 THR A N 1
ATOM 5660 C CA . THR A 1 711 ? -45.295 43.089 7.337 1.00 40.69 711 THR A CA 1
ATOM 5661 C C . THR A 1 711 ? -44.949 44.574 7.463 1.00 40.69 711 THR A C 1
ATOM 5663 O O . THR A 1 711 ? -45.860 45.366 7.691 1.00 40.69 711 THR A O 1
ATOM 5666 N N . SER A 1 712 ? -43.694 44.997 7.253 1.00 43.94 712 SER A N 1
ATOM 5667 C CA . SER A 1 712 ? -43.373 46.432 7.188 1.00 43.94 712 SER A CA 1
ATOM 5668 C C . SER A 1 712 ? -43.775 47.085 5.862 1.00 43.94 712 SER A C 1
ATOM 5670 O O . SER A 1 712 ? -44.216 48.228 5.881 1.00 43.94 712 SER A O 1
ATOM 5672 N N . ARG A 1 713 ? -43.724 46.371 4.727 1.00 39.78 713 ARG A N 1
ATOM 5673 C CA . ARG A 1 713 ? -44.190 46.924 3.438 1.00 39.78 713 ARG A CA 1
ATOM 5674 C C . ARG A 1 713 ? -45.709 47.014 3.330 1.00 39.78 713 ARG A C 1
ATOM 5676 O O . ARG A 1 713 ? -46.206 47.918 2.672 1.00 39.78 713 ARG A O 1
ATOM 5683 N N . LEU A 1 714 ? -46.443 46.118 3.990 1.00 43.25 714 LEU A N 1
ATOM 5684 C CA . LEU A 1 714 ? -47.907 46.200 4.062 1.00 43.25 714 LEU A CA 1
ATOM 5685 C C . LEU A 1 714 ? -48.410 47.247 5.061 1.00 43.25 714 LEU A C 1
ATOM 5687 O O . LEU A 1 714 ? -49.581 47.584 5.015 1.00 43.25 714 LEU A O 1
ATOM 5691 N N . ARG A 1 715 ? -47.549 47.773 5.942 1.00 46.09 715 ARG A N 1
ATOM 5692 C CA . ARG A 1 715 ? -47.894 48.911 6.810 1.00 46.09 715 ARG A CA 1
ATOM 5693 C C . ARG A 1 715 ? -47.476 50.270 6.243 1.00 46.09 715 ARG A C 1
ATOM 5695 O O . ARG A 1 715 ? -47.800 51.285 6.845 1.00 46.09 715 ARG A O 1
ATOM 5702 N N . SER A 1 716 ? -46.756 50.294 5.121 1.00 43.59 716 SER A N 1
ATOM 5703 C CA . SER A 1 716 ? -46.385 51.523 4.405 1.00 43.59 716 SER A CA 1
ATOM 5704 C C . SER A 1 716 ? -47.116 51.687 3.064 1.00 43.59 716 SER A C 1
ATOM 5706 O O . SER A 1 716 ? -46.684 52.475 2.225 1.00 43.59 716 SER A O 1
ATOM 5708 N N . ARG A 1 717 ? -48.182 50.919 2.842 1.00 37.56 717 ARG A N 1
ATOM 5709 C CA . ARG A 1 717 ? -49.258 51.211 1.891 1.00 37.56 717 ARG A CA 1
ATOM 5710 C C . ARG A 1 717 ? -50.534 51.333 2.701 1.00 37.56 717 ARG A C 1
ATOM 5712 O O . ARG A 1 717 ? -51.364 52.171 2.303 1.00 37.56 717 ARG A O 1
#

Nearest PDB structures (foldseek):
  4yon-assembly1_A  TM=2.824E-01  e=7.889E-03  Homo sapiens
  3sia-assembly1_A  TM=5.124E-01  e=8.675E+00  Entamoeba histolytica
  5x9a-assembly1_B  TM=3.775E-01  e=7.930E+00  Ciona intestinalis
  5kis-assembly1_A  TM=3.371E-01  e=4.840E+00  Yersinia entomophaga

Secondary structure (DSSP, 8-state):
-TTSSTTT-S-------------------PPP---HHHHHHHHHHHHHHTS-HHHHHHT--PPTT--HHHHHHHHHHHHHHHHHHHHHHSTTGGG-HHHHHHHHHHHHHHH--SHHHHHHHHHHHHHTT-------S-GGGGS-HHHHHHHHH-PPPBPHHHHHHHGGGSTTT--TTTHHHHHHHHHTTTTT-B-HHHHHHHHHHHHHHHHHHHHHHHSTTS----PPTT--EEEEES-STTSPEEEEETTEEEEEEEEEESSEEEEEEBPTTSPBPPPEEEESSS-S--EEEEEEE-GGG-S-EEEEEEEE-SS-SS-EEEE---SS-SHHHHHHHHHHHHHHHHHHHHHHHT--HHHHHHHHHHHHHHHHHHHHHHHHH-----GGG-S-HHHHHHHSTTHHHHHHHHHHHHHHHHHHHHSGGG-----TTS---B---S-HHHHHHHTTS----GGG-GGGG--B------SSPPHHHHHHHHHHHHHHHHHHHHHHHHHH--S-HHHHHHHHHHHHHHHHHHHHHHHHHHTTSSHHHHHHHHHHHHHHHHTTTHHHHHHHHHHHHHHHHHHHHHH--S-----EEEEPPPPPPTHHHHSS-HHHHHHHHHHHHHHHHHHHHHHHHHTTSSHHHHHHHHHHHHHHHHHHHHS-HHHHHHHHHHHHHHTTSHHHHHHHHHHHHHHHHHHHT-PPPPEEEE----THHHHHHTT--

Foldseek 3Di:
DPPPVVVPDDDDPPDDDPDDPPPPPDPPPPDQAFDPLLVVLLCVLCVLLVHDSVVQVVLDDDDPPDDSLLRLLLSLLSSLLLSVVSLLLDPPSLVDPVSLVSLQSSLVCNQGGHPVSVVVQLVVLCVVVPPPPPDPPDCVVVDQVVNVVCVVVVDRWGALVSQLRRQCSALLRANNLQSSLLQCLQCVRPVHTHDSVSSNLLSNLLSVLLVVQLCCQPHPPPDPDPDDAFKGWQDKPQPDVVWFKWKDWQQDTFTFMWIDILFWIWTFGQDPVRDTDGTDTGTLQDPQVWDWDQFAADHNRDRDHSFWIWIDGNVDPTIMITGGDDPDDRLVVVLVSVLSVLSNLLSVLCVVVVDDALRNLLSSLSSSSLNSSQVSSCVSPVDRQDQCSRSRNSSNLVRFQQSVQLSVLVVVVVVVQVVLLPPCPVPPDDDDPPPFPQAGRNGSSVSCVSSVRGDGDCVSPRVSSRHDPNDPPGSDDRSSSVSSVVRVVLVVLLVVQVVLLVLLDDPDLQQLVQLLCVLCVVVVVVVVVVVCLVVCVPVVVVVVVVVVVVVCVVVVVPLLVLLVVLLVLLVLLVVLVVPVPVPQFDAAETEGDDDDDPPVVPPPDPVVSVVVSVVSSVSSFVSQLVVCLSNCVDVVLVVVSSVVSNVVSVCSVPDDPVVVVVVVVCCVVCCPPPVCVVVNVVVVSVVVSSSSSRHGGHHDYDYPDPPVVVVVVVVVD

InterPro domains:
  IPR006927 Protein of unknown function DUF639 [PF04842] (479-703)

Solvent-accessible surface area (backbone atoms only — not comparable to full-atom values): 40236 Å² total; per-residue (Å²): 133,90,82,69,60,81,81,75,71,79,76,89,80,88,72,91,69,96,66,80,84,72,70,77,70,73,79,81,78,68,78,70,82,50,14,74,62,23,45,51,46,42,54,51,21,21,58,65,63,74,45,56,58,69,62,58,52,72,70,55,80,76,72,89,84,58,53,73,67,54,46,39,26,26,52,45,47,48,38,45,49,52,23,49,56,56,49,66,70,46,80,69,42,57,72,39,67,65,51,50,49,51,59,49,48,47,26,47,18,39,69,25,23,30,54,69,54,38,54,53,52,52,53,54,62,52,50,76,68,67,64,85,67,92,58,96,66,67,62,80,78,73,50,48,75,56,57,50,44,41,68,70,70,67,54,79,63,36,50,64,64,29,50,50,61,58,43,34,60,40,40,76,81,25,43,72,87,20,29,66,34,44,46,52,67,69,14,70,80,48,86,64,35,43,45,64,73,58,52,48,49,48,39,50,32,39,38,55,49,49,57,49,42,37,49,50,69,75,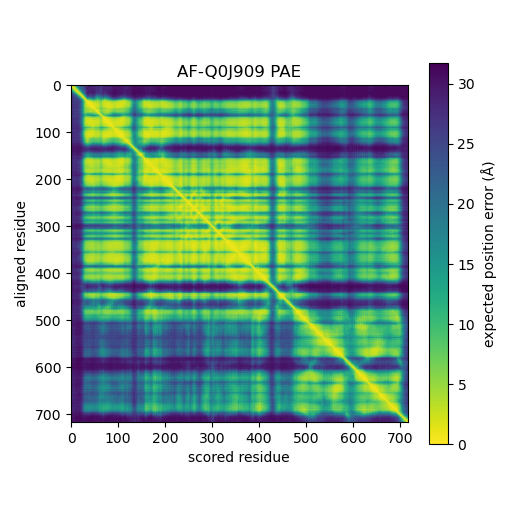34,97,80,32,76,97,64,93,67,58,92,69,56,36,64,73,50,76,44,28,84,53,87,90,55,46,28,37,39,32,49,83,90,46,76,44,51,20,28,43,34,37,38,69,42,32,38,35,39,23,39,57,40,95,85,75,44,70,45,82,60,50,76,47,76,42,57,64,93,42,74,69,46,79,45,82,38,46,39,44,81,93,68,37,72,74,36,71,26,18,36,34,44,35,35,77,87,45,92,61,59,35,30,44,32,44,84,56,96,76,72,42,64,68,29,51,49,52,51,49,52,55,45,27,43,37,40,36,34,51,50,32,63,74,70,67,47,56,71,68,59,34,47,31,49,50,24,48,46,50,40,20,46,51,49,46,48,23,40,34,73,69,65,72,44,79,63,51,78,88,40,21,41,36,54,45,48,27,30,72,68,40,52,62,17,67,50,27,53,51,30,48,52,49,51,58,48,54,54,58,54,64,71,64,67,63,82,82,64,87,82,74,77,95,78,74,80,75,62,35,57,69,72,73,44,33,35,58,54,33,36,74,68,65,60,44,66,76,56,76,94,63,41,72,77,77,37,73,41,74,76,78,78,81,87,52,77,67,79,50,66,36,49,54,34,41,53,54,22,50,59,48,40,55,45,29,51,55,14,44,55,35,42,58,69,60,63,64,90,50,55,68,48,44,51,44,50,38,52,61,74,41,40,70,59,51,52,52,50,49,54,52,46,45,40,72,71,42,78,50,54,70,60,24,50,52,50,50,50,52,51,52,48,37,54,73,71,61,44,63,65,51,52,58,25,50,50,34,42,53,52,36,51,46,24,52,46,36,48,73,69,49,84,73,70,74,74,76,49,46,75,37,73,58,71,82,92,76,71,75,70,73,63,64,77,57,53,65,67,60,50,52,52,48,40,52,50,49,46,52,49,41,49,51,53,27,30,51,46,24,41,48,58,25,73,46,59,78,60,25,51,51,50,36,52,52,36,46,54,48,20,51,50,54,68,73,48,57,69,69,61,53,52,51,50,51,52,50,48,65,65,45,42,71,34,79,90,40,27,65,57,43,52,50,50,55,49,50,52,51,58,52,59,50,43,54,34,33,51,56,57,37,75,43,69,80,72,69,67,63,66,59,59,53,56,67,71,74,109

Sequence (717 aa):
MGLLEDLLLAPRVDGGGGGDGEAMAAPDYAIPPLSPTAASVVHRCARIAGVEVEQLLRRFEPEKGDQPLAYARSVVEYCSYIALRVETKRHDYLSDSEFHSLTYDMMIAWEAPDDETDAALQKMSFSFVDGKDDDDCGSMFCLSPTQMAIQVDGRRTVSPEAFAKIIPACPAMAHAITVRNLFDALTNSTGGRLHFLIYHKYLKCLDKVLRFAKRISGGHKAPALQLSDGEVILDIYGAATTKPILQHIGTSTWPGRLTLTTHALYFEPVSVDFSYNEAVVYDLSRDLKQSIKRESTGPWGAQLFDKAVMYKSSSTREPVFFEFPQFKGHTRRDYWFAIIKEVLHAHKFIRKYRMINLHKAEALSVATLGILRYRTVKEGFHILPAHFKTTLAFNLAEKLPKGDKILEALYGQMKDYSSRFRVDEDSVQSSSDDLTLADPFPLSAYTLVNMGLLTLKEEDNPEEWDLTVRDVQTGGTSSVQMALERSVGYSGRVEAARATLDQVKVEDIDTNVAVLKELLFPLIEIGKRLLFLAEWEDPLKSYVFLFCFLFIVYRGWIWYIFPVFLLGSTIFMLWQRHTGNGQMIGAFEVTTPPRRRTVEQLLALQQAISQLEAQVQAGNIFLLKLRSLLLAAFPQSTNKVAATMLVASAIFAYLPLRSILVLIVLEAYTRHMPARKKSSEKLVRRLREWWLRIPAAPVQLLRPQDTRRWTSRLRSR

Organism: Oryza sativa subsp. japonica (NCBI:txid39947)

pLDDT: mean 76.2, std 18.16, range [27.52, 98.19]

Mean predicted aligned error: 15.6 Å